Protein AF-A0A8T3T118-F1 (afdb_monomer)

Nearest PDB structures (foldseek):
  2yfb-assembly1_A  TM=7.318E-01  e=1.486E-03  Pseudomonas putida KT2440
  8f7n-assembly1_A-2  TM=4.798E-01  e=4.722E-02  Sinorhizobium meliloti
  4k0d-assembly1_B  TM=4.310E-01  e=2.497E-01  Anaeromyxobacter dehalogenans 2CP-C
  7n6g-assembly1_3X  TM=2.423E-01  e=6.367E-02  Chlamydomonas reinhardtii
  7zet-assembly2_A  TM=2.310E-01  e=8.227E-02  Homo sapiens

Sequence (370 aa):
MKPLHFSFTSKVAVGLGVILLLGMLSMLFIYRGLNTVDKTVDTLAEVEEPTSLAAYEMEINVNGIGLAVLKYLDDADPVYRAWASDDDMDFRRFHKQYTRLINTPLERALGEEISVLFEEFQRLATRLMETKDQQAGMFAQVTRNLEKMDRIIDTRIQPAIDRRGPNALPKVEESMKMEAAIAEMGLWTTAYQEESTTRYRRLIFIREQEFKHALARFQRLDLNQGNRKRVAVVQQMSDQTSVLVRDIVRLEDTLDENTARFVDLRFAMDNLLDDEIQILALDDLTIPRREADQAADAVIHTTSYLIPAYILVTIALGLLLIRLINQPLTRLMCGTNAIGGGNLDYRIDVRGGDEFTDLARDFNRMVEQL

Mean predicted a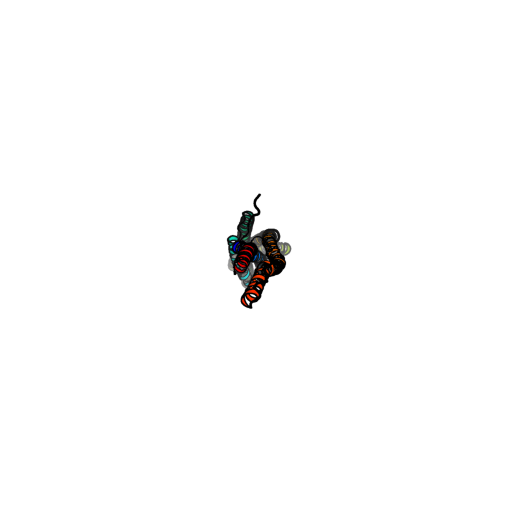ligned error: 10.07 Å

Foldseek 3Di:
DPPDFQAPVNLVCVLVVVLVVLVVVLVVLLVVLVVLLVVLVCLLVVALVLLLVLLVLLLVLLVLLLVLLVVCLQPVDCVSVVSNVVSLVSNVVSLVSNCVRDDDPQSNVLSVVLVVLSVVLNVLSVVLSVLSVVLVVLLVLLLVLLVVLLCCLVVPQQVPQDCPDPCSVLLNVLSVQLNVLSVQLNVLSVVCNNPVDPVSLVSNVVSLVSNVVSLVSNCPDPDDPRNNVSSVVSVVSSVVSVVSSVVSNVSVVVSVVSSVVSVVSSVVSSCSSPVPSSVVSVVSNPVSVVVSVVSVCVSVVVCVVSVVVSVVSSVVSVVVSCVVPVVLVVLVVVQVVCVVVPNLVGARDQDDNYPSNVVSVVVNVVSVVD

Solvent-accessible surface area (backbone atoms only — not comparable to full-atom values): 19226 Å² total; per-residue (Å²): 132,83,79,85,71,64,44,68,66,54,56,54,51,49,55,54,47,53,54,51,51,54,50,50,54,50,51,52,52,46,52,52,33,52,55,50,27,52,56,41,50,50,44,39,67,73,33,26,51,55,34,31,50,21,36,53,49,32,40,53,20,52,52,47,27,52,52,21,47,58,48,26,70,73,72,63,48,66,67,28,57,51,49,28,51,53,27,50,54,49,26,55,53,27,49,54,52,27,66,69,55,58,84,51,76,65,55,49,50,53,54,51,49,50,51,55,53,46,58,52,42,52,53,48,49,52,50,49,56,52,51,49,52,52,41,55,53,44,52,56,49,41,50,56,46,42,57,50,43,42,49,44,41,63,72,54,44,58,75,66,55,55,79,85,48,81,64,25,66,62,47,52,52,27,51,50,46,32,44,53,22,42,55,50,28,50,53,28,49,52,50,26,70,78,47,81,41,74,65,32,56,50,50,28,55,51,26,50,50,51,23,53,52,24,49,57,55,46,68,74,45,90,62,54,75,69,50,51,55,52,49,51,52,42,49,54,51,48,56,53,38,56,49,48,56,55,50,45,55,52,49,48,59,49,46,57,53,51,49,54,54,45,51,51,47,46,52,55,49,45,47,46,29,57,72,46,51,31,47,51,28,46,49,60,41,53,54,50,49,52,52,26,51,52,35,46,48,50,40,51,56,51,48,67,52,46,54,57,49,51,51,50,50,50,51,52,51,51,55,48,47,44,59,70,44,52,49,58,51,50,48,52,52,52,41,50,50,42,39,74,71,69,40,70,85,67,69,53,85,74,72,80,74,36,64,69,29,53,50,34,50,54,52,45,53,55,54,74,74,108

Structure (mmCIF, N/CA/C/O backbone):
data_AF-A0A8T3T118-F1
#
_entry.id   AF-A0A8T3T118-F1
#
loop_
_atom_site.group_PDB
_atom_site.id
_atom_site.type_symbol
_atom_site.label_atom_id
_atom_site.label_alt_id
_atom_site.label_comp_id
_atom_site.label_asym_id
_atom_site.label_entity_id
_atom_site.label_seq_id
_atom_site.pdbx_PDB_ins_code
_atom_site.Cartn_x
_atom_site.Cartn_y
_atom_site.Cartn_z
_atom_site.occupancy
_atom_site.B_iso_or_equiv
_atom_site.auth_seq_id
_atom_site.auth_comp_id
_atom_site.auth_asym_id
_atom_site.auth_atom_id
_atom_site.pdbx_PDB_model_num
ATOM 1 N N . MET A 1 1 ? 64.328 7.950 -65.966 1.00 37.34 1 MET A N 1
ATOM 2 C CA . MET A 1 1 ? 63.279 6.981 -65.576 1.00 37.34 1 MET A CA 1
ATOM 3 C C . MET A 1 1 ? 62.670 6.415 -66.851 1.00 37.34 1 MET A C 1
ATOM 5 O O . MET A 1 1 ? 62.240 7.208 -67.677 1.00 37.34 1 MET A O 1
ATOM 9 N N . LYS A 1 2 ? 62.708 5.091 -67.070 1.00 38.09 2 LYS A N 1
ATOM 10 C CA . LYS A 1 2 ? 61.948 4.459 -68.166 1.00 38.09 2 LYS A CA 1
ATOM 11 C C . LYS A 1 2 ? 60.448 4.618 -67.857 1.00 38.09 2 LYS A C 1
ATOM 13 O O . LYS A 1 2 ? 60.094 4.431 -66.692 1.00 38.09 2 LYS A O 1
ATOM 18 N N . PRO A 1 3 ? 59.588 4.984 -68.824 1.00 45.38 3 PRO A N 1
ATOM 19 C CA . PRO A 1 3 ? 58.151 5.041 -68.580 1.00 45.38 3 PRO A CA 1
ATOM 20 C C . PRO A 1 3 ? 57.657 3.638 -68.204 1.00 45.38 3 PRO A C 1
ATOM 22 O O . PRO A 1 3 ? 58.043 2.655 -68.838 1.00 45.38 3 PRO A O 1
ATOM 25 N N . LEU A 1 4 ? 56.852 3.532 -67.145 1.00 48.06 4 LEU A N 1
ATOM 26 C CA . LEU A 1 4 ? 56.184 2.276 -66.810 1.00 48.06 4 LEU A CA 1
ATOM 27 C C . LEU A 1 4 ? 55.277 1.881 -67.985 1.00 48.06 4 LEU A C 1
ATOM 29 O O . LEU A 1 4 ? 54.304 2.574 -68.276 1.00 48.06 4 LEU A O 1
ATOM 33 N N . HIS A 1 5 ? 55.598 0.775 -68.656 1.00 59.00 5 HIS A N 1
ATOM 34 C CA . HIS A 1 5 ? 54.717 0.166 -69.648 1.00 59.00 5 HIS A CA 1
ATOM 35 C C . HIS A 1 5 ? 53.599 -0.572 -68.908 1.00 59.00 5 HIS A C 1
ATOM 37 O O . HIS A 1 5 ? 53.855 -1.529 -68.180 1.00 59.00 5 HIS A O 1
ATOM 43 N N . PHE A 1 6 ? 52.364 -0.096 -69.050 1.00 64.12 6 PHE A N 1
ATOM 44 C CA . PHE A 1 6 ? 51.194 -0.720 -68.435 1.00 64.12 6 PHE A CA 1
ATOM 45 C C . PHE A 1 6 ? 50.540 -1.665 -69.439 1.00 64.12 6 PHE A C 1
ATOM 47 O O . PHE A 1 6 ? 50.033 -1.197 -70.464 1.00 64.12 6 PHE A O 1
ATOM 54 N N . SER A 1 7 ? 50.526 -2.963 -69.130 1.00 71.62 7 SER A N 1
ATOM 55 C CA . SER A 1 7 ? 49.899 -3.957 -69.998 1.00 71.62 7 SER A CA 1
ATOM 56 C C . SER A 1 7 ? 48.382 -3.800 -70.060 1.00 71.62 7 SER A C 1
ATOM 58 O O . SER A 1 7 ? 47.754 -3.342 -69.099 1.00 71.62 7 SER A O 1
ATOM 60 N N . PHE A 1 8 ? 47.768 -4.229 -71.161 1.00 72.00 8 PHE A N 1
ATOM 61 C CA . PHE A 1 8 ? 46.315 -4.356 -71.322 1.00 72.00 8 PHE A CA 1
ATOM 62 C C . PHE A 1 8 ? 45.656 -5.020 -70.103 1.00 72.00 8 PHE A C 1
ATOM 64 O O . PHE A 1 8 ? 44.725 -4.470 -69.508 1.00 72.00 8 PHE A O 1
ATOM 71 N N . THR A 1 9 ? 46.194 -6.169 -69.687 1.00 74.00 9 THR A N 1
ATOM 72 C CA . THR A 1 9 ? 45.721 -6.928 -68.524 1.00 74.00 9 THR A CA 1
ATOM 73 C C . THR A 1 9 ? 45.838 -6.127 -67.233 1.00 74.00 9 THR A C 1
ATOM 75 O O . THR A 1 9 ? 44.913 -6.145 -66.426 1.00 74.00 9 THR A O 1
ATOM 78 N N . SER A 1 10 ? 46.915 -5.356 -67.065 1.00 76.94 10 SER A N 1
ATOM 79 C CA . SER A 1 10 ? 47.113 -4.509 -65.888 1.00 76.94 10 SER A CA 1
ATOM 80 C C . SER A 1 10 ? 46.091 -3.370 -65.828 1.00 76.94 10 SER A C 1
ATOM 82 O O . SER A 1 10 ? 45.575 -3.079 -64.755 1.00 76.94 10 SER A O 1
ATOM 84 N N . LYS A 1 11 ? 45.730 -2.745 -66.960 1.00 76.38 11 LYS A N 1
ATOM 85 C CA . LYS A 1 11 ? 44.730 -1.655 -66.994 1.00 76.38 11 LYS A CA 1
ATOM 86 C C . LYS A 1 11 ? 43.332 -2.152 -66.601 1.00 76.38 11 LYS A C 1
ATOM 88 O O . LYS A 1 11 ? 42.657 -1.514 -65.795 1.00 76.38 11 LYS A O 1
ATOM 93 N N . VAL A 1 12 ? 42.916 -3.303 -67.139 1.00 80.62 12 VAL A N 1
ATOM 94 C CA . VAL A 1 12 ? 41.626 -3.936 -66.808 1.00 80.62 12 VAL A CA 1
ATOM 95 C C . VAL A 1 12 ? 41.607 -4.411 -65.353 1.00 80.62 12 VAL A C 1
ATOM 97 O O . VAL A 1 12 ? 40.649 -4.132 -64.633 1.00 80.62 12 VAL A O 1
ATOM 100 N N . ALA A 1 13 ? 42.676 -5.073 -64.900 1.00 81.81 13 ALA A N 1
ATOM 101 C CA . ALA A 1 13 ? 42.788 -5.574 -63.532 1.00 81.81 13 ALA A CA 1
ATOM 102 C C . ALA A 1 13 ? 42.755 -4.445 -62.494 1.00 81.81 13 ALA A C 1
ATOM 104 O O . A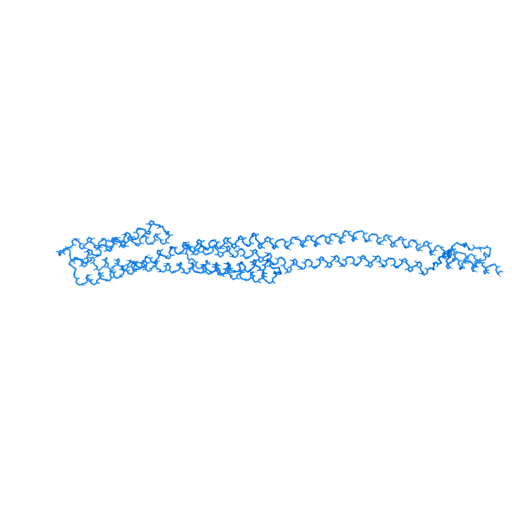LA A 1 13 ? 42.085 -4.578 -61.474 1.00 81.81 13 ALA A O 1
ATOM 105 N N . VAL A 1 14 ? 43.413 -3.312 -62.766 1.00 84.88 14 VAL A N 1
ATOM 106 C CA . VAL A 1 14 ? 43.359 -2.135 -61.887 1.00 84.88 14 VAL A CA 1
ATOM 107 C C . VAL A 1 14 ? 41.947 -1.552 -61.833 1.00 84.88 14 VAL A C 1
ATOM 109 O O . VAL A 1 14 ? 41.452 -1.289 -60.741 1.00 84.88 14 VAL A O 1
ATOM 112 N N . GLY A 1 15 ? 41.266 -1.393 -62.974 1.00 81.81 15 GLY A N 1
ATOM 113 C CA . GLY A 1 15 ? 39.896 -0.866 -63.007 1.00 81.81 15 GLY A CA 1
ATOM 114 C C . GLY A 1 15 ? 38.903 -1.732 -62.225 1.00 81.81 15 GLY A C 1
ATOM 115 O O . GLY A 1 15 ? 38.150 -1.218 -61.398 1.00 81.81 15 GLY A O 1
ATOM 116 N N . LEU A 1 16 ? 38.949 -3.052 -62.430 1.00 85.31 16 LEU A N 1
ATOM 117 C CA . LEU A 1 16 ? 38.137 -4.009 -61.670 1.00 85.31 16 LEU A CA 1
ATOM 118 C C . LEU A 1 16 ? 38.514 -4.021 -60.184 1.00 85.31 16 LEU A C 1
ATOM 120 O O . LEU A 1 16 ? 37.631 -4.036 -59.329 1.00 85.31 16 LEU A O 1
ATOM 124 N N . GLY A 1 17 ? 39.810 -3.961 -59.872 1.00 87.56 17 GLY A N 1
ATOM 125 C CA . GLY A 1 17 ? 40.311 -3.907 -58.500 1.00 87.56 17 GLY A CA 1
ATOM 126 C C . GLY A 1 17 ? 39.809 -2.683 -57.734 1.00 87.56 17 GLY A C 1
ATOM 127 O O . GLY A 1 17 ? 39.401 -2.815 -56.584 1.00 87.56 17 GLY A O 1
ATOM 128 N N . VAL A 1 18 ? 39.761 -1.510 -58.374 1.00 86.06 18 VAL A N 1
ATOM 129 C CA . VAL A 1 18 ? 39.231 -0.276 -57.768 1.00 86.06 18 VAL A CA 1
ATOM 130 C C . VAL A 1 18 ? 37.736 -0.397 -57.468 1.00 86.06 18 VAL A C 1
ATOM 132 O O . VAL A 1 18 ? 37.309 -0.039 -56.373 1.00 86.06 18 VAL A O 1
ATOM 135 N N . ILE A 1 19 ? 36.945 -0.933 -58.403 1.00 86.12 19 ILE A N 1
ATOM 136 C CA . ILE A 1 19 ? 35.498 -1.131 -58.213 1.00 86.12 19 ILE A CA 1
ATOM 137 C C . ILE A 1 19 ? 35.235 -2.109 -57.064 1.00 86.12 19 ILE A C 1
ATOM 139 O O . ILE A 1 19 ? 34.415 -1.828 -56.189 1.00 86.12 19 ILE A O 1
ATOM 143 N N . LEU A 1 20 ? 35.945 -3.239 -57.041 1.00 89.12 20 LEU A N 1
ATOM 144 C CA . LEU A 1 20 ? 35.805 -4.243 -55.987 1.00 89.12 20 LEU A CA 1
ATOM 145 C C . LEU A 1 20 ? 36.212 -3.689 -54.622 1.00 89.12 20 LEU A C 1
ATOM 147 O O . LEU A 1 20 ? 35.491 -3.888 -53.650 1.00 89.12 20 LEU A O 1
ATOM 151 N N . LEU A 1 21 ? 37.323 -2.954 -54.548 1.00 87.06 21 LEU A N 1
ATOM 152 C CA . LEU A 1 21 ? 37.793 -2.352 -53.304 1.00 87.06 21 LEU A CA 1
ATOM 153 C C . LEU A 1 21 ? 36.813 -1.293 -52.780 1.00 87.06 21 LEU A C 1
ATOM 155 O O . LEU A 1 21 ? 36.494 -1.296 -51.593 1.00 87.06 21 LEU A O 1
ATOM 159 N N . LEU A 1 22 ? 36.281 -0.433 -53.653 1.00 85.75 22 LEU A N 1
ATOM 160 C CA . LEU A 1 22 ? 35.291 0.578 -53.271 1.00 85.75 22 LEU A CA 1
ATOM 161 C C . LEU A 1 22 ? 33.979 -0.068 -52.805 1.00 85.75 22 LEU A C 1
ATOM 163 O O . LEU A 1 22 ? 33.418 0.342 -51.787 1.00 85.75 22 LEU A O 1
ATOM 167 N N . GLY A 1 23 ? 33.525 -1.117 -53.497 1.00 85.69 23 GLY A N 1
ATOM 168 C CA . GLY A 1 23 ? 32.366 -1.910 -53.087 1.00 85.69 23 GLY A CA 1
ATOM 169 C C . GLY A 1 23 ? 32.580 -2.603 -51.739 1.00 85.69 23 GLY A C 1
ATOM 170 O O . GLY A 1 23 ? 31.713 -2.537 -50.874 1.00 85.69 23 GLY A O 1
ATOM 171 N N . MET A 1 24 ? 33.754 -3.198 -51.517 1.00 89.62 24 MET A N 1
ATOM 172 C CA . MET A 1 24 ? 34.085 -3.895 -50.272 1.00 89.62 24 MET A CA 1
ATOM 173 C C . MET A 1 24 ? 34.179 -2.937 -49.078 1.00 89.62 24 MET A C 1
ATOM 175 O O . MET A 1 24 ? 33.658 -3.244 -48.009 1.00 89.62 24 MET A O 1
ATOM 179 N N . LEU A 1 25 ? 34.784 -1.757 -49.256 1.00 87.44 25 LEU A N 1
ATOM 180 C CA . LEU A 1 25 ? 34.826 -0.717 -48.221 1.00 87.44 25 LEU A CA 1
ATOM 181 C C . LEU A 1 25 ? 33.427 -0.179 -47.893 1.00 87.44 25 LEU A C 1
ATOM 183 O O . LEU A 1 25 ? 33.102 -0.002 -46.720 1.00 87.44 25 LEU A O 1
ATOM 187 N N . SER A 1 26 ? 32.591 0.023 -48.914 1.00 84.69 26 SER A N 1
ATOM 188 C CA . SER A 1 26 ? 31.196 0.450 -48.741 1.00 84.69 26 SER A CA 1
ATOM 189 C C . SER A 1 26 ? 30.387 -0.604 -47.982 1.00 84.69 26 SER A C 1
ATOM 191 O O . SER A 1 26 ? 29.697 -0.283 -47.019 1.00 84.69 26 SER A O 1
ATOM 193 N N . MET A 1 27 ? 30.534 -1.877 -48.359 1.00 87.94 27 MET A N 1
ATOM 194 C CA . MET A 1 27 ? 29.893 -3.008 -47.686 1.00 87.94 27 MET A CA 1
ATOM 195 C C . MET A 1 27 ? 30.336 -3.115 -46.224 1.00 87.94 27 MET A C 1
ATOM 197 O O . MET A 1 27 ? 29.505 -3.316 -45.345 1.00 87.94 27 MET A O 1
ATOM 201 N N . LEU A 1 28 ? 31.632 -2.945 -45.945 1.00 89.44 28 LEU A N 1
ATOM 202 C CA . LEU A 1 28 ? 32.163 -2.975 -44.583 1.00 89.44 28 LEU A CA 1
ATOM 203 C C . LEU A 1 28 ? 31.593 -1.840 -43.720 1.00 89.44 28 LEU A C 1
ATOM 205 O O . LEU A 1 28 ? 31.282 -2.066 -42.551 1.00 89.44 28 LEU A O 1
ATOM 209 N N . PHE A 1 29 ? 31.450 -0.636 -44.282 1.00 87.56 29 PHE A N 1
ATOM 210 C CA . PHE A 1 29 ? 30.838 0.501 -43.594 1.00 87.56 29 PHE A CA 1
ATOM 211 C C . PHE A 1 29 ? 29.366 0.230 -43.261 1.00 87.56 29 PHE A C 1
ATOM 213 O O . PHE A 1 29 ? 28.975 0.352 -42.101 1.00 87.56 29 PHE A O 1
ATOM 220 N N . ILE A 1 30 ? 28.579 -0.213 -44.250 1.00 86.88 30 ILE A N 1
ATOM 221 C CA . ILE A 1 30 ? 27.156 -0.543 -44.077 1.00 86.88 30 ILE A CA 1
ATOM 222 C C . ILE A 1 30 ? 26.985 -1.657 -43.041 1.00 86.88 30 ILE A C 1
ATOM 224 O O . ILE A 1 30 ? 26.178 -1.523 -42.128 1.00 86.88 30 ILE A O 1
ATOM 228 N N . TYR A 1 31 ? 27.780 -2.726 -43.139 1.00 88.75 31 TYR A N 1
ATOM 229 C CA . TYR A 1 31 ? 27.735 -3.846 -42.202 1.00 88.75 31 TYR A CA 1
ATOM 230 C C . TYR A 1 31 ? 27.996 -3.399 -40.761 1.00 88.75 31 TYR A C 1
ATOM 232 O O . TYR A 1 31 ? 27.266 -3.786 -39.854 1.00 88.75 31 TYR A O 1
ATOM 240 N N . ARG A 1 32 ? 29.016 -2.560 -40.538 1.00 88.44 32 ARG A N 1
ATOM 241 C CA . ARG A 1 32 ? 29.316 -2.041 -39.197 1.00 88.44 32 ARG A CA 1
ATOM 242 C C . ARG A 1 32 ? 28.195 -1.162 -38.660 1.00 88.44 32 ARG A C 1
ATOM 244 O O . ARG A 1 32 ? 27.824 -1.338 -37.508 1.00 88.44 32 ARG A O 1
ATOM 251 N N . GLY A 1 33 ? 27.664 -0.256 -39.481 1.00 85.88 33 GLY A N 1
ATOM 252 C CA . GLY A 1 33 ? 26.574 0.625 -39.071 1.00 85.88 33 GLY A CA 1
ATOM 253 C C . GLY A 1 33 ? 25.302 -0.149 -38.724 1.00 85.88 33 GLY A C 1
ATOM 254 O O . GLY A 1 33 ? 24.754 0.047 -37.645 1.00 85.88 33 GLY A O 1
ATOM 255 N N . LEU A 1 34 ? 24.894 -1.097 -39.575 1.00 87.56 34 LEU A N 1
ATOM 256 C CA . LEU A 1 34 ? 23.744 -1.967 -39.305 1.00 87.56 34 LEU A CA 1
ATOM 257 C C . LEU A 1 34 ? 23.944 -2.810 -38.045 1.00 87.56 34 LEU A C 1
ATOM 259 O O . LEU A 1 34 ? 23.039 -2.892 -37.231 1.00 87.56 34 LEU A O 1
ATOM 263 N N . ASN A 1 35 ? 25.133 -3.381 -37.840 1.00 88.06 35 ASN A N 1
ATOM 264 C CA . ASN A 1 35 ? 25.430 -4.169 -36.644 1.00 88.06 35 ASN A CA 1
ATOM 265 C C . ASN A 1 35 ? 25.444 -3.326 -35.352 1.00 88.06 35 ASN A C 1
ATOM 267 O O . ASN A 1 35 ? 25.241 -3.869 -34.270 1.00 88.06 35 ASN A O 1
ATOM 271 N N . THR A 1 36 ? 25.736 -2.025 -35.430 1.00 87.38 36 THR A N 1
ATOM 272 C CA . THR A 1 36 ? 25.572 -1.116 -34.285 1.00 87.38 36 THR A CA 1
ATOM 273 C C . THR A 1 36 ? 24.094 -0.893 -33.987 1.00 87.38 36 THR A C 1
ATOM 275 O O . THR A 1 36 ? 23.695 -1.065 -32.844 1.00 87.38 36 THR A O 1
ATOM 278 N N . VAL A 1 37 ? 23.287 -0.585 -35.009 1.00 87.75 37 VAL A N 1
ATOM 279 C CA . VAL A 1 37 ? 21.833 -0.400 -34.858 1.00 87.75 37 VAL A CA 1
ATOM 280 C C . VAL A 1 37 ? 21.179 -1.651 -34.270 1.00 87.75 37 VAL A C 1
ATOM 282 O O . VAL A 1 37 ? 20.442 -1.534 -33.301 1.00 87.75 37 VAL A O 1
ATOM 285 N N . ASP A 1 38 ? 21.498 -2.829 -34.808 1.00 88.25 38 ASP A N 1
ATOM 286 C CA . ASP A 1 38 ? 20.960 -4.129 -34.380 1.00 88.25 38 ASP A CA 1
ATOM 287 C C . ASP A 1 38 ? 21.162 -4.354 -32.872 1.00 88.25 38 ASP A C 1
ATOM 289 O O . ASP A 1 38 ? 20.204 -4.501 -32.122 1.00 88.25 38 ASP A O 1
ATOM 293 N N . LYS A 1 39 ? 22.404 -4.215 -32.388 1.00 87.31 39 LYS A N 1
ATOM 294 C CA . LYS A 1 39 ? 22.730 -4.373 -30.962 1.00 87.31 39 LYS A CA 1
ATOM 295 C C . LYS A 1 39 ? 22.022 -3.372 -30.058 1.00 87.31 39 LYS A C 1
ATOM 297 O O . LYS A 1 39 ? 21.635 -3.727 -28.945 1.00 87.31 39 LYS A O 1
ATOM 302 N N . THR A 1 40 ? 21.911 -2.121 -30.495 1.00 86.06 40 THR A N 1
ATOM 303 C CA . THR A 1 40 ? 21.264 -1.080 -29.696 1.00 86.06 40 THR A CA 1
ATOM 304 C C . THR A 1 40 ? 19.753 -1.302 -29.637 1.00 86.06 40 THR A C 1
ATOM 306 O O . THR A 1 40 ? 19.165 -1.166 -28.568 1.00 86.06 40 THR A O 1
ATOM 309 N N . VAL A 1 41 ? 19.130 -1.699 -30.751 1.00 87.19 41 VAL A N 1
ATOM 310 C CA . VAL A 1 41 ? 17.698 -2.033 -30.808 1.00 87.19 41 VAL A CA 1
ATOM 311 C C . VAL A 1 41 ? 17.381 -3.266 -29.962 1.00 87.19 41 VAL A C 1
ATOM 313 O O . VAL A 1 41 ? 16.422 -3.222 -29.195 1.00 87.19 41 VAL A O 1
ATOM 316 N N . ASP A 1 42 ? 18.201 -4.317 -30.031 1.00 87.88 42 ASP A N 1
ATOM 317 C CA . ASP A 1 42 ? 18.042 -5.511 -29.191 1.00 87.88 42 ASP A CA 1
ATOM 318 C C . ASP A 1 42 ? 18.117 -5.162 -27.699 1.00 87.88 42 ASP A C 1
ATOM 320 O O . ASP A 1 42 ? 17.285 -5.602 -26.910 1.00 87.88 42 ASP A O 1
ATOM 324 N N . THR A 1 43 ? 19.075 -4.315 -27.310 1.00 85.69 43 THR A N 1
ATOM 325 C CA . THR A 1 43 ? 19.215 -3.869 -25.913 1.00 85.69 43 THR A CA 1
ATOM 326 C C . THR A 1 43 ? 17.983 -3.087 -25.450 1.00 85.69 43 THR A C 1
ATOM 328 O O . THR A 1 43 ? 17.452 -3.358 -24.375 1.00 85.69 43 THR A O 1
ATOM 331 N N . LEU A 1 44 ? 17.472 -2.171 -26.280 1.00 87.00 44 LEU A N 1
ATOM 332 C CA . LEU A 1 44 ? 16.254 -1.415 -25.973 1.00 87.00 44 LEU A CA 1
ATOM 333 C C . LEU A 1 44 ? 15.039 -2.332 -25.774 1.00 87.00 44 LEU A C 1
ATOM 335 O O . LEU A 1 44 ? 14.294 -2.151 -24.816 1.00 87.00 44 LEU A O 1
ATOM 339 N N . ALA A 1 45 ? 14.849 -3.310 -26.663 1.00 85.31 45 ALA A N 1
ATOM 340 C CA . ALA A 1 45 ? 13.678 -4.185 -26.655 1.00 85.31 45 ALA A CA 1
ATOM 341 C C . ALA A 1 45 ? 13.727 -5.259 -25.554 1.00 85.31 45 ALA A C 1
ATOM 343 O O . ALA A 1 45 ? 12.692 -5.620 -24.993 1.00 85.31 45 ALA A O 1
ATOM 344 N N . GLU A 1 46 ? 14.909 -5.801 -25.249 1.00 89.38 46 GLU A N 1
ATOM 345 C CA . GLU A 1 46 ? 15.052 -6.904 -24.290 1.00 89.38 46 GLU A CA 1
ATOM 346 C C . GLU A 1 46 ? 15.376 -6.448 -22.861 1.00 89.38 46 GLU A C 1
ATOM 348 O O . GLU A 1 46 ? 15.131 -7.208 -21.919 1.00 89.38 46 GLU A O 1
ATOM 353 N N . VAL A 1 47 ? 15.916 -5.237 -22.683 1.00 88.44 47 VAL A N 1
ATOM 354 C CA . VAL A 1 47 ? 16.388 -4.737 -21.381 1.00 88.44 47 VAL A CA 1
ATOM 355 C C . VAL A 1 47 ? 15.682 -3.446 -20.990 1.00 88.44 47 VAL A C 1
ATOM 357 O O . VAL A 1 47 ? 14.960 -3.446 -19.993 1.00 88.44 47 VAL A O 1
ATOM 360 N N . GLU A 1 48 ? 15.836 -2.375 -21.767 1.00 88.75 48 GLU A N 1
ATOM 361 C CA . GLU A 1 48 ? 15.445 -1.031 -21.312 1.00 88.75 48 GLU A CA 1
ATOM 362 C C . GLU A 1 48 ? 13.923 -0.846 -21.237 1.00 88.75 48 GLU A C 1
ATOM 364 O O . GLU A 1 48 ? 13.390 -0.389 -20.225 1.00 88.75 48 GLU A O 1
ATOM 369 N N . GLU A 1 49 ? 13.184 -1.280 -22.263 1.00 88.25 49 GLU A N 1
ATOM 370 C CA . GLU A 1 49 ? 11.718 -1.184 -22.280 1.00 88.25 49 GLU A CA 1
ATOM 371 C C . GLU A 1 49 ? 11.074 -2.053 -21.182 1.00 88.25 49 GLU A C 1
ATOM 373 O O . GLU A 1 49 ? 10.263 -1.528 -20.410 1.00 88.25 49 GLU A O 1
ATOM 378 N N . PRO A 1 50 ? 11.453 -3.337 -21.004 1.00 92.94 50 PRO A N 1
ATOM 379 C CA . PRO A 1 50 ? 10.923 -4.142 -19.908 1.00 92.94 50 PRO A CA 1
ATOM 380 C C . PRO A 1 50 ? 11.322 -3.647 -18.509 1.00 92.94 50 PRO A C 1
ATOM 382 O O . PRO A 1 50 ? 10.576 -3.904 -17.561 1.00 92.94 50 PRO A O 1
ATOM 385 N N . THR A 1 51 ? 12.469 -2.975 -18.358 1.00 92.56 51 THR A N 1
ATOM 386 C CA . THR A 1 51 ? 12.914 -2.385 -17.081 1.00 92.56 51 THR A CA 1
ATOM 387 C C . THR A 1 51 ? 12.081 -1.156 -16.731 1.00 92.56 51 THR A C 1
ATOM 389 O O . THR A 1 51 ? 11.550 -1.080 -15.622 1.00 92.56 51 THR A O 1
ATOM 392 N N . SER A 1 52 ? 11.876 -0.252 -17.694 1.00 92.00 52 SER A N 1
ATOM 393 C CA . SER A 1 52 ? 11.000 0.914 -17.533 1.00 92.00 52 SER A CA 1
ATOM 394 C C . SER A 1 52 ? 9.558 0.504 -17.226 1.00 92.00 52 SER A C 1
ATOM 396 O O . SER A 1 52 ? 8.966 1.005 -16.271 1.00 92.00 52 SER A O 1
ATOM 398 N N . LEU A 1 53 ? 9.009 -0.477 -17.951 1.00 94.25 53 LEU A N 1
ATOM 399 C CA . LEU A 1 53 ? 7.670 -1.000 -17.672 1.00 94.25 53 LEU A CA 1
ATOM 400 C C . LEU A 1 53 ? 7.569 -1.589 -16.259 1.00 94.25 53 LEU A C 1
ATOM 402 O O . LEU A 1 53 ? 6.597 -1.333 -15.555 1.00 94.25 53 LEU A O 1
ATOM 406 N N . ALA A 1 54 ? 8.569 -2.360 -15.823 1.00 96.69 54 ALA A N 1
ATOM 407 C CA . ALA A 1 54 ? 8.580 -2.911 -14.472 1.00 96.69 54 ALA A CA 1
ATOM 408 C C . ALA A 1 54 ? 8.603 -1.810 -13.398 1.00 96.69 54 ALA A C 1
ATOM 410 O O . ALA A 1 54 ? 7.945 -1.964 -12.371 1.00 96.69 54 ALA A O 1
ATOM 411 N N . ALA A 1 55 ? 9.315 -0.702 -13.633 1.00 96.06 55 ALA A N 1
ATOM 412 C CA . ALA A 1 55 ? 9.327 0.453 -12.738 1.00 96.06 55 ALA A CA 1
ATOM 413 C C . ALA A 1 55 ? 7.948 1.126 -12.619 1.00 96.06 55 ALA A C 1
ATOM 415 O O . ALA A 1 55 ? 7.487 1.362 -11.501 1.00 96.06 55 ALA A O 1
ATOM 416 N N . TYR A 1 56 ? 7.267 1.355 -13.746 1.00 96.44 56 TYR A N 1
ATOM 417 C CA . TYR A 1 56 ? 5.895 1.878 -13.768 1.00 96.44 56 TYR A CA 1
ATOM 418 C C . TYR A 1 56 ? 4.912 0.969 -13.030 1.00 96.44 56 TYR A C 1
ATOM 420 O O . TYR A 1 56 ? 4.123 1.418 -12.202 1.00 96.44 56 TYR A O 1
ATOM 428 N N . GLU A 1 57 ? 4.967 -0.333 -13.293 1.00 98.12 57 GLU A N 1
ATOM 429 C CA . GLU A 1 57 ? 4.053 -1.281 -12.660 1.00 98.12 57 GLU A CA 1
ATOM 430 C C . GLU A 1 57 ? 4.303 -1.399 -11.150 1.00 98.12 57 GLU A C 1
ATOM 432 O O . GLU A 1 57 ? 3.360 -1.519 -10.370 1.00 98.12 57 GLU A O 1
ATOM 437 N N . MET A 1 58 ? 5.558 -1.323 -10.693 1.00 98.50 58 MET A N 1
ATOM 438 C CA . MET A 1 58 ? 5.861 -1.270 -9.258 1.00 98.50 58 MET A CA 1
ATOM 439 C C . MET A 1 58 ? 5.200 -0.063 -8.574 1.00 98.50 58 MET A C 1
ATOM 441 O O . MET A 1 58 ? 4.635 -0.220 -7.492 1.00 98.50 58 MET A O 1
ATOM 445 N N . GLU A 1 59 ? 5.219 1.112 -9.205 1.00 98.12 59 GLU A N 1
ATOM 446 C CA . GLU A 1 59 ? 4.583 2.331 -8.683 1.00 98.12 59 GLU A CA 1
ATOM 447 C C . GLU A 1 59 ? 3.061 2.174 -8.583 1.00 98.12 59 GLU A C 1
ATOM 449 O O . GLU A 1 59 ? 2.467 2.435 -7.532 1.00 98.12 59 GLU A O 1
ATOM 454 N N . ILE A 1 60 ? 2.431 1.658 -9.644 1.00 98.00 60 ILE A N 1
ATOM 455 C CA . ILE A 1 60 ? 0.989 1.381 -9.676 1.00 98.00 60 ILE A CA 1
ATOM 456 C C . ILE A 1 60 ? 0.598 0.445 -8.529 1.00 98.00 60 ILE A C 1
ATOM 458 O O . ILE A 1 60 ? -0.354 0.735 -7.805 1.00 98.00 60 ILE A O 1
ATOM 462 N N . ASN A 1 61 ? 1.349 -0.641 -8.324 1.00 98.50 61 ASN A N 1
ATOM 463 C CA . ASN A 1 61 ? 1.068 -1.611 -7.265 1.00 98.50 61 ASN A CA 1
ATOM 464 C C . ASN A 1 61 ? 1.245 -1.011 -5.860 1.00 98.50 61 ASN A C 1
ATOM 466 O O . ASN A 1 61 ? 0.403 -1.223 -4.990 1.00 98.50 61 ASN A O 1
ATOM 470 N N . VAL A 1 62 ? 2.294 -0.215 -5.617 1.00 98.44 62 VAL A N 1
ATOM 471 C CA . VAL A 1 62 ? 2.474 0.491 -4.332 1.00 98.44 62 VAL A CA 1
ATOM 472 C C . VAL A 1 62 ? 1.284 1.409 -4.039 1.00 98.44 62 VAL A C 1
ATOM 474 O O . VAL A 1 62 ? 0.751 1.419 -2.922 1.00 98.44 62 VAL A O 1
ATOM 477 N N . ASN A 1 63 ? 0.835 2.154 -5.049 1.00 97.88 63 ASN A N 1
ATOM 478 C CA . ASN A 1 63 ? -0.315 3.042 -4.941 1.00 97.88 63 ASN A CA 1
ATOM 479 C C . ASN A 1 63 ? -1.631 2.279 -4.733 1.00 97.88 63 ASN A C 1
ATOM 481 O O . ASN A 1 63 ? -2.448 2.682 -3.896 1.00 97.88 63 ASN A O 1
ATOM 485 N N . GLY A 1 64 ? -1.807 1.155 -5.425 1.00 98.25 64 GLY A N 1
ATOM 486 C CA . GLY A 1 64 ? -2.954 0.264 -5.287 1.00 98.25 64 GLY A CA 1
ATOM 487 C C . GLY A 1 64 ? -3.063 -0.355 -3.891 1.00 98.25 64 GLY A C 1
ATOM 488 O O . GLY A 1 64 ? -4.096 -0.189 -3.237 1.00 98.25 64 GLY A O 1
ATOM 489 N N . ILE A 1 65 ? -1.974 -0.920 -3.352 1.00 98.69 65 ILE A N 1
ATOM 490 C CA . ILE A 1 65 ? -1.909 -1.416 -1.963 1.00 98.69 65 ILE A CA 1
ATOM 491 C C . ILE A 1 65 ? -2.239 -0.294 -0.976 1.00 98.69 65 ILE A C 1
ATOM 493 O O . ILE A 1 65 ? -3.025 -0.490 -0.047 1.00 98.69 65 ILE A O 1
ATOM 497 N N . GLY A 1 66 ? -1.653 0.891 -1.174 1.00 98.12 66 GLY A N 1
ATOM 498 C CA . GLY A 1 66 ? -1.895 2.058 -0.330 1.00 98.12 66 GLY A CA 1
ATOM 499 C C . GLY A 1 66 ? -3.379 2.408 -0.235 1.00 98.12 66 GLY A C 1
ATOM 500 O O . GLY A 1 66 ? -3.928 2.534 0.862 1.00 98.12 66 GLY A O 1
ATOM 501 N N . LEU A 1 67 ? -4.045 2.517 -1.385 1.00 98.12 67 LEU A N 1
ATOM 502 C CA . LEU A 1 67 ? -5.473 2.808 -1.463 1.00 98.12 67 LEU A CA 1
ATOM 503 C C . LEU A 1 67 ? -6.325 1.680 -0.868 1.00 98.12 67 LEU A C 1
ATOM 505 O O . LEU A 1 67 ? -7.257 1.956 -0.110 1.00 98.12 67 LEU A O 1
ATOM 509 N N . ALA A 1 68 ? -6.002 0.426 -1.179 1.00 98.50 68 ALA A N 1
ATOM 510 C CA . ALA A 1 68 ? -6.723 -0.740 -0.691 1.00 98.50 68 ALA A CA 1
ATOM 511 C C . ALA A 1 68 ? -6.674 -0.839 0.843 1.00 98.50 68 ALA A C 1
ATOM 513 O O . ALA A 1 68 ? -7.709 -1.004 1.485 1.00 98.50 68 ALA A O 1
ATOM 514 N N . VAL A 1 69 ? -5.505 -0.651 1.462 1.00 98.75 69 VAL A N 1
ATOM 515 C CA . VAL A 1 69 ? -5.374 -0.667 2.928 1.00 98.75 69 VAL A CA 1
ATOM 516 C C . VAL A 1 69 ? -6.171 0.469 3.566 1.00 98.75 69 VAL A C 1
ATOM 518 O O . VAL A 1 69 ? -6.908 0.224 4.519 1.00 98.75 69 VAL A O 1
ATOM 521 N N . LEU A 1 70 ? -6.090 1.693 3.032 1.00 97.75 70 LEU A N 1
ATOM 522 C CA . LEU A 1 70 ? -6.863 2.825 3.560 1.00 97.75 70 LEU A CA 1
ATOM 523 C C . LEU A 1 70 ? -8.377 2.597 3.442 1.00 97.75 70 LEU A C 1
ATOM 525 O O . LEU A 1 70 ? -9.118 2.948 4.356 1.00 97.75 70 LEU A O 1
ATOM 529 N N . LYS A 1 71 ? -8.835 1.966 2.356 1.00 97.44 71 LYS A N 1
ATOM 530 C CA . LYS A 1 71 ? -10.234 1.553 2.195 1.00 97.44 71 LYS A CA 1
ATOM 531 C C . LYS A 1 71 ? -10.638 0.459 3.178 1.00 97.44 71 LYS A C 1
ATOM 533 O O . LYS A 1 71 ? -11.674 0.581 3.819 1.00 97.44 71 LYS A O 1
ATOM 538 N N . TYR A 1 72 ? -9.785 -0.542 3.380 1.00 97.81 72 TYR A N 1
ATOM 539 C CA . TYR A 1 72 ? -10.020 -1.590 4.371 1.00 97.81 72 TYR A CA 1
ATOM 540 C C . TYR A 1 72 ? -10.159 -1.026 5.793 1.00 97.81 72 TYR A C 1
ATOM 542 O O . TYR A 1 72 ? -10.972 -1.503 6.581 1.00 97.81 72 TYR A O 1
ATOM 550 N N . LEU A 1 73 ? -9.373 -0.006 6.146 1.00 95.75 73 LEU A N 1
ATOM 551 C CA . LEU A 1 73 ? -9.463 0.641 7.456 1.00 95.75 73 LEU A CA 1
ATOM 552 C C . LEU A 1 73 ? -10.772 1.419 7.664 1.00 95.75 73 LEU A C 1
ATOM 554 O O . LEU A 1 73 ? -11.171 1.602 8.816 1.00 95.75 73 LEU A O 1
ATOM 558 N N . ASP A 1 74 ? -11.442 1.829 6.589 1.00 92.31 74 ASP A N 1
ATOM 559 C CA . ASP A 1 74 ? -12.728 2.532 6.619 1.00 92.31 74 ASP A CA 1
ATOM 560 C C . ASP A 1 74 ? -13.889 1.547 6.855 1.00 92.31 74 ASP A C 1
ATOM 562 O O . ASP A 1 74 ? -14.574 1.627 7.877 1.00 92.31 74 ASP A O 1
ATOM 566 N N . ASP A 1 75 ? -14.061 0.551 5.977 1.00 89.12 75 ASP A N 1
ATOM 567 C CA . ASP A 1 75 ? -15.257 -0.313 5.956 1.00 89.12 75 ASP A CA 1
ATOM 568 C C . ASP A 1 75 ? -15.020 -1.800 6.290 1.00 89.12 75 ASP A C 1
ATOM 570 O O . ASP A 1 75 ? -15.983 -2.541 6.501 1.00 89.12 75 ASP A O 1
ATOM 574 N N . ALA A 1 76 ? -13.760 -2.232 6.404 1.00 92.94 76 ALA A N 1
ATOM 575 C CA . ALA A 1 76 ? -13.349 -3.6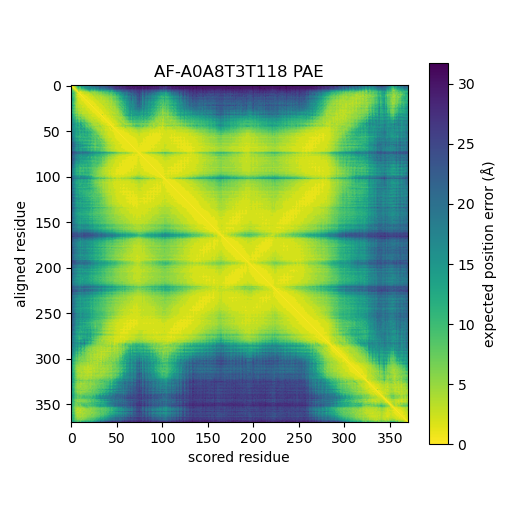22 6.619 1.00 92.94 76 ALA A CA 1
ATOM 576 C C . ALA A 1 76 ? -13.896 -4.620 5.575 1.00 92.94 76 ALA A C 1
ATOM 578 O O . ALA A 1 76 ? -14.098 -5.801 5.885 1.00 92.94 76 ALA A O 1
ATOM 579 N N . ASP A 1 77 ? -14.128 -4.178 4.332 1.00 95.88 77 ASP A N 1
ATOM 580 C CA . ASP A 1 77 ? -14.540 -5.073 3.251 1.00 95.88 77 ASP A CA 1
ATOM 581 C C . ASP A 1 77 ? -13.368 -5.993 2.828 1.00 95.88 77 ASP A C 1
ATOM 583 O O . ASP A 1 77 ? -12.297 -5.511 2.433 1.00 95.88 77 ASP A O 1
ATOM 587 N N . PRO A 1 78 ? -13.535 -7.332 2.867 1.00 96.56 78 PRO A N 1
ATOM 588 C CA . PRO A 1 78 ? -12.490 -8.280 2.482 1.00 96.56 78 PRO A CA 1
ATOM 589 C C . PRO A 1 78 ? -12.003 -8.134 1.031 1.00 96.56 78 PRO A C 1
ATOM 591 O O . PRO A 1 78 ? -10.906 -8.608 0.728 1.00 96.56 78 PRO A O 1
ATOM 594 N N . VAL A 1 79 ? -12.763 -7.481 0.144 1.00 97.50 79 VAL A N 1
ATOM 595 C CA . VAL A 1 79 ? -12.337 -7.196 -1.236 1.00 97.50 79 VAL A CA 1
ATOM 596 C C . VAL A 1 79 ? -11.050 -6.374 -1.261 1.00 97.50 79 VAL A C 1
ATOM 598 O O . VAL A 1 79 ? -10.149 -6.689 -2.035 1.00 97.50 79 VAL A O 1
ATOM 601 N N . TYR A 1 80 ? -10.906 -5.375 -0.386 1.00 98.06 80 TYR A N 1
ATOM 602 C CA . TYR A 1 80 ? -9.695 -4.551 -0.364 1.00 98.06 80 TYR A CA 1
ATOM 603 C C . TYR A 1 80 ? -8.479 -5.312 0.161 1.00 98.06 80 TYR A C 1
ATOM 605 O O . TYR A 1 80 ? -7.365 -5.095 -0.304 1.00 98.06 80 TYR A O 1
ATOM 613 N N . ARG A 1 81 ? -8.677 -6.261 1.082 1.00 97.50 81 ARG A N 1
ATOM 614 C CA . ARG A 1 81 ? -7.592 -7.147 1.524 1.00 97.50 81 ARG A CA 1
ATOM 615 C C . ARG A 1 81 ? -7.108 -8.052 0.391 1.00 97.50 81 ARG A C 1
ATOM 617 O O . ARG A 1 81 ? -5.907 -8.272 0.274 1.00 97.50 81 ARG A O 1
ATOM 624 N N . ALA A 1 82 ? -8.027 -8.571 -0.425 1.00 97.94 82 ALA A N 1
ATOM 625 C CA . ALA A 1 82 ? -7.672 -9.357 -1.604 1.00 97.94 82 ALA A CA 1
ATOM 626 C C . ALA A 1 82 ? -6.918 -8.501 -2.631 1.00 97.94 82 ALA A C 1
ATOM 628 O O . ALA A 1 82 ? -5.849 -8.904 -3.070 1.00 97.94 82 ALA A O 1
ATOM 629 N N . TRP A 1 83 ? -7.406 -7.290 -2.913 1.00 98.06 83 TRP A N 1
ATOM 630 C CA . TRP A 1 83 ? -6.731 -6.346 -3.807 1.00 98.06 83 TRP A CA 1
ATOM 631 C C . TRP A 1 83 ? -5.303 -6.023 -3.335 1.00 98.06 83 TRP A C 1
ATOM 633 O O . TRP A 1 83 ? -4.357 -6.202 -4.093 1.00 98.06 83 TRP A O 1
ATOM 643 N N . ALA A 1 84 ? -5.111 -5.665 -2.061 1.00 98.38 84 ALA A N 1
ATOM 644 C CA . ALA A 1 84 ? -3.773 -5.419 -1.517 1.00 98.38 84 ALA A CA 1
ATOM 645 C C . ALA A 1 84 ? -2.841 -6.643 -1.634 1.00 98.38 84 ALA A C 1
ATOM 647 O O . ALA A 1 84 ? -1.633 -6.490 -1.790 1.00 98.38 84 ALA A O 1
ATOM 648 N N . SER A 1 85 ? -3.387 -7.861 -1.546 1.00 98.31 85 SER A N 1
ATOM 649 C CA . SER A 1 85 ? -2.615 -9.095 -1.723 1.00 98.31 85 SER A CA 1
ATOM 650 C C . SER A 1 85 ? -2.230 -9.347 -3.182 1.00 98.31 85 SER A C 1
ATOM 652 O O . SER A 1 85 ? -1.135 -9.850 -3.431 1.00 98.31 85 SER A O 1
ATOM 654 N N . ASP A 1 86 ? -3.120 -9.044 -4.126 1.00 98.44 86 ASP A N 1
ATOM 655 C CA . ASP A 1 86 ? -2.857 -9.210 -5.557 1.00 98.44 86 ASP A CA 1
ATOM 656 C C . ASP A 1 86 ? -1.768 -8.226 -6.016 1.00 98.44 86 ASP A C 1
ATOM 658 O O . ASP A 1 86 ? -0.786 -8.640 -6.635 1.00 98.44 86 ASP A O 1
ATOM 662 N N . ASP A 1 87 ? -1.868 -6.959 -5.607 1.00 98.50 87 ASP A N 1
ATOM 663 C CA . ASP A 1 87 ? -0.866 -5.935 -5.921 1.00 98.50 87 ASP A CA 1
ATOM 664 C C . ASP A 1 87 ? 0.487 -6.219 -5.233 1.00 98.50 87 ASP A C 1
ATOM 666 O O . ASP A 1 87 ? 1.542 -5.939 -5.803 1.00 98.50 87 ASP A O 1
ATOM 670 N N . ASP A 1 88 ? 0.508 -6.835 -4.038 1.00 98.56 88 ASP A N 1
ATOM 671 C CA . ASP A 1 88 ? 1.759 -7.303 -3.408 1.00 98.56 88 ASP A CA 1
ATOM 672 C C . ASP A 1 88 ? 2.459 -8.370 -4.257 1.00 98.56 88 ASP A C 1
ATOM 674 O O . ASP A 1 88 ? 3.674 -8.312 -4.484 1.00 98.56 88 ASP A O 1
ATOM 678 N N . MET A 1 89 ? 1.697 -9.340 -4.766 1.00 98.56 89 MET A N 1
ATOM 679 C CA . MET A 1 89 ? 2.236 -10.375 -5.644 1.00 98.56 89 MET A CA 1
ATOM 680 C C . MET A 1 89 ? 2.767 -9.790 -6.956 1.00 98.56 89 MET A C 1
ATOM 682 O O . MET A 1 89 ? 3.844 -10.193 -7.417 1.00 98.56 89 MET A O 1
ATOM 686 N N . ASP A 1 90 ? 2.034 -8.848 -7.544 1.00 98.56 90 ASP A N 1
ATOM 687 C CA . ASP A 1 90 ? 2.413 -8.209 -8.798 1.00 98.56 90 ASP A CA 1
ATOM 688 C C . ASP A 1 90 ? 3.632 -7.297 -8.625 1.00 98.56 90 ASP A C 1
ATOM 690 O O . ASP A 1 90 ? 4.582 -7.425 -9.406 1.00 98.56 90 ASP A O 1
ATOM 694 N N . PHE A 1 91 ? 3.708 -6.509 -7.547 1.00 98.62 91 PHE A N 1
ATOM 695 C CA . PHE A 1 91 ? 4.911 -5.749 -7.202 1.00 98.62 91 PHE A CA 1
ATOM 696 C C . PHE A 1 91 ? 6.138 -6.662 -7.136 1.00 98.62 91 PHE A C 1
ATOM 698 O O . PHE A 1 91 ? 7.145 -6.413 -7.798 1.00 98.62 91 PHE A O 1
ATOM 705 N N . ARG A 1 92 ? 6.059 -7.772 -6.388 1.00 98.56 92 ARG A N 1
ATOM 706 C CA . ARG A 1 92 ? 7.181 -8.718 -6.233 1.00 98.56 92 ARG A CA 1
ATOM 707 C C . ARG A 1 92 ? 7.591 -9.347 -7.563 1.00 98.56 92 ARG A C 1
ATOM 709 O O . ARG A 1 92 ? 8.776 -9.615 -7.784 1.00 98.56 92 ARG A O 1
ATOM 716 N N . ARG A 1 93 ? 6.633 -9.593 -8.462 1.00 98.50 93 ARG A N 1
ATOM 717 C CA . ARG A 1 93 ? 6.902 -10.087 -9.819 1.00 98.50 93 ARG A CA 1
ATOM 718 C C . ARG A 1 93 ? 7.672 -9.052 -10.636 1.00 98.50 93 ARG A C 1
ATOM 720 O O . ARG A 1 93 ? 8.692 -9.410 -11.227 1.00 98.50 93 ARG A O 1
ATOM 727 N N . PHE A 1 94 ? 7.211 -7.804 -10.662 1.00 98.44 94 PHE A N 1
ATOM 728 C CA . PHE A 1 94 ? 7.850 -6.735 -11.430 1.00 98.44 94 PHE A CA 1
ATOM 729 C C . PHE A 1 94 ? 9.200 -6.327 -10.846 1.00 98.44 94 PHE A C 1
ATOM 731 O O . PHE A 1 94 ? 10.163 -6.196 -11.594 1.00 98.44 94 PHE A O 1
ATOM 738 N N . HIS A 1 95 ? 9.338 -6.283 -9.523 1.00 98.44 95 HIS A N 1
ATOM 739 C CA . HIS A 1 95 ? 10.624 -6.080 -8.856 1.00 98.44 95 HIS A CA 1
ATOM 740 C C . HIS A 1 95 ? 11.647 -7.159 -9.228 1.00 98.44 95 HIS A C 1
ATOM 742 O O . HIS A 1 95 ? 12.797 -6.865 -9.559 1.00 98.44 95 HIS A O 1
ATOM 748 N N . LYS A 1 96 ? 11.226 -8.428 -9.273 1.00 98.06 96 LYS A N 1
ATOM 749 C CA . LYS A 1 96 ? 12.081 -9.529 -9.737 1.00 98.06 96 LYS A CA 1
ATOM 750 C C . LYS A 1 96 ? 12.471 -9.395 -11.214 1.00 98.06 96 LYS A C 1
ATOM 752 O O . LYS A 1 96 ? 13.570 -9.797 -11.594 1.00 98.06 96 LYS A O 1
ATOM 757 N N . GLN A 1 97 ? 11.572 -8.889 -12.055 1.00 96.31 97 GLN A N 1
ATOM 758 C CA . GLN A 1 97 ? 11.870 -8.610 -13.459 1.00 96.31 97 GLN A CA 1
ATOM 759 C C . GLN A 1 97 ? 12.885 -7.470 -13.583 1.00 96.31 97 GLN A C 1
ATOM 761 O O . GLN A 1 97 ? 13.910 -7.664 -14.229 1.00 96.31 97 GLN A O 1
ATOM 766 N N . TYR A 1 98 ? 12.645 -6.349 -12.902 1.00 95.88 98 TYR A N 1
ATOM 767 C CA . TYR A 1 98 ? 13.541 -5.196 -12.831 1.00 95.88 98 TYR A CA 1
ATOM 768 C C . TYR A 1 98 ? 14.947 -5.623 -12.386 1.00 95.88 98 TYR A C 1
ATOM 770 O O . TYR A 1 98 ? 15.913 -5.502 -13.133 1.00 95.88 98 TYR A O 1
ATOM 778 N N . THR A 1 99 ? 15.061 -6.279 -11.228 1.00 96.12 99 THR A N 1
ATOM 779 C CA . THR A 1 99 ? 16.353 -6.718 -10.663 1.00 96.12 99 THR A CA 1
ATOM 780 C C . THR A 1 99 ? 17.129 -7.717 -11.527 1.00 96.12 99 THR A C 1
ATOM 782 O O . THR A 1 99 ? 18.344 -7.844 -11.377 1.00 96.12 99 THR A O 1
ATOM 785 N N . ARG A 1 100 ? 16.458 -8.440 -12.433 1.00 96.06 100 ARG A N 1
ATOM 786 C CA . ARG A 1 100 ? 17.112 -9.350 -13.384 1.00 96.06 100 ARG A CA 1
ATOM 787 C C . ARG A 1 100 ? 17.760 -8.611 -14.558 1.00 96.06 100 ARG A C 1
ATOM 789 O O . ARG A 1 100 ? 18.713 -9.144 -15.126 1.00 96.06 100 ARG A O 1
ATOM 796 N N . LEU A 1 101 ? 17.203 -7.471 -14.953 1.00 92.88 101 LEU A N 1
ATOM 797 C CA . LEU A 1 101 ? 17.575 -6.745 -16.169 1.00 92.88 101 LEU A CA 1
ATOM 798 C C . LEU A 1 101 ? 18.598 -5.640 -15.896 1.00 92.88 101 LEU A C 1
ATOM 800 O O . LEU A 1 101 ? 19.513 -5.455 -16.698 1.00 92.88 101 LEU A O 1
ATOM 804 N N . ILE A 1 102 ? 18.501 -4.993 -14.733 1.00 92.69 102 ILE A N 1
ATOM 805 C CA . ILE A 1 102 ? 19.430 -3.941 -14.311 1.00 92.69 102 ILE A CA 1
ATOM 806 C C . ILE A 1 102 ? 20.879 -4.430 -14.242 1.00 92.69 102 ILE A C 1
ATOM 808 O O . ILE A 1 102 ? 21.179 -5.563 -13.837 1.00 92.69 102 ILE A O 1
ATOM 812 N N . ASN A 1 103 ? 21.822 -3.559 -14.591 1.00 89.94 103 ASN A N 1
ATOM 813 C CA . ASN A 1 103 ? 23.218 -3.960 -14.762 1.00 89.94 103 ASN A CA 1
ATOM 814 C C . ASN A 1 103 ? 24.239 -3.005 -14.120 1.00 89.94 103 ASN A C 1
ATOM 816 O O . ASN A 1 103 ? 25.390 -3.412 -13.899 1.00 89.94 103 ASN A O 1
ATOM 820 N N . THR A 1 104 ? 23.823 -1.808 -13.713 1.00 91.81 104 THR A N 1
ATOM 821 C CA . THR A 1 104 ? 24.676 -0.804 -13.077 1.00 91.81 104 THR A CA 1
ATOM 822 C C . THR A 1 104 ? 24.650 -0.899 -11.542 1.00 91.81 104 THR A C 1
ATOM 824 O O . THR A 1 104 ? 23.702 -1.414 -10.944 1.00 91.81 104 THR A O 1
ATOM 827 N N . PRO A 1 105 ? 25.696 -0.412 -10.844 1.00 95.94 105 PRO A N 1
ATOM 828 C CA . PRO A 1 105 ? 25.692 -0.348 -9.382 1.00 95.94 105 PRO A CA 1
ATOM 829 C C . PRO A 1 105 ? 24.586 0.546 -8.802 1.00 95.94 105 PRO A C 1
ATOM 831 O O . PRO A 1 105 ? 24.087 0.240 -7.724 1.00 95.94 105 PRO A O 1
ATOM 834 N N . LEU A 1 106 ? 24.220 1.627 -9.502 1.00 94.62 106 LEU A N 1
ATOM 835 C CA . LEU A 1 106 ? 23.185 2.562 -9.058 1.00 94.62 106 LEU A CA 1
ATOM 836 C C . LEU A 1 106 ? 21.799 1.917 -9.116 1.00 94.62 106 LEU A C 1
ATOM 838 O O . LEU A 1 106 ? 21.112 1.888 -8.102 1.00 94.62 106 LEU A O 1
ATOM 842 N N . GLU A 1 107 ? 21.425 1.319 -10.250 1.00 94.44 107 GLU A N 1
ATOM 843 C CA . GLU A 1 107 ? 20.132 0.634 -10.379 1.00 94.44 107 GLU A CA 1
ATOM 844 C C . GLU A 1 107 ? 19.973 -0.486 -9.345 1.00 94.44 107 GLU A C 1
ATOM 846 O O . GLU A 1 107 ? 18.885 -0.682 -8.805 1.00 94.44 107 GLU A O 1
ATOM 851 N N . ARG A 1 108 ? 21.055 -1.228 -9.052 1.00 96.00 108 ARG A N 1
ATOM 852 C CA . ARG A 1 108 ? 21.035 -2.278 -8.020 1.00 96.00 108 ARG A CA 1
ATOM 853 C C . ARG A 1 108 ? 20.804 -1.701 -6.634 1.00 96.00 108 ARG A C 1
ATOM 855 O O . ARG A 1 108 ? 20.021 -2.274 -5.889 1.00 96.00 108 ARG A O 1
ATOM 862 N N . ALA A 1 109 ? 21.452 -0.583 -6.306 1.00 97.31 109 ALA A N 1
ATOM 863 C CA . ALA A 1 109 ? 21.239 0.092 -5.031 1.00 97.31 109 ALA A CA 1
ATOM 864 C C . ALA A 1 109 ? 19.783 0.563 -4.890 1.00 97.31 109 ALA A C 1
ATOM 866 O O . ALA A 1 109 ? 19.152 0.255 -3.884 1.00 97.31 109 ALA A O 1
ATOM 867 N N . LEU A 1 110 ? 19.222 1.197 -5.927 1.00 97.44 110 LEU A N 1
ATOM 868 C CA . LEU A 1 110 ? 17.817 1.624 -5.951 1.00 97.44 110 LEU A CA 1
ATOM 869 C C . LEU A 1 110 ? 16.852 0.432 -5.855 1.00 97.44 110 LEU A C 1
ATOM 871 O O . LEU A 1 110 ? 15.887 0.461 -5.096 1.00 97.44 110 LEU A O 1
ATOM 875 N N . GLY A 1 111 ? 17.141 -0.653 -6.580 1.00 96.94 111 GLY A N 1
ATOM 876 C CA . GLY A 1 111 ? 16.375 -1.898 -6.533 1.00 96.94 111 GLY A CA 1
ATOM 877 C C . GLY A 1 111 ? 16.399 -2.574 -5.156 1.00 96.94 111 GLY A C 1
ATOM 878 O O . GLY A 1 111 ? 15.393 -3.142 -4.727 1.00 96.94 111 GLY A O 1
ATOM 879 N N . GLU A 1 112 ? 17.521 -2.519 -4.440 1.00 97.62 112 GLU A N 1
ATOM 880 C CA . GLU A 1 112 ? 17.620 -2.996 -3.056 1.00 97.62 112 GLU A CA 1
ATOM 881 C C . GLU A 1 112 ? 16.869 -2.072 -2.089 1.00 97.62 112 GLU A C 1
ATOM 883 O O . GLU A 1 112 ? 16.129 -2.557 -1.231 1.00 97.62 112 GLU A O 1
ATOM 888 N N . GLU A 1 113 ? 17.006 -0.756 -2.251 1.00 98.25 113 GLU A N 1
ATOM 889 C CA . GLU A 1 113 ? 16.348 0.246 -1.412 1.00 98.25 113 GLU A CA 1
ATOM 890 C C . GLU A 1 113 ? 14.821 0.143 -1.488 1.00 98.25 113 GLU A C 1
ATOM 892 O O . GLU A 1 113 ? 14.164 0.004 -0.451 1.00 98.25 113 GLU A O 1
ATOM 897 N N . ILE A 1 114 ? 14.256 0.086 -2.701 1.00 98.31 114 ILE A N 1
ATOM 898 C CA . ILE A 1 114 ? 12.809 -0.076 -2.876 1.00 98.31 114 ILE A CA 1
ATOM 899 C C . ILE A 1 114 ? 12.317 -1.403 -2.287 1.00 98.31 114 ILE A C 1
ATOM 901 O O . ILE A 1 114 ? 11.254 -1.450 -1.673 1.00 98.31 114 ILE A O 1
ATOM 905 N N . SER A 1 115 ? 13.110 -2.478 -2.384 1.00 98.06 115 SER A N 1
ATOM 906 C CA . SER A 1 115 ? 12.759 -3.769 -1.783 1.00 98.06 115 SER A CA 1
ATOM 907 C C . SER A 1 115 ? 12.682 -3.691 -0.259 1.00 98.06 115 SER A C 1
ATOM 909 O O . SER A 1 115 ? 11.799 -4.307 0.337 1.00 98.06 115 SER A O 1
ATOM 911 N N . VAL A 1 116 ? 13.606 -2.971 0.383 1.00 98.38 116 VAL A N 1
ATOM 912 C CA . VAL A 1 116 ? 13.624 -2.807 1.843 1.00 98.38 116 VAL A CA 1
ATOM 913 C C . VAL A 1 116 ? 12.418 -1.996 2.309 1.00 98.38 116 VAL A C 1
ATOM 915 O O . VAL A 1 116 ? 11.743 -2.409 3.258 1.00 98.38 116 VAL A O 1
ATOM 918 N N . LEU A 1 117 ? 12.123 -0.883 1.629 1.00 98.56 117 LEU A N 1
ATOM 919 C CA . LEU A 1 117 ? 10.951 -0.055 1.920 1.00 98.56 117 LEU A CA 1
ATOM 920 C C . LEU A 1 117 ? 9.655 -0.852 1.743 1.00 98.56 117 LEU A C 1
ATOM 922 O O . LEU A 1 117 ? 8.795 -0.837 2.626 1.00 98.56 117 LEU A O 1
ATOM 926 N N . PHE A 1 118 ? 9.552 -1.616 0.655 1.00 98.69 118 PHE A N 1
ATOM 927 C CA . PHE A 1 118 ? 8.372 -2.416 0.354 1.00 98.69 118 PHE A CA 1
ATOM 928 C C . PHE A 1 118 ? 8.111 -3.512 1.398 1.00 98.69 118 PHE A C 1
ATOM 930 O O . PHE A 1 118 ? 6.972 -3.717 1.814 1.00 98.69 118 PHE A O 1
ATOM 937 N N . GLU A 1 119 ? 9.151 -4.181 1.905 1.00 98.56 119 GLU A N 1
ATOM 938 C CA . GLU A 1 119 ? 9.005 -5.166 2.987 1.00 98.56 119 GLU A CA 1
ATOM 939 C C . GLU A 1 119 ? 8.533 -4.533 4.311 1.00 98.56 119 GLU A C 1
ATOM 941 O O . GLU A 1 119 ? 7.814 -5.159 5.095 1.00 98.56 119 GLU A O 1
ATOM 946 N N . GLU A 1 120 ? 8.925 -3.294 4.625 1.00 98.38 120 GLU A N 1
ATOM 947 C CA . GLU A 1 120 ? 8.345 -2.575 5.770 1.00 98.38 120 GLU A CA 1
ATOM 948 C C . GLU A 1 120 ? 6.887 -2.180 5.509 1.00 98.38 120 GLU A C 1
ATOM 950 O O . GLU A 1 120 ? 6.027 -2.421 6.361 1.00 98.38 120 GLU A O 1
ATOM 955 N N . PHE A 1 121 ? 6.603 -1.654 4.320 1.00 98.75 121 PHE A N 1
ATOM 956 C CA . PHE A 1 121 ? 5.271 -1.245 3.894 1.00 98.75 121 PHE A CA 1
ATOM 957 C C . PHE A 1 121 ? 4.258 -2.397 3.936 1.00 98.75 121 PHE A C 1
ATOM 959 O O . PHE A 1 121 ? 3.197 -2.260 4.545 1.00 98.75 121 PHE A O 1
ATOM 966 N N . GLN A 1 122 ? 4.608 -3.565 3.392 1.00 98.50 122 GLN A N 1
ATOM 967 C CA . GLN A 1 122 ? 3.765 -4.765 3.387 1.00 98.50 122 GLN A CA 1
ATOM 968 C C . GLN A 1 122 ? 3.486 -5.284 4.806 1.00 98.50 122 GLN A C 1
ATOM 970 O O . GLN A 1 122 ? 2.348 -5.641 5.145 1.00 98.50 122 GLN A O 1
ATOM 975 N N . ARG A 1 123 ? 4.509 -5.299 5.673 1.00 98.44 123 ARG A N 1
ATOM 976 C CA . ARG A 1 123 ? 4.337 -5.712 7.075 1.00 98.44 123 ARG A CA 1
ATOM 977 C C . ARG A 1 123 ? 3.392 -4.771 7.809 1.00 98.44 123 ARG A C 1
ATOM 979 O O . ARG A 1 123 ? 2.571 -5.227 8.607 1.00 98.44 123 ARG A O 1
ATOM 986 N N . LEU A 1 124 ? 3.492 -3.472 7.536 1.00 98.44 124 LEU A N 1
ATOM 987 C CA . LEU A 1 124 ? 2.630 -2.467 8.142 1.00 98.44 124 LEU A CA 1
ATOM 988 C C . LEU A 1 124 ? 1.195 -2.539 7.600 1.00 98.44 124 LEU A C 1
ATOM 990 O O . LEU A 1 124 ? 0.268 -2.508 8.406 1.00 98.44 124 LEU A O 1
ATOM 994 N N . ALA A 1 125 ? 1.009 -2.748 6.291 1.00 98.62 125 ALA A N 1
ATOM 995 C CA . ALA A 1 125 ? -0.293 -3.015 5.666 1.00 98.62 125 ALA A CA 1
ATOM 996 C C . ALA A 1 125 ? -1.020 -4.180 6.348 1.00 98.62 125 ALA A C 1
ATOM 998 O O . ALA A 1 125 ? -2.163 -4.048 6.789 1.00 98.62 125 ALA A O 1
ATOM 999 N N . THR A 1 126 ? -0.330 -5.316 6.484 1.00 98.25 126 THR A N 1
ATOM 1000 C CA . THR A 1 126 ? -0.880 -6.519 7.123 1.00 98.25 126 THR A CA 1
ATOM 100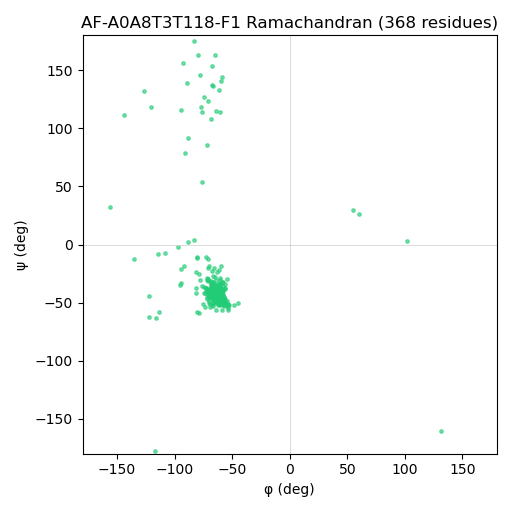1 C C . THR A 1 126 ? -1.286 -6.222 8.564 1.00 98.25 126 THR A C 1
ATOM 1003 O O . THR A 1 126 ? -2.421 -6.480 8.963 1.00 98.25 126 THR A O 1
ATOM 1006 N N . ARG A 1 127 ? -0.389 -5.591 9.331 1.00 98.19 127 ARG A N 1
ATOM 1007 C CA . ARG A 1 127 ? -0.636 -5.255 10.735 1.00 98.19 127 ARG A CA 1
ATOM 1008 C C . ARG A 1 127 ? -1.801 -4.286 10.919 1.00 98.19 127 ARG A C 1
ATOM 1010 O O . ARG A 1 127 ? -2.556 -4.437 11.878 1.00 98.19 127 ARG A O 1
ATOM 1017 N N . LEU A 1 128 ? -1.950 -3.297 10.040 1.00 98.62 128 LEU A N 1
ATOM 1018 C CA . LEU A 1 128 ? -3.072 -2.356 10.054 1.00 98.62 128 LEU A CA 1
ATOM 1019 C C . LEU A 1 128 ? -4.402 -3.094 9.884 1.00 98.62 128 LEU A C 1
ATOM 1021 O O . LEU A 1 128 ? -5.300 -2.958 10.716 1.00 98.62 128 LEU A O 1
ATOM 1025 N N . MET A 1 129 ? -4.494 -3.943 8.861 1.00 98.38 129 MET A N 1
ATOM 1026 C CA . MET A 1 129 ? -5.697 -4.721 8.579 1.00 98.38 129 MET A CA 1
ATOM 1027 C C . MET A 1 129 ? -6.030 -5.718 9.706 1.00 98.38 129 MET A C 1
ATOM 1029 O O . MET A 1 129 ? -7.191 -5.839 10.093 1.00 98.38 129 MET A O 1
ATOM 1033 N N . GLU A 1 130 ? -5.032 -6.393 10.285 1.00 97.75 130 GLU A N 1
ATOM 1034 C CA . GLU A 1 130 ? -5.217 -7.278 11.449 1.00 97.75 130 GLU A CA 1
ATOM 1035 C C . GLU A 1 130 ? -5.672 -6.512 12.699 1.00 97.75 130 GLU A C 1
ATOM 1037 O O . GLU A 1 130 ? -6.542 -6.969 13.444 1.00 97.75 130 GLU A O 1
ATOM 1042 N N . THR A 1 131 ? -5.105 -5.325 12.929 1.00 97.50 131 THR A N 1
ATOM 1043 C CA . THR A 1 131 ? -5.471 -4.467 14.063 1.00 97.50 131 THR A CA 1
ATOM 1044 C C . THR A 1 131 ? -6.916 -3.984 13.932 1.00 97.50 131 THR A C 1
ATOM 1046 O O . THR A 1 131 ? -7.653 -3.997 14.921 1.00 97.50 131 THR A O 1
ATOM 1049 N N . LYS A 1 132 ? -7.353 -3.635 12.714 1.00 96.31 132 LYS A N 1
ATOM 1050 C CA . LYS A 1 132 ? -8.749 -3.283 12.417 1.00 96.31 132 LYS A CA 1
ATOM 1051 C C . LYS A 1 132 ? -9.701 -4.450 12.694 1.00 96.31 132 LYS A C 1
ATOM 1053 O O . LYS A 1 132 ? -10.724 -4.251 13.349 1.00 96.31 132 LYS A O 1
ATOM 1058 N N . ASP A 1 133 ? -9.345 -5.672 12.294 1.00 96.56 133 ASP A N 1
ATOM 1059 C CA . ASP A 1 133 ? -10.148 -6.871 12.583 1.00 96.56 133 ASP A CA 1
ATOM 1060 C C . ASP A 1 133 ? -10.276 -7.119 14.088 1.00 96.56 133 ASP A C 1
ATOM 1062 O O . ASP A 1 133 ? -11.372 -7.369 14.607 1.00 96.56 133 ASP A O 1
ATOM 1066 N N . GLN A 1 134 ? -9.154 -7.030 14.809 1.00 96.69 134 GLN A N 1
ATOM 1067 C CA . GLN A 1 134 ? -9.132 -7.189 16.258 1.00 96.69 134 GLN A CA 1
ATOM 1068 C C . GLN A 1 134 ? -10.036 -6.149 16.924 1.00 96.69 134 GLN A C 1
ATOM 1070 O O . GLN A 1 134 ? -10.858 -6.494 17.777 1.00 96.69 134 GLN A O 1
ATOM 1075 N N . GLN A 1 135 ? -9.916 -4.889 16.514 1.00 95.44 135 GLN A N 1
ATOM 1076 C CA . GLN A 1 135 ? -10.721 -3.796 17.033 1.00 95.44 135 GLN A CA 1
ATOM 1077 C C . GLN A 1 135 ? -12.221 -4.019 16.783 1.00 95.44 135 GLN A C 1
ATOM 1079 O O . GLN A 1 135 ? -13.014 -3.931 17.726 1.00 95.44 135 GLN A O 1
ATOM 1084 N 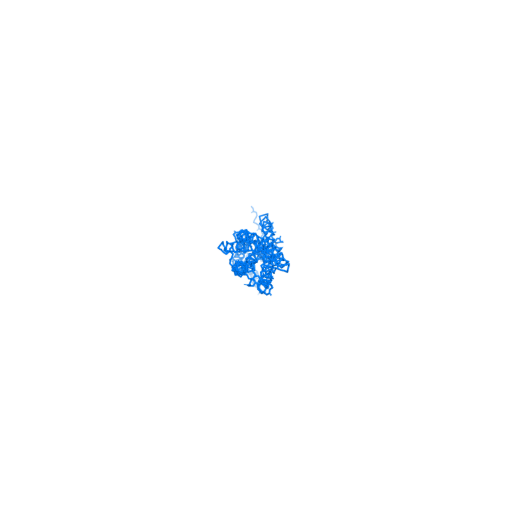N . ALA A 1 136 ? -12.618 -4.370 15.557 1.00 94.31 136 ALA A N 1
ATOM 1085 C CA . ALA A 1 136 ? -14.010 -4.667 15.214 1.00 94.31 136 ALA A CA 1
ATOM 1086 C C . ALA A 1 136 ? -14.573 -5.818 16.071 1.00 94.31 136 ALA A C 1
ATOM 1088 O O . ALA A 1 136 ? -15.698 -5.750 16.582 1.00 94.31 136 ALA A O 1
ATOM 1089 N N . GLY A 1 137 ? -13.760 -6.852 16.319 1.00 96.06 137 GLY A N 1
ATOM 1090 C CA . GLY A 1 137 ? -14.101 -7.946 17.227 1.00 96.06 137 GLY A CA 1
ATOM 1091 C C . GLY A 1 137 ? -14.352 -7.484 18.669 1.00 96.06 137 GLY A C 1
ATOM 1092 O O . GLY A 1 137 ? -15.304 -7.947 19.313 1.00 96.06 137 GLY A O 1
ATOM 1093 N N . MET A 1 138 ? -13.540 -6.547 19.170 1.00 97.50 138 MET A N 1
ATOM 1094 C CA . MET A 1 138 ? -13.686 -5.973 20.512 1.00 97.50 138 MET A CA 1
ATOM 1095 C C . MET A 1 138 ? -14.927 -5.085 20.625 1.00 97.50 138 MET A C 1
ATOM 1097 O O . MET A 1 138 ? -15.666 -5.226 21.603 1.00 97.50 138 MET A O 1
ATOM 1101 N N . PHE A 1 139 ? -15.220 -4.250 19.623 1.00 96.81 139 PHE A N 1
ATOM 1102 C CA . PHE A 1 139 ? -16.464 -3.473 19.567 1.00 96.81 139 PHE A CA 1
ATOM 1103 C C . PHE A 1 139 ? -17.692 -4.383 19.647 1.00 96.81 139 PHE A C 1
ATOM 1105 O O . PHE A 1 139 ? -18.547 -4.210 20.518 1.00 96.81 139 PHE A O 1
ATOM 1112 N N . ALA A 1 140 ? -17.729 -5.444 18.836 1.00 96.62 140 ALA A N 1
ATOM 1113 C CA . ALA A 1 140 ? -18.817 -6.415 18.871 1.00 96.62 140 ALA A CA 1
ATOM 1114 C C . ALA A 1 140 ? -18.948 -7.106 20.245 1.00 96.62 140 ALA A C 1
ATOM 1116 O O . ALA A 1 140 ? -20.053 -7.443 20.682 1.00 96.62 140 ALA A O 1
ATOM 1117 N N . GLN A 1 141 ? -17.836 -7.333 20.953 1.00 97.88 141 GLN A N 1
ATOM 1118 C CA . GLN A 1 141 ? -17.858 -7.889 22.306 1.00 97.88 141 GLN A CA 1
ATOM 1119 C C . GLN A 1 141 ? -18.390 -6.894 23.344 1.00 97.88 141 GLN A C 1
ATOM 1121 O O . GLN A 1 141 ? -19.177 -7.303 24.203 1.00 97.88 141 GLN A O 1
ATOM 1126 N N . VAL A 1 142 ? -18.012 -5.616 23.255 1.00 98.19 142 VAL A N 1
ATOM 1127 C CA . VAL A 1 142 ? -18.550 -4.546 24.107 1.00 98.19 142 VAL A CA 1
ATOM 1128 C C . VAL A 1 142 ? -20.062 -4.445 23.928 1.00 98.19 142 VAL A C 1
ATOM 1130 O O . VAL A 1 142 ? -20.783 -4.553 24.918 1.00 98.19 142 VAL A O 1
ATOM 1133 N N . THR A 1 143 ? -20.556 -4.370 22.690 1.00 97.12 143 THR A N 1
ATOM 1134 C CA . THR A 1 143 ? -21.998 -4.311 22.395 1.00 97.12 143 THR A CA 1
ATOM 1135 C C . THR A 1 143 ? -22.748 -5.502 22.996 1.00 97.12 143 THR A C 1
ATOM 1137 O O . THR A 1 143 ? -23.706 -5.320 23.748 1.00 97.12 143 THR A O 1
ATOM 1140 N N . ARG A 1 144 ? -22.255 -6.734 22.794 1.00 97.94 144 ARG A N 1
ATOM 1141 C CA . ARG A 1 144 ? -22.859 -7.938 23.401 1.00 97.94 144 ARG A CA 1
ATOM 1142 C C . ARG A 1 144 ? -22.864 -7.905 24.931 1.00 97.94 144 ARG A C 1
ATOM 1144 O O . ARG A 1 144 ? -23.789 -8.442 25.545 1.00 97.94 144 ARG A O 1
ATOM 1151 N N . ASN A 1 145 ? -21.826 -7.356 25.562 1.00 98.12 145 ASN A N 1
ATOM 1152 C CA . ASN A 1 145 ? -21.768 -7.237 27.018 1.00 98.12 145 ASN A CA 1
ATOM 1153 C C . ASN A 1 145 ? -22.765 -6.199 27.533 1.00 98.12 145 ASN A C 1
ATOM 1155 O O . ASN A 1 145 ? -23.487 -6.495 28.487 1.00 98.12 145 ASN A O 1
ATOM 1159 N N . LEU A 1 146 ? -22.839 -5.033 26.889 1.00 98.25 146 LEU A N 1
ATOM 1160 C CA . LEU A 1 146 ? -23.787 -3.971 27.221 1.00 98.25 146 LEU A CA 1
ATOM 1161 C C . LEU A 1 146 ? -25.232 -4.483 27.118 1.00 98.25 146 LEU A C 1
ATOM 1163 O O . LEU A 1 146 ? -25.957 -4.425 28.106 1.00 98.25 146 LEU A O 1
ATOM 1167 N N . GLU A 1 147 ? -25.611 -5.133 26.013 1.00 97.88 147 GLU A N 1
ATOM 1168 C CA . GLU A 1 147 ? -26.946 -5.737 25.842 1.00 97.88 147 GLU A CA 1
ATOM 1169 C C . GLU A 1 147 ? -27.284 -6.811 26.888 1.00 97.88 147 GLU A C 1
ATOM 1171 O O . GLU A 1 147 ? -28.444 -7.046 27.234 1.00 97.88 147 GLU A O 1
ATOM 1176 N N . LYS A 1 148 ? -26.291 -7.582 27.342 1.00 98.25 148 LYS A N 1
ATOM 1177 C CA . LYS A 1 148 ? -26.509 -8.596 28.382 1.00 98.25 148 LYS A CA 1
ATOM 1178 C C . LYS A 1 148 ? -26.696 -7.949 29.750 1.00 98.25 148 LYS A C 1
ATOM 1180 O O . LYS A 1 148 ? -27.560 -8.402 30.499 1.00 98.25 148 LYS A O 1
ATOM 1185 N N . MET A 1 149 ? -25.906 -6.926 30.079 1.00 98.31 149 MET A N 1
ATOM 1186 C CA . MET A 1 149 ? -26.065 -6.175 31.326 1.00 98.31 149 MET A CA 1
ATOM 1187 C C . MET A 1 149 ? -27.420 -5.467 31.364 1.00 98.31 149 MET A C 1
ATOM 1189 O O . MET A 1 149 ? -28.135 -5.618 32.353 1.00 98.31 149 MET A O 1
ATOM 1193 N N . ASP A 1 150 ? -27.796 -4.806 30.269 1.00 98.25 150 ASP A N 1
ATOM 1194 C CA . ASP A 1 150 ? -29.098 -4.164 30.073 1.00 98.25 150 ASP A CA 1
ATOM 1195 C C . ASP A 1 150 ? -30.254 -5.147 30.324 1.00 98.25 150 ASP A C 1
ATOM 1197 O O . ASP A 1 150 ? -31.036 -4.976 31.259 1.00 98.25 150 ASP A O 1
ATOM 1201 N N . ARG A 1 151 ? -30.254 -6.295 29.628 1.00 98.19 151 ARG A N 1
ATOM 1202 C CA . ARG A 1 151 ? -31.248 -7.362 29.839 1.00 98.19 151 ARG A CA 1
ATOM 1203 C C . ARG A 1 151 ? -31.309 -7.867 31.278 1.00 98.19 151 ARG A C 1
ATOM 1205 O O . ARG A 1 151 ? -32.394 -8.201 31.755 1.00 98.19 151 ARG A O 1
ATOM 1212 N N . ILE A 1 152 ? -30.181 -7.997 31.982 1.00 98.31 152 ILE A N 1
ATOM 1213 C CA . ILE A 1 152 ? -30.184 -8.422 33.393 1.00 98.31 152 ILE A CA 1
ATOM 1214 C C . ILE A 1 152 ? -30.827 -7.342 34.269 1.00 98.31 152 ILE A C 1
ATOM 1216 O O . ILE A 1 152 ? -31.593 -7.678 35.178 1.00 98.31 152 ILE A O 1
ATOM 1220 N N . ILE A 1 153 ? -30.524 -6.071 34.014 1.00 98.00 153 ILE A N 1
ATOM 1221 C CA . ILE A 1 153 ? -31.075 -4.951 34.775 1.00 98.00 153 ILE A CA 1
ATOM 1222 C C . ILE A 1 153 ? -32.589 -4.881 34.573 1.00 98.00 153 ILE A C 1
ATOM 1224 O O . ILE A 1 153 ? -33.319 -5.027 35.557 1.00 98.00 153 ILE A O 1
ATOM 1228 N N . ASP A 1 154 ? -33.043 -4.785 33.326 1.00 97.50 154 ASP A N 1
ATOM 1229 C CA . ASP A 1 154 ? -34.452 -4.621 32.958 1.00 97.50 154 ASP A CA 1
ATOM 1230 C C . ASP A 1 154 ? -35.306 -5.849 33.316 1.00 97.50 154 ASP A C 1
ATOM 1232 O O . ASP A 1 154 ? -36.324 -5.749 33.995 1.00 97.50 154 ASP A O 1
ATOM 1236 N N . THR A 1 155 ? -34.864 -7.063 32.965 1.00 97.44 155 THR A N 1
ATOM 1237 C CA . THR A 1 155 ? -35.728 -8.254 33.107 1.00 97.44 155 THR A CA 1
ATOM 1238 C C . THR A 1 155 ? -35.584 -8.978 34.444 1.00 97.44 155 THR A C 1
ATOM 1240 O O . THR A 1 155 ? -36.442 -9.789 34.811 1.00 97.44 155 THR A O 1
ATOM 1243 N N . ARG A 1 156 ? -34.488 -8.755 35.187 1.00 96.62 156 ARG A N 1
ATOM 1244 C CA . ARG A 1 156 ? -34.196 -9.511 36.421 1.00 96.62 156 ARG A CA 1
ATOM 1245 C C . ARG A 1 156 ? -34.039 -8.633 37.652 1.00 96.62 156 ARG A C 1
ATOM 1247 O O . ARG A 1 156 ? -34.546 -9.028 38.700 1.00 96.62 156 ARG A O 1
ATOM 1254 N N . ILE A 1 157 ? -33.320 -7.513 37.579 1.00 96.69 157 ILE A N 1
ATOM 1255 C CA . ILE A 1 157 ? -33.055 -6.673 38.757 1.00 96.69 157 ILE A CA 1
ATOM 1256 C C . ILE A 1 157 ? -34.259 -5.783 39.054 1.00 96.69 157 ILE A C 1
ATOM 1258 O O . ILE A 1 157 ? -34.815 -5.900 40.148 1.00 96.69 157 ILE A O 1
ATOM 1262 N N . GLN A 1 158 ? -34.684 -4.950 38.101 1.00 96.31 158 GLN A N 1
ATOM 1263 C CA . GLN A 1 158 ? -35.763 -3.979 38.296 1.00 96.31 158 GLN A CA 1
ATOM 1264 C C . GLN A 1 158 ? -37.105 -4.619 38.704 1.00 96.31 158 GLN A C 1
ATOM 1266 O O . GLN A 1 158 ? -37.702 -4.155 39.681 1.00 96.31 158 GLN A O 1
ATOM 1271 N N . PRO A 1 159 ? -37.568 -5.730 38.088 1.00 96.44 159 PRO A N 1
ATOM 1272 C CA . PRO A 1 159 ? -38.843 -6.352 38.447 1.00 96.44 159 PRO A CA 1
ATOM 1273 C C . PRO A 1 159 ? -38.800 -7.035 39.819 1.00 96.44 159 PRO A C 1
ATOM 1275 O O . PRO A 1 159 ? -39.838 -7.276 40.428 1.00 96.44 159 PRO A O 1
ATOM 1278 N N . ALA A 1 160 ? -37.601 -7.350 40.321 1.00 94.44 160 ALA A N 1
ATOM 1279 C CA . ALA A 1 160 ? -37.396 -7.980 41.623 1.00 94.44 160 ALA A CA 1
ATOM 1280 C C . ALA A 1 160 ? -37.257 -6.971 42.780 1.00 94.44 160 ALA A C 1
ATOM 1282 O O . ALA A 1 160 ? -37.001 -7.380 43.917 1.00 94.44 160 ALA A O 1
ATOM 1283 N N . ILE A 1 161 ? -37.378 -5.665 42.514 1.00 94.62 161 ILE A N 1
ATOM 1284 C CA . ILE A 1 161 ? -37.369 -4.625 43.547 1.00 94.62 161 ILE A CA 1
ATOM 1285 C C . ILE A 1 161 ? -38.733 -4.600 44.246 1.00 94.62 161 ILE A C 1
ATOM 1287 O O . ILE A 1 161 ? -39.755 -4.290 43.635 1.00 94.62 161 ILE A O 1
ATOM 1291 N N . ASP A 1 162 ? -38.743 -4.867 45.554 1.00 93.62 162 ASP A N 1
ATOM 1292 C CA . ASP A 1 162 ? -39.926 -4.650 46.387 1.00 93.62 162 ASP A CA 1
ATOM 1293 C C . ASP A 1 162 ? -40.203 -3.147 46.526 1.00 93.62 162 ASP A C 1
ATOM 1295 O O . ASP A 1 162 ? -39.483 -2.423 47.219 1.00 93.62 162 ASP A O 1
ATOM 1299 N N . ARG A 1 163 ? -41.269 -2.686 45.866 1.00 92.12 163 ARG A N 1
ATOM 1300 C CA . ARG A 1 163 ? -41.682 -1.276 45.840 1.00 92.12 163 ARG A CA 1
ATOM 1301 C C . ARG A 1 163 ? -42.286 -0.780 47.156 1.00 92.12 163 ARG A C 1
ATOM 1303 O O . ARG A 1 163 ? -42.503 0.420 47.294 1.00 92.12 163 ARG A O 1
ATOM 1310 N N . ARG A 1 164 ? -42.580 -1.673 48.103 1.00 92.75 164 ARG A N 1
ATOM 1311 C CA . ARG A 1 164 ? -43.100 -1.330 49.438 1.00 92.75 164 ARG A CA 1
ATOM 1312 C C . ARG A 1 164 ? -42.063 -1.542 50.543 1.00 92.75 164 ARG A C 1
ATOM 1314 O O . ARG A 1 164 ? -42.314 -1.166 51.685 1.00 92.75 164 ARG A O 1
ATOM 1321 N N . GLY A 1 165 ? -40.919 -2.131 50.205 1.00 88.38 165 GLY A N 1
ATOM 1322 C CA . GLY A 1 165 ? -39.845 -2.441 51.135 1.00 88.38 165 GLY A CA 1
ATOM 1323 C C . GLY A 1 165 ? -38.905 -1.262 51.419 1.00 88.38 165 GLY A C 1
ATOM 1324 O O . GLY A 1 165 ? -38.990 -0.199 50.793 1.00 88.38 165 GLY A O 1
ATOM 1325 N N . PRO A 1 166 ? -37.954 -1.443 52.350 1.00 89.81 166 PRO A N 1
ATOM 1326 C CA . PRO A 1 166 ? -36.950 -0.434 52.653 1.00 89.81 166 PRO A CA 1
ATOM 1327 C C . PRO A 1 166 ? -36.116 -0.100 51.411 1.00 89.81 166 PRO A C 1
ATOM 1329 O O . PRO A 1 166 ? -35.740 -0.970 50.614 1.00 89.81 166 PRO A O 1
ATOM 1332 N N . ASN A 1 167 ? -35.814 1.187 51.258 1.00 93.38 167 ASN A N 1
ATOM 1333 C CA . ASN A 1 167 ? -35.017 1.746 50.168 1.00 93.38 167 ASN A CA 1
ATOM 1334 C C . ASN A 1 167 ? -35.617 1.490 48.769 1.00 93.38 167 ASN A C 1
ATOM 1336 O O . ASN A 1 167 ? -34.870 1.461 47.793 1.00 93.38 167 ASN A O 1
ATOM 1340 N N . ALA A 1 168 ? -36.939 1.313 48.649 1.00 92.94 168 ALA A N 1
ATOM 1341 C CA . ALA A 1 168 ? -37.610 1.068 47.369 1.00 92.94 168 ALA A CA 1
ATOM 1342 C C . ALA A 1 168 ? -37.286 2.133 46.305 1.00 92.94 168 ALA A C 1
ATOM 1344 O O . ALA A 1 168 ? -36.839 1.787 45.213 1.00 92.94 168 ALA A O 1
ATOM 1345 N N . LEU A 1 169 ? -37.453 3.420 46.634 1.00 95.44 169 LEU A N 1
ATOM 1346 C CA . LEU A 1 169 ? -37.205 4.516 45.692 1.00 95.44 169 LEU A CA 1
ATOM 1347 C C . LEU A 1 169 ? -35.718 4.612 45.284 1.00 95.44 169 LEU A C 1
ATOM 1349 O O . LEU A 1 169 ? -35.460 4.557 44.083 1.00 95.44 169 LEU A O 1
ATOM 1353 N N . PRO A 1 170 ? -34.736 4.617 46.216 1.00 97.31 170 PRO A N 1
ATOM 1354 C CA . PRO A 1 170 ? -33.319 4.550 45.847 1.00 97.31 170 PRO A CA 1
ATOM 1355 C C . PRO A 1 170 ? -32.946 3.332 44.993 1.00 97.31 170 PRO A C 1
ATOM 1357 O O . PRO A 1 170 ? -32.117 3.446 44.096 1.00 97.31 170 PRO A O 1
ATOM 1360 N N . LYS A 1 171 ? -33.545 2.155 45.241 1.00 96.94 171 LYS A N 1
ATOM 1361 C CA . LYS A 1 171 ? -33.292 0.957 44.423 1.00 96.94 171 LYS A CA 1
ATOM 1362 C C . LYS A 1 171 ? -33.745 1.180 42.982 1.00 96.94 171 LYS A C 1
ATOM 1364 O O . LYS A 1 171 ? -32.976 0.897 42.071 1.00 96.94 171 LYS A O 1
ATOM 1369 N N . VAL A 1 172 ? -34.964 1.688 42.784 1.00 96.56 172 VAL A N 1
ATOM 1370 C CA . VAL A 1 172 ? -35.489 1.986 41.443 1.00 96.56 172 VAL A CA 1
ATOM 1371 C C . VAL A 1 172 ? -34.612 3.029 40.756 1.00 96.56 172 VAL A C 1
ATOM 1373 O O . VAL A 1 172 ? -34.125 2.778 39.659 1.00 96.56 172 VAL A O 1
ATOM 1376 N N . GLU A 1 173 ? -34.333 4.145 41.427 1.00 97.69 173 GLU A N 1
ATOM 1377 C CA . GLU A 1 173 ? -33.552 5.248 40.868 1.00 97.69 173 GLU A CA 1
ATOM 1378 C C . GLU A 1 173 ? -32.150 4.807 40.424 1.00 97.69 173 GLU A C 1
ATOM 1380 O O . GLU A 1 173 ? -31.758 5.047 39.284 1.00 97.69 173 GLU A O 1
ATOM 1385 N N . GLU A 1 174 ? -31.398 4.118 41.286 1.00 98.06 174 GLU A N 1
ATOM 1386 C CA . GLU A 1 174 ? -30.052 3.664 40.927 1.00 98.06 174 GLU A CA 1
ATOM 1387 C C . GLU A 1 174 ? -30.083 2.565 39.856 1.00 98.06 174 GLU A C 1
ATOM 1389 O O . GLU A 1 174 ? -29.195 2.522 39.008 1.00 98.06 174 GLU A O 1
ATOM 1394 N N . SER A 1 175 ? -31.124 1.722 39.823 1.00 97.75 175 SER A N 1
ATOM 1395 C CA . SER A 1 175 ? -31.296 0.743 38.742 1.00 97.75 175 SER A CA 1
ATOM 1396 C C . SER A 1 175 ? -31.612 1.372 37.384 1.00 97.75 175 SER A C 1
ATOM 1398 O O . SER A 1 175 ? -31.086 0.902 36.380 1.00 97.75 175 SER A O 1
ATOM 1400 N N . MET A 1 176 ? -32.385 2.461 37.355 1.00 97.88 176 MET A N 1
ATOM 1401 C CA . MET A 1 176 ? -32.659 3.223 36.133 1.00 97.88 176 MET A CA 1
ATOM 1402 C C . MET A 1 176 ? -31.427 4.006 35.669 1.00 97.88 176 MET A C 1
ATOM 1404 O O . MET A 1 176 ? -31.153 4.072 34.477 1.00 97.88 176 MET A O 1
ATOM 1408 N N . LYS A 1 177 ? -30.636 4.568 36.596 1.00 98.50 177 LYS A N 1
ATOM 1409 C CA . LYS A 1 177 ? -29.356 5.219 36.255 1.00 98.50 177 LYS A CA 1
ATOM 1410 C C . LYS A 1 177 ? -28.366 4.236 35.627 1.00 98.50 177 LYS A C 1
ATOM 1412 O O . LYS A 1 177 ? -27.665 4.610 34.695 1.00 98.50 177 LYS A O 1
ATOM 1417 N N . MET A 1 178 ? -28.308 2.996 36.125 1.00 98.38 178 MET A N 1
ATOM 1418 C CA . MET A 1 178 ? -27.483 1.942 35.521 1.00 98.38 178 MET A CA 1
ATOM 1419 C C . MET A 1 178 ? -27.923 1.621 34.086 1.00 98.38 178 MET A C 1
ATOM 1421 O O . MET A 1 178 ? -27.078 1.552 33.200 1.00 98.38 178 MET A O 1
ATOM 1425 N N . GLU A 1 179 ? -29.226 1.449 33.860 1.00 97.94 179 GLU A N 1
ATOM 1426 C CA . GLU A 1 179 ? -29.802 1.188 32.532 1.00 97.94 179 GLU A CA 1
ATOM 1427 C C . GLU A 1 179 ? -29.514 2.335 31.553 1.00 97.94 179 GLU A C 1
ATOM 1429 O O . GLU A 1 179 ? -28.924 2.118 30.497 1.00 97.94 179 GLU A O 1
ATOM 1434 N N . ALA A 1 180 ? -29.823 3.576 31.948 1.00 98.19 180 ALA A N 1
ATOM 1435 C CA . ALA A 1 180 ? -29.565 4.761 31.133 1.00 98.19 180 ALA A CA 1
ATOM 1436 C C . ALA A 1 180 ? -28.076 4.899 30.774 1.00 98.19 180 ALA A C 1
ATOM 1438 O O . ALA A 1 180 ? -27.736 5.160 29.622 1.00 98.19 180 ALA A O 1
ATOM 1439 N N . ALA A 1 181 ? -27.177 4.667 31.738 1.00 98.06 181 ALA A N 1
ATOM 1440 C CA . ALA A 1 181 ? -25.743 4.721 31.488 1.00 98.06 181 ALA A CA 1
ATOM 1441 C C . ALA A 1 181 ? -25.278 3.629 30.507 1.00 98.06 181 ALA A C 1
ATOM 1443 O O . ALA A 1 181 ? -24.469 3.930 29.635 1.00 98.06 181 ALA A O 1
ATOM 1444 N N . ILE A 1 182 ? -25.797 2.396 30.589 1.00 97.81 182 ILE A N 1
ATOM 1445 C CA . ILE A 1 182 ? -25.476 1.328 29.622 1.00 97.81 182 ILE A CA 1
ATOM 1446 C C . ILE A 1 182 ? -25.971 1.678 28.218 1.00 97.81 182 ILE A C 1
ATOM 1448 O O . ILE A 1 182 ? -25.214 1.520 27.258 1.00 97.81 182 ILE A O 1
ATOM 1452 N N . ALA A 1 183 ? -27.205 2.170 28.094 1.00 97.19 183 ALA A N 1
ATOM 1453 C CA . ALA A 1 183 ? -27.770 2.568 26.809 1.00 97.19 183 ALA A CA 1
ATOM 1454 C C . ALA A 1 183 ? -26.933 3.678 26.154 1.00 97.19 183 ALA A C 1
ATOM 1456 O O . ALA A 1 183 ? -26.559 3.581 24.984 1.00 97.19 183 ALA A O 1
ATOM 1457 N N . GLU A 1 184 ? -26.559 4.701 26.927 1.00 97.88 184 GLU A N 1
ATOM 1458 C CA . GLU A 1 184 ? -25.697 5.772 26.435 1.00 97.88 184 GLU A CA 1
ATOM 1459 C C . GLU A 1 184 ? -24.269 5.297 26.134 1.00 97.88 184 GLU A C 1
ATOM 1461 O O . GLU A 1 184 ? -23.690 5.716 25.134 1.00 97.88 184 GLU A O 1
ATOM 1466 N N . MET A 1 185 ? -23.692 4.398 26.941 1.00 96.69 185 MET A N 1
ATOM 1467 C CA . MET A 1 185 ? -22.403 3.775 26.614 1.00 96.69 185 MET A CA 1
ATOM 1468 C C . MET A 1 185 ? -22.465 3.055 25.266 1.00 96.69 185 MET A C 1
ATOM 1470 O O . MET A 1 185 ? -21.537 3.199 24.474 1.00 96.69 185 MET A O 1
ATOM 1474 N N . GLY A 1 186 ? -23.540 2.313 24.986 1.00 96.38 186 GLY A N 1
ATOM 1475 C CA . GLY A 1 186 ? -23.733 1.619 23.709 1.00 96.38 186 GLY A CA 1
ATOM 1476 C C . GLY A 1 186 ? -23.814 2.583 22.528 1.00 96.38 186 GLY A C 1
ATOM 1477 O O . GLY A 1 186 ? -23.122 2.386 21.527 1.00 96.38 186 GLY A O 1
ATOM 1478 N N . LEU A 1 187 ? -24.581 3.668 22.679 1.00 96.94 187 LEU A N 1
ATOM 1479 C CA . LEU A 1 187 ? -24.679 4.733 21.679 1.00 96.94 187 LEU A CA 1
ATOM 1480 C C . LEU A 1 187 ? -23.305 5.338 21.366 1.00 96.94 187 LEU A C 1
ATOM 1482 O O . LEU A 1 187 ? -22.899 5.383 20.208 1.00 96.94 187 LEU A O 1
ATOM 1486 N N . TRP A 1 188 ? -22.572 5.777 22.393 1.00 97.44 188 TRP A N 1
ATOM 1487 C CA . TRP A 1 188 ? -21.288 6.450 22.186 1.00 97.44 188 TRP A CA 1
ATOM 1488 C C . TRP A 1 188 ? -20.184 5.498 21.733 1.00 97.44 188 TRP A C 1
ATOM 1490 O O . TRP A 1 188 ? -19.302 5.924 20.998 1.00 97.44 188 TRP A O 1
ATOM 1500 N N . THR A 1 189 ? -20.244 4.221 22.117 1.00 95.50 189 THR A N 1
ATOM 1501 C CA . THR A 1 189 ? -19.327 3.191 21.605 1.00 95.50 189 THR A CA 1
ATOM 1502 C C . THR A 1 189 ? -19.556 2.949 20.115 1.00 95.50 189 THR A C 1
ATOM 1504 O O . THR A 1 189 ? -18.588 2.867 19.370 1.00 95.50 189 THR A O 1
ATOM 1507 N N . THR A 1 190 ? -20.816 2.898 19.673 1.00 94.12 190 THR A N 1
ATOM 1508 C CA . THR A 1 190 ? -21.163 2.748 18.249 1.00 94.12 190 THR A CA 1
ATOM 1509 C C . THR A 1 190 ? -20.721 3.972 17.447 1.00 94.12 190 THR A C 1
ATOM 1511 O O . THR A 1 190 ? -20.042 3.830 16.439 1.00 94.12 190 THR A O 1
ATOM 1514 N N . ALA A 1 191 ? -21.006 5.181 17.942 1.00 95.50 191 ALA A N 1
ATOM 1515 C CA . ALA A 1 191 ? -20.551 6.416 17.303 1.00 95.50 191 ALA A CA 1
ATOM 1516 C C . ALA A 1 191 ? -19.015 6.516 17.232 1.00 95.50 191 ALA A C 1
ATOM 1518 O O . ALA A 1 191 ? -18.479 7.012 16.250 1.00 95.50 191 ALA A O 1
ATOM 1519 N N . TYR A 1 192 ? -18.301 6.034 18.255 1.00 94.88 192 TYR A N 1
ATOM 1520 C CA . TYR A 1 192 ? -16.835 5.994 18.251 1.00 94.88 192 TYR A CA 1
ATOM 1521 C C . TYR A 1 192 ? -16.265 4.958 17.278 1.00 94.88 192 TYR A C 1
ATOM 1523 O O . TYR A 1 192 ? -15.173 5.164 16.773 1.00 94.88 192 TYR A O 1
ATOM 1531 N N . GLN A 1 193 ? -16.985 3.865 17.015 1.00 92.75 193 GLN A N 1
ATOM 1532 C CA . GLN A 1 193 ? -16.592 2.883 16.004 1.00 92.75 193 GLN A CA 1
ATOM 1533 C C . GLN A 1 193 ? -16.686 3.452 14.583 1.00 92.75 193 GLN A C 1
ATOM 1535 O O . GLN A 1 193 ? -15.859 3.115 13.742 1.00 92.75 193 GLN A O 1
ATOM 1540 N N . GLU A 1 194 ? -17.708 4.267 14.314 1.00 90.38 194 GLU A N 1
ATOM 1541 C CA . GLU A 1 194 ? -17.886 4.934 13.018 1.00 90.38 194 GLU A CA 1
ATOM 1542 C C . GLU A 1 194 ? -16.900 6.091 12.837 1.00 90.38 194 GLU A C 1
ATOM 1544 O O . GLU A 1 194 ? -16.338 6.268 11.762 1.00 90.38 194 GLU A O 1
ATOM 1549 N N . GLU A 1 195 ? -16.688 6.886 13.887 1.00 91.25 195 GLU A N 1
ATOM 1550 C CA . GLU A 1 195 ? -15.804 8.044 13.847 1.00 91.25 195 GLU A CA 1
ATOM 1551 C C . GLU A 1 195 ? -15.073 8.203 15.186 1.00 91.25 195 GLU A C 1
ATOM 1553 O O . GLU A 1 195 ? -15.658 8.577 16.208 1.00 91.25 195 GLU A O 1
ATOM 1558 N N . SER A 1 196 ? -13.761 7.985 15.187 1.00 89.62 196 SER A N 1
ATOM 1559 C CA . SER A 1 196 ? -12.934 7.900 16.396 1.00 89.62 196 SER A CA 1
ATOM 1560 C C . SER A 1 196 ? -12.613 9.242 17.065 1.00 89.62 196 SER A C 1
ATOM 1562 O O . SER A 1 196 ? -11.469 9.589 17.355 1.00 89.62 196 SER A O 1
ATOM 1564 N N . THR A 1 197 ? -13.634 10.038 17.379 1.00 92.81 197 THR A N 1
ATOM 1565 C CA . THR A 1 197 ? -13.440 11.384 17.927 1.00 92.81 197 THR A CA 1
ATOM 1566 C C . THR A 1 197 ? -13.084 11.389 19.418 1.00 92.81 197 THR A C 1
ATOM 1568 O O . THR A 1 197 ? -13.639 10.651 20.242 1.00 92.81 197 THR A O 1
ATOM 1571 N N . THR A 1 198 ? -12.254 12.359 19.827 1.00 93.38 198 THR A N 1
ATOM 1572 C CA . THR A 1 198 ? -11.976 12.665 21.247 1.00 93.38 198 THR A CA 1
ATOM 1573 C C . THR A 1 198 ? -13.256 12.927 22.054 1.00 93.38 198 THR A C 1
ATOM 1575 O O . THR A 1 198 ? -13.313 12.663 23.260 1.00 93.38 198 THR A O 1
ATOM 1578 N N . ARG A 1 199 ? -14.308 13.441 21.401 1.00 95.62 199 ARG A N 1
ATOM 1579 C CA . ARG A 1 199 ? -15.612 13.693 22.020 1.00 95.62 199 ARG A CA 1
ATOM 1580 C C . ARG A 1 199 ? -16.302 12.386 22.408 1.00 95.62 199 ARG A C 1
ATOM 1582 O O . ARG A 1 199 ? -16.698 12.263 23.568 1.00 95.62 199 ARG A O 1
ATOM 1589 N N . TYR A 1 200 ? -16.438 11.431 21.488 1.00 96.00 200 TYR A N 1
ATOM 1590 C CA . TYR A 1 200 ? -17.097 10.155 21.786 1.00 96.00 200 TYR A CA 1
ATOM 1591 C C . TYR A 1 200 ? -16.280 9.329 22.775 1.00 96.00 200 TYR A C 1
ATOM 1593 O O . TYR A 1 200 ? -16.844 8.865 23.766 1.00 96.00 200 TYR A O 1
ATOM 1601 N N . ARG A 1 201 ? -14.945 9.297 22.625 1.00 95.38 201 ARG A N 1
ATOM 1602 C CA . ARG A 1 201 ? -14.024 8.728 23.627 1.00 95.38 201 ARG A CA 1
ATOM 1603 C C . ARG A 1 201 ? -14.339 9.249 25.032 1.00 95.38 201 ARG A C 1
ATOM 1605 O O . ARG A 1 201 ? -14.541 8.466 25.956 1.00 95.38 201 ARG A O 1
ATOM 1612 N N . ARG A 1 202 ? -14.431 10.574 25.210 1.00 96.94 202 ARG A N 1
ATOM 1613 C CA . ARG A 1 202 ? -14.749 11.188 26.513 1.00 96.94 202 ARG A CA 1
ATOM 1614 C C . ARG A 1 202 ? -16.135 10.782 27.023 1.00 96.94 202 ARG A C 1
ATOM 1616 O O . ARG A 1 202 ? -16.273 10.497 28.210 1.00 96.94 202 ARG A O 1
ATOM 1623 N N . LEU A 1 203 ? -17.146 10.774 26.154 1.00 97.56 203 LEU A N 1
ATOM 1624 C CA . LEU A 1 203 ? -18.519 10.428 26.528 1.00 97.56 203 LEU A CA 1
ATOM 1625 C C . LEU A 1 203 ? -18.636 8.974 27.000 1.00 97.56 203 LEU A C 1
ATOM 1627 O O . LEU A 1 203 ? -19.261 8.743 28.033 1.00 97.56 203 LEU A O 1
ATOM 1631 N N . ILE A 1 204 ? -17.964 8.025 26.340 1.00 97.06 204 ILE A N 1
ATOM 1632 C CA . ILE A 1 204 ? -17.920 6.619 26.772 1.00 97.06 204 ILE A CA 1
ATOM 1633 C C . ILE A 1 204 ? -17.415 6.516 28.219 1.00 97.06 204 ILE A C 1
ATOM 1635 O O . ILE A 1 204 ? -18.090 5.932 29.067 1.00 97.06 204 ILE A O 1
ATOM 1639 N N . PHE A 1 205 ? -16.273 7.140 28.533 1.00 97.56 205 PHE A N 1
ATOM 1640 C CA . PHE A 1 205 ? -15.687 7.086 29.879 1.00 97.56 205 PHE A CA 1
ATOM 1641 C C . PHE A 1 205 ? -16.527 7.811 30.944 1.00 97.56 205 PHE A C 1
ATOM 1643 O O . PHE A 1 205 ? -16.546 7.389 32.102 1.00 97.56 205 PHE A O 1
ATOM 1650 N N . ILE A 1 206 ? -17.235 8.887 30.580 1.00 98.00 206 ILE A N 1
ATOM 1651 C CA . ILE A 1 206 ? -18.174 9.562 31.491 1.00 98.00 206 ILE A CA 1
ATOM 1652 C C . ILE A 1 206 ? -19.320 8.616 31.859 1.00 98.00 206 ILE A C 1
ATOM 1654 O O . ILE A 1 206 ? -19.607 8.439 33.044 1.00 98.00 206 ILE A O 1
ATOM 1658 N N . ARG A 1 207 ? -19.944 7.967 30.871 1.00 98.06 207 ARG A N 1
ATOM 1659 C CA . ARG A 1 207 ? -21.062 7.046 31.121 1.00 98.06 207 ARG A CA 1
ATOM 1660 C C . ARG A 1 207 ? -20.622 5.782 31.848 1.00 98.06 207 ARG A C 1
ATOM 1662 O O . ARG A 1 207 ? -21.324 5.311 32.738 1.00 98.06 207 ARG A O 1
ATOM 1669 N N . GLU A 1 208 ? -19.410 5.308 31.582 1.00 97.88 208 GLU A N 1
ATOM 1670 C CA . GLU A 1 208 ? -18.787 4.226 32.346 1.00 97.88 208 GLU A CA 1
ATOM 1671 C C . GLU A 1 208 ? -18.636 4.576 33.840 1.00 97.88 208 GLU A C 1
ATOM 1673 O O . GLU A 1 208 ? -18.957 3.765 34.713 1.00 97.88 208 GLU A O 1
ATOM 1678 N N . GLN A 1 209 ? -18.168 5.788 34.156 1.00 98.06 209 GLN A N 1
ATOM 1679 C CA . GLN A 1 209 ? -18.053 6.280 35.536 1.00 98.06 209 GLN A CA 1
ATOM 1680 C C . GLN A 1 209 ? -19.424 6.398 36.212 1.00 98.06 209 GLN A C 1
ATOM 1682 O O . GLN A 1 209 ? -19.598 5.962 37.352 1.00 98.06 209 GLN A O 1
ATOM 1687 N N . GLU A 1 210 ? -20.417 6.951 35.513 1.00 98.25 210 GLU A N 1
ATOM 1688 C CA . GLU A 1 210 ? -21.787 7.069 36.021 1.00 98.25 210 GLU A CA 1
ATOM 1689 C C . GLU A 1 210 ? -22.409 5.707 36.324 1.00 98.25 210 GLU A C 1
ATOM 1691 O O . GLU A 1 210 ? -22.986 5.527 37.402 1.00 98.25 210 GLU A O 1
ATOM 1696 N N . PHE A 1 211 ? -22.222 4.737 35.426 1.00 98.56 211 PHE A N 1
ATOM 1697 C CA . PHE A 1 211 ? -22.645 3.360 35.628 1.00 98.56 211 PHE A CA 1
ATOM 1698 C C . PHE A 1 211 ? -22.009 2.760 36.887 1.00 98.56 211 PHE A C 1
ATOM 1700 O O . PHE A 1 211 ? -22.719 2.280 37.773 1.00 98.56 211 PHE A O 1
ATOM 1707 N N . LYS A 1 212 ? -20.676 2.843 37.021 1.00 98.06 212 LYS A N 1
ATOM 1708 C CA . LYS A 1 212 ? -19.943 2.330 38.195 1.00 98.06 212 LYS A CA 1
ATOM 1709 C C . LYS A 1 212 ? -20.415 2.980 39.492 1.00 98.06 212 LYS A C 1
ATOM 1711 O O . LYS A 1 212 ? -20.583 2.302 40.505 1.00 98.06 212 LYS A O 1
ATOM 1716 N N . HIS A 1 213 ? -20.664 4.287 39.470 1.00 98.31 213 HIS A N 1
ATOM 1717 C CA . HIS A 1 213 ? -21.190 5.013 40.620 1.00 98.31 213 HIS A CA 1
ATOM 1718 C C . HIS A 1 213 ? -22.607 4.560 40.994 1.00 98.31 213 HIS A C 1
ATOM 1720 O O . HIS A 1 213 ? -22.880 4.365 42.182 1.00 98.31 213 HIS A O 1
ATOM 1726 N N . ALA A 1 214 ? -23.495 4.373 40.015 1.00 98.44 214 ALA A N 1
ATOM 1727 C CA . ALA A 1 214 ? -24.852 3.885 40.252 1.00 98.44 214 ALA A CA 1
ATOM 1728 C C . ALA A 1 214 ? -24.857 2.446 40.783 1.00 98.44 214 ALA A C 1
ATOM 1730 O O . ALA A 1 214 ? -25.507 2.153 41.788 1.00 98.44 214 ALA A O 1
ATOM 1731 N N . LEU A 1 215 ? -24.039 1.574 40.193 1.00 98.38 215 LEU A N 1
ATOM 1732 C CA . LEU A 1 215 ? -23.854 0.193 40.627 1.00 98.38 215 LEU A CA 1
ATOM 1733 C C . LEU A 1 215 ? -23.336 0.109 42.069 1.00 98.38 215 LEU A C 1
ATOM 1735 O O . LEU A 1 215 ? -23.906 -0.614 42.890 1.00 98.38 215 LEU A O 1
ATOM 1739 N N . ALA A 1 216 ? -22.321 0.903 42.418 1.00 98.06 216 ALA A N 1
ATOM 1740 C CA . ALA A 1 216 ? -21.780 0.961 43.774 1.00 98.06 216 ALA A CA 1
ATOM 1741 C C . ALA A 1 216 ? -22.799 1.496 44.794 1.00 98.06 216 ALA A C 1
ATOM 1743 O O . ALA A 1 216 ? -22.858 1.010 45.926 1.00 98.06 216 ALA A O 1
ATOM 1744 N N . ARG A 1 217 ? -23.625 2.486 44.421 1.00 98.00 217 ARG A N 1
ATOM 1745 C CA . ARG A 1 217 ? -24.719 2.967 45.280 1.00 98.00 217 ARG A CA 1
ATOM 1746 C C . ARG A 1 217 ? -25.795 1.899 45.455 1.00 98.00 217 ARG A C 1
ATOM 1748 O O . ARG A 1 217 ? -26.193 1.654 46.590 1.00 98.00 217 ARG A O 1
ATOM 1755 N N . PHE A 1 218 ? -26.192 1.212 44.385 1.00 97.69 218 PHE A N 1
ATOM 1756 C CA . PHE A 1 218 ? -27.177 0.129 44.427 1.00 97.69 218 PHE A CA 1
ATOM 1757 C C . PHE A 1 218 ? -26.718 -1.047 45.306 1.00 97.69 218 PHE A C 1
ATOM 1759 O O . PHE A 1 218 ? -27.501 -1.564 46.101 1.00 97.69 218 PHE A O 1
ATOM 1766 N N . GLN A 1 219 ? -25.435 -1.424 45.237 1.00 96.81 219 GLN A N 1
ATOM 1767 C CA . GLN A 1 219 ? -24.823 -2.476 46.065 1.00 96.81 219 GLN A CA 1
ATOM 1768 C C . GLN A 1 219 ? -24.873 -2.193 47.574 1.00 96.81 219 GLN A C 1
ATOM 1770 O O . GLN A 1 219 ? -24.909 -3.134 48.365 1.00 96.81 219 GLN A O 1
ATOM 1775 N N . ARG A 1 220 ? -24.875 -0.917 47.983 1.00 96.38 220 ARG A N 1
ATOM 1776 C CA . ARG A 1 220 ? -24.957 -0.507 49.398 1.00 96.38 220 ARG A CA 1
ATOM 1777 C C . ARG A 1 220 ? -26.382 -0.537 49.954 1.00 96.38 220 ARG A C 1
ATOM 1779 O O . ARG A 1 220 ? -26.561 -0.374 51.158 1.00 96.38 220 ARG A O 1
ATOM 1786 N N . LEU A 1 221 ? -27.394 -0.705 49.101 1.00 95.44 221 LEU A N 1
ATOM 1787 C CA . LEU A 1 221 ? -28.792 -0.804 49.520 1.00 95.44 221 LEU A CA 1
ATOM 1788 C C . LEU A 1 221 ? -29.103 -2.216 50.036 1.00 95.44 221 LEU A C 1
ATOM 1790 O O . LEU A 1 221 ? -28.390 -3.179 49.755 1.00 95.44 221 LEU A O 1
ATOM 1794 N N . ASP A 1 222 ? -30.208 -2.359 50.769 1.00 93.25 222 ASP A N 1
ATOM 1795 C CA . ASP A 1 222 ? -30.640 -3.660 51.284 1.00 93.25 222 ASP A CA 1
ATOM 1796 C C . ASP A 1 222 ? -31.184 -4.567 50.163 1.00 93.25 222 ASP A C 1
ATOM 1798 O O . ASP A 1 222 ? -32.377 -4.576 49.851 1.00 93.25 222 ASP A O 1
ATOM 1802 N N . LEU A 1 223 ? -30.290 -5.284 49.484 1.00 93.31 223 LEU A N 1
ATOM 1803 C CA . LEU A 1 223 ? -30.627 -6.196 48.393 1.00 93.31 223 LEU A CA 1
ATOM 1804 C C . LEU A 1 223 ? -30.911 -7.609 48.916 1.00 93.31 223 LEU A C 1
ATOM 1806 O O . LEU A 1 223 ? -30.146 -8.143 49.723 1.00 93.31 223 LEU A O 1
ATOM 1810 N N . ASN A 1 224 ? -31.935 -8.266 48.361 1.00 90.81 224 ASN A N 1
ATOM 1811 C CA . ASN A 1 224 ? -32.145 -9.702 48.561 1.00 90.81 224 ASN A CA 1
ATOM 1812 C C . ASN A 1 224 ? -30.999 -10.531 47.935 1.00 90.81 224 ASN A C 1
ATOM 1814 O O . ASN A 1 224 ? -30.246 -10.050 47.083 1.00 90.81 224 ASN A O 1
ATOM 1818 N N . GLN A 1 225 ? -30.870 -11.802 48.333 1.00 92.56 225 GLN A N 1
ATOM 1819 C CA . GLN A 1 225 ? -29.778 -12.674 47.875 1.00 92.56 225 GLN A CA 1
ATOM 1820 C C . GLN A 1 225 ? -29.733 -12.829 46.342 1.00 92.56 225 GLN A C 1
ATOM 1822 O O . GLN A 1 225 ? -28.648 -12.891 45.762 1.00 92.56 225 GLN A O 1
ATOM 1827 N N . GLY A 1 226 ? -30.895 -12.869 45.681 1.00 93.50 226 GLY A N 1
ATOM 1828 C CA . GLY A 1 226 ? -30.994 -12.975 44.225 1.00 93.50 226 GLY A CA 1
ATOM 1829 C C . GLY A 1 226 ? -30.407 -11.756 43.512 1.00 93.50 226 GLY A C 1
ATOM 1830 O O . GLY A 1 226 ? -29.582 -11.906 42.611 1.00 93.50 226 GLY A O 1
ATOM 1831 N N . ASN A 1 227 ? -30.765 -10.551 43.957 1.00 93.00 227 ASN A N 1
ATOM 1832 C CA . ASN A 1 227 ? -30.246 -9.304 43.405 1.00 93.00 227 ASN A CA 1
ATOM 1833 C C . ASN A 1 227 ? -28.762 -9.113 43.722 1.00 93.00 227 ASN A C 1
ATOM 1835 O O . ASN A 1 227 ? -28.036 -8.695 42.830 1.00 93.00 227 ASN A O 1
ATOM 1839 N N . ARG A 1 228 ? -28.268 -9.513 44.905 1.00 95.62 228 ARG A N 1
ATOM 1840 C CA . ARG A 1 228 ? -26.816 -9.498 45.190 1.00 95.62 228 ARG A CA 1
ATOM 1841 C C . ARG A 1 228 ? -26.025 -10.343 44.186 1.00 95.62 228 ARG A C 1
ATOM 1843 O O . ARG A 1 228 ? -25.018 -9.878 43.663 1.00 95.62 228 ARG A O 1
ATOM 1850 N N . LYS A 1 229 ? -26.502 -11.555 43.868 1.00 96.56 229 LYS A N 1
ATOM 1851 C CA . LYS A 1 229 ? -25.864 -12.425 42.862 1.00 96.56 229 LYS A CA 1
ATOM 1852 C C . LYS A 1 229 ? -25.896 -11.807 41.460 1.00 96.56 229 LYS A C 1
ATOM 1854 O O . LYS A 1 229 ? -24.877 -11.796 40.783 1.00 96.56 229 LYS A O 1
ATOM 1859 N N . ARG A 1 230 ? -27.043 -11.267 41.031 1.00 96.75 230 ARG A N 1
ATOM 1860 C CA . ARG A 1 230 ? -27.198 -10.628 39.706 1.00 96.75 230 ARG A CA 1
ATOM 1861 C C . ARG A 1 230 ? -26.313 -9.391 39.556 1.00 96.75 230 ARG A C 1
ATOM 1863 O O . ARG A 1 230 ? -25.667 -9.227 38.532 1.00 96.75 230 ARG A O 1
ATOM 1870 N N . VAL A 1 231 ? -26.243 -8.566 40.595 1.00 96.81 231 VAL A N 1
ATOM 1871 C CA . VAL A 1 231 ? -25.390 -7.373 40.652 1.00 96.81 231 VAL A CA 1
ATOM 1872 C C . VAL A 1 231 ? -23.906 -7.735 40.587 1.00 96.81 231 VAL A C 1
ATOM 1874 O O . VAL A 1 231 ? -23.155 -7.043 39.912 1.00 96.81 231 VAL A O 1
ATOM 1877 N N . ALA A 1 232 ? -23.481 -8.831 41.223 1.00 97.19 232 ALA A N 1
ATOM 1878 C CA . ALA A 1 232 ? -22.107 -9.320 41.094 1.00 97.19 232 ALA A CA 1
ATOM 1879 C C . ALA A 1 232 ? -21.774 -9.747 39.651 1.00 97.19 232 ALA A C 1
ATOM 1881 O O . ALA A 1 232 ? -20.691 -9.441 39.161 1.00 97.19 232 ALA A O 1
ATOM 1882 N N . VAL A 1 233 ? -22.718 -10.389 38.949 1.00 97.88 233 VAL A N 1
ATOM 1883 C CA . VAL A 1 233 ? -22.563 -10.723 37.520 1.00 97.88 233 VAL A CA 1
ATOM 1884 C C . VAL A 1 233 ? -22.452 -9.453 36.673 1.00 97.88 233 VAL A C 1
ATOM 1886 O O . VAL A 1 233 ? -21.545 -9.347 35.855 1.00 97.88 233 VAL A O 1
ATOM 1889 N N . VAL A 1 234 ? -23.326 -8.467 36.899 1.00 98.25 234 VAL A N 1
ATOM 1890 C CA . VAL A 1 234 ? -23.283 -7.172 36.200 1.00 98.25 234 VAL A CA 1
ATOM 1891 C C . VAL A 1 234 ? -21.960 -6.437 36.458 1.00 98.25 234 VAL A C 1
ATOM 1893 O O . VAL A 1 234 ? -21.363 -5.929 35.516 1.00 98.25 234 VAL A O 1
ATOM 1896 N N . GLN A 1 235 ? -21.453 -6.440 37.695 1.00 98.12 235 GLN A N 1
ATOM 1897 C CA . GLN A 1 235 ? -20.144 -5.866 38.029 1.00 98.12 235 GLN A CA 1
ATOM 1898 C C . GLN A 1 235 ? -19.016 -6.540 37.245 1.00 98.12 235 GLN A C 1
ATOM 1900 O O . GLN A 1 235 ? -18.233 -5.852 36.600 1.00 98.12 235 GLN A O 1
ATOM 1905 N N . GLN A 1 236 ? -18.964 -7.875 37.243 1.00 98.06 236 GLN A N 1
ATOM 1906 C CA . GLN A 1 236 ? -17.939 -8.616 36.506 1.00 98.06 236 GLN A CA 1
ATOM 1907 C C . GLN A 1 236 ? -17.971 -8.286 35.007 1.00 98.06 236 GLN A C 1
ATOM 1909 O O . GLN A 1 236 ? -16.926 -8.073 34.394 1.00 98.06 236 GLN A O 1
ATOM 1914 N N . MET A 1 237 ? -19.165 -8.227 34.414 1.00 98.06 237 MET A N 1
ATOM 1915 C CA . MET A 1 237 ? -19.331 -7.869 33.004 1.00 98.06 237 MET A CA 1
ATOM 1916 C C . MET A 1 237 ? -18.933 -6.418 32.730 1.00 98.06 237 MET A C 1
ATOM 1918 O O . MET A 1 237 ? -18.302 -6.143 31.709 1.00 98.06 237 MET A O 1
ATOM 1922 N N . SER A 1 238 ? -19.247 -5.498 33.642 1.00 97.88 238 SER A N 1
ATOM 1923 C CA . SER A 1 238 ? -18.818 -4.104 33.549 1.00 97.88 238 SER A CA 1
ATOM 1924 C C . SER A 1 238 ? -17.303 -3.988 33.608 1.00 97.88 238 SER A C 1
ATOM 1926 O O . SER A 1 238 ? -16.738 -3.279 32.786 1.00 97.88 238 SER A O 1
ATOM 1928 N N . ASP A 1 239 ? -16.642 -4.698 34.521 1.00 97.88 239 ASP A N 1
ATOM 1929 C CA . ASP A 1 239 ? -15.185 -4.660 34.659 1.00 97.88 239 ASP A CA 1
ATOM 1930 C C . ASP A 1 239 ? -14.496 -5.214 33.405 1.00 97.88 239 ASP A C 1
ATOM 1932 O O . ASP A 1 239 ? -13.538 -4.622 32.907 1.00 97.88 239 ASP A O 1
ATOM 1936 N N . GLN A 1 240 ? -15.024 -6.305 32.840 1.00 97.56 240 GLN A N 1
ATOM 1937 C CA . GLN A 1 240 ? -14.569 -6.843 31.554 1.00 97.56 240 GLN A CA 1
ATOM 1938 C C . GLN A 1 240 ? -14.776 -5.837 30.414 1.00 97.56 240 GLN A C 1
ATOM 1940 O O . GLN A 1 240 ? -13.876 -5.625 29.604 1.00 97.56 240 GLN A O 1
ATOM 1945 N N . THR A 1 241 ? -15.932 -5.175 30.370 1.00 97.69 241 THR A N 1
ATOM 1946 C CA . THR A 1 241 ? -16.256 -4.166 29.348 1.00 97.69 241 THR A CA 1
ATOM 1947 C C . THR A 1 241 ? -15.342 -2.944 29.455 1.00 97.69 241 THR A C 1
ATOM 1949 O O . THR A 1 241 ? -14.840 -2.469 28.443 1.00 97.69 241 THR A O 1
ATOM 1952 N N . SER A 1 242 ? -15.024 -2.493 30.670 1.00 96.94 242 SER A N 1
ATOM 1953 C CA . SER A 1 242 ? -14.054 -1.423 30.932 1.00 96.94 242 SER A CA 1
ATOM 1954 C C . SER A 1 242 ? -12.640 -1.739 30.441 1.00 96.94 242 SER A C 1
ATOM 1956 O O . SER A 1 242 ? -11.881 -0.834 30.092 1.00 96.94 242 SER A O 1
ATOM 1958 N N . VAL A 1 243 ? -12.224 -3.007 30.490 1.00 97.75 243 VAL A N 1
ATOM 1959 C CA . VAL A 1 243 ? -10.933 -3.432 29.926 1.00 97.75 243 VAL A CA 1
ATOM 1960 C C . VAL A 1 243 ? -10.995 -3.360 28.403 1.00 97.75 243 VAL A C 1
ATOM 1962 O O . VAL A 1 243 ? -10.171 -2.668 27.814 1.00 97.75 243 VAL A O 1
ATOM 1965 N N . LEU A 1 244 ? -12.031 -3.947 27.793 1.00 97.88 244 LEU A N 1
ATOM 1966 C CA . LEU A 1 244 ? -12.217 -3.934 26.339 1.00 97.88 244 LEU A CA 1
ATOM 1967 C C . LEU A 1 244 ? -12.261 -2.515 25.761 1.00 97.88 244 LEU A C 1
ATOM 1969 O O . LEU A 1 244 ? -11.564 -2.243 24.796 1.00 97.88 244 LEU A O 1
ATOM 1973 N N . VAL A 1 245 ? -13.019 -1.596 26.366 1.00 96.62 245 VAL A N 1
ATOM 1974 C CA . VAL A 1 245 ? -13.104 -0.193 25.916 1.00 96.62 245 VAL A CA 1
ATOM 1975 C C . VAL A 1 245 ? -11.740 0.501 25.964 1.00 96.62 245 VAL A C 1
ATOM 1977 O O . VAL A 1 245 ? -11.379 1.223 25.038 1.00 96.62 245 VAL A O 1
ATOM 1980 N N . ARG A 1 246 ? -10.952 0.283 27.024 1.00 96.25 246 ARG A N 1
ATOM 1981 C CA . ARG A 1 246 ? -9.603 0.865 27.119 1.00 96.25 246 ARG A CA 1
ATOM 1982 C C . ARG A 1 246 ? -8.657 0.294 26.073 1.00 96.25 246 ARG A C 1
ATOM 1984 O O . ARG A 1 246 ? -7.832 1.038 25.552 1.00 96.25 246 ARG A O 1
ATOM 1991 N N . ASP A 1 247 ? -8.771 -0.993 25.780 1.00 97.56 247 ASP A N 1
ATOM 1992 C CA . ASP A 1 247 ? -7.949 -1.635 24.762 1.00 97.56 247 ASP A CA 1
ATOM 1993 C C . ASP A 1 247 ? -8.367 -1.210 23.347 1.00 97.56 247 ASP A C 1
ATOM 1995 O O . ASP A 1 247 ? -7.488 -0.917 22.549 1.00 97.56 247 ASP A O 1
ATOM 1999 N N . ILE A 1 248 ? -9.664 -1.035 23.062 1.00 96.62 248 ILE A N 1
ATOM 2000 C CA . ILE A 1 248 ? -10.159 -0.446 21.800 1.00 96.62 248 ILE A CA 1
ATOM 2001 C C . ILE A 1 248 ? -9.523 0.922 21.554 1.00 96.62 248 ILE A C 1
ATOM 2003 O O . ILE A 1 248 ? -8.997 1.171 20.476 1.00 96.62 248 ILE A O 1
ATOM 2007 N N . VAL A 1 249 ? -9.530 1.792 22.566 1.00 93.88 249 VAL A N 1
ATOM 2008 C CA . VAL A 1 249 ? -8.934 3.131 22.468 1.00 93.88 249 VAL A CA 1
ATOM 2009 C C . VAL A 1 249 ? -7.426 3.062 22.199 1.00 93.88 249 VAL A C 1
ATOM 2011 O O . VAL A 1 249 ? -6.911 3.858 21.426 1.00 93.88 249 VAL A O 1
ATOM 2014 N N . ARG A 1 250 ? -6.710 2.103 22.801 1.00 95.06 250 ARG A N 1
ATOM 2015 C CA . ARG A 1 250 ? -5.276 1.895 22.525 1.00 95.06 250 ARG A CA 1
ATOM 2016 C C . ARG A 1 250 ? -5.023 1.385 21.109 1.00 95.06 250 ARG A C 1
ATOM 2018 O O . ARG A 1 250 ? -4.030 1.775 20.504 1.00 95.06 250 ARG A O 1
ATOM 2025 N N . LEU A 1 251 ? -5.876 0.485 20.615 1.00 95.88 251 LEU A N 1
ATOM 2026 C CA . LEU A 1 251 ? -5.793 0.006 19.238 1.00 95.88 251 LEU A CA 1
ATOM 2027 C C . LEU A 1 251 ? -6.059 1.143 18.255 1.00 95.88 251 LEU A C 1
ATOM 2029 O O . LEU A 1 251 ? -5.359 1.213 17.258 1.00 95.88 251 LEU A O 1
ATOM 2033 N N . GLU A 1 252 ? -6.982 2.053 18.567 1.00 94.56 252 GLU A N 1
ATOM 2034 C CA . GLU A 1 252 ? -7.230 3.233 17.735 1.00 94.56 252 GLU A CA 1
ATOM 2035 C C . GLU A 1 252 ? -6.020 4.168 17.690 1.00 94.56 252 GLU A C 1
ATOM 2037 O O . GLU A 1 252 ? -5.536 4.477 16.608 1.00 94.56 252 GLU A O 1
ATOM 2042 N N . ASP A 1 253 ? -5.445 4.506 18.853 1.00 92.75 253 ASP A N 1
ATOM 2043 C CA . ASP A 1 253 ? -4.214 5.308 18.912 1.00 92.75 253 ASP A CA 1
ATOM 2044 C C . ASP A 1 253 ? -3.076 4.624 18.092 1.00 92.75 253 ASP A C 1
ATOM 2046 O O . ASP A 1 253 ? -2.267 5.289 17.445 1.00 92.75 253 ASP A O 1
ATOM 2050 N N . THR A 1 254 ? -3.035 3.281 18.072 1.00 95.31 254 THR A N 1
ATOM 2051 C CA . THR A 1 254 ? -2.067 2.486 17.286 1.00 95.31 254 THR A CA 1
ATOM 2052 C C . THR A 1 254 ? -2.381 2.469 15.784 1.00 95.31 254 THR A C 1
ATOM 2054 O O . THR A 1 254 ? -1.455 2.440 14.971 1.00 95.31 254 THR A O 1
ATOM 2057 N N . LEU A 1 255 ? -3.660 2.433 15.400 1.00 96.06 255 LEU A N 1
ATOM 2058 C CA . LEU A 1 255 ? -4.101 2.506 14.007 1.00 96.06 255 LEU A CA 1
ATOM 2059 C C . LEU A 1 255 ? -3.747 3.868 13.417 1.00 96.06 255 LEU A C 1
ATOM 2061 O O . LEU A 1 255 ? -3.161 3.902 12.339 1.00 96.06 255 LEU A O 1
ATOM 2065 N N . ASP A 1 256 ? -4.006 4.957 14.140 1.00 94.19 256 ASP A N 1
ATOM 2066 C CA . ASP A 1 256 ? -3.660 6.317 13.718 1.00 94.19 256 ASP A CA 1
ATOM 2067 C C . ASP A 1 256 ? -2.151 6.460 13.465 1.00 94.19 256 ASP A C 1
ATOM 2069 O O . ASP A 1 256 ? -1.725 6.881 12.385 1.00 94.19 256 ASP A O 1
ATOM 2073 N N . GLU A 1 257 ? -1.322 6.046 14.432 1.00 96.12 257 GLU A N 1
ATOM 2074 C CA . GLU A 1 257 ? 0.141 6.120 14.323 1.00 96.12 257 GLU A CA 1
ATOM 2075 C C . GLU A 1 257 ? 0.672 5.286 13.146 1.00 96.12 257 GLU A C 1
ATOM 2077 O O . GLU A 1 257 ? 1.482 5.759 12.342 1.00 96.12 257 GLU A O 1
ATOM 2082 N N . ASN A 1 258 ? 0.209 4.041 13.018 1.00 98.06 258 ASN A N 1
ATOM 2083 C CA . ASN A 1 258 ? 0.660 3.155 11.949 1.00 98.06 258 ASN A CA 1
ATOM 2084 C C . ASN A 1 258 ? 0.135 3.585 10.579 1.00 98.06 258 ASN A C 1
ATOM 2086 O O . ASN A 1 258 ? 0.830 3.376 9.591 1.00 98.06 258 ASN A O 1
ATOM 2090 N N . THR A 1 259 ? -1.043 4.205 10.502 1.00 98.31 259 THR A N 1
ATOM 2091 C CA . THR A 1 259 ? -1.585 4.734 9.245 1.00 98.31 259 THR A CA 1
ATOM 2092 C C . THR A 1 259 ? -0.737 5.899 8.752 1.00 98.31 259 THR A C 1
ATOM 2094 O O . THR A 1 259 ? -0.387 5.931 7.575 1.00 98.31 259 THR A O 1
ATOM 2097 N N . ALA A 1 260 ? -0.326 6.807 9.645 1.00 97.94 260 ALA A N 1
ATOM 2098 C CA . ALA A 1 260 ? 0.592 7.890 9.290 1.00 97.94 260 ALA A CA 1
ATOM 2099 C C . ALA A 1 260 ? 1.918 7.341 8.737 1.00 97.94 260 ALA A C 1
ATOM 2101 O O . ALA A 1 260 ? 2.314 7.683 7.626 1.00 97.94 260 ALA A O 1
ATOM 2102 N N . ARG A 1 261 ? 2.543 6.392 9.450 1.00 98.31 261 ARG A N 1
ATOM 2103 C CA . ARG A 1 261 ? 3.780 5.736 8.990 1.00 98.31 261 ARG A CA 1
ATOM 2104 C C . ARG A 1 261 ? 3.611 4.990 7.665 1.00 98.31 261 ARG A C 1
ATOM 2106 O O . ARG A 1 261 ? 4.525 4.971 6.849 1.00 98.31 261 ARG A O 1
ATOM 2113 N N . PHE A 1 262 ? 2.464 4.353 7.460 1.00 98.75 262 PHE A N 1
ATOM 2114 C CA . PHE A 1 262 ? 2.150 3.628 6.233 1.00 98.75 262 PHE A CA 1
ATOM 2115 C C . PHE A 1 262 ? 2.034 4.569 5.035 1.00 98.75 262 PHE A C 1
ATOM 2117 O O . PHE A 1 262 ? 2.580 4.284 3.971 1.00 98.75 262 PHE A O 1
ATOM 2124 N N . VAL A 1 263 ? 1.381 5.716 5.226 1.00 98.44 263 VAL A N 1
ATOM 2125 C CA . VAL A 1 263 ? 1.296 6.771 4.215 1.00 98.44 263 VAL A CA 1
ATOM 2126 C C . VAL A 1 263 ? 2.676 7.363 3.920 1.00 98.44 263 VAL A C 1
ATOM 2128 O O . VAL A 1 263 ? 3.000 7.533 2.747 1.00 98.44 263 VAL A O 1
ATOM 2131 N N . ASP A 1 264 ? 3.507 7.603 4.938 1.00 98.31 264 ASP A N 1
ATOM 2132 C CA . ASP A 1 264 ? 4.881 8.095 4.758 1.00 98.31 264 ASP A CA 1
ATOM 2133 C C . ASP A 1 264 ? 5.742 7.111 3.949 1.00 98.31 264 ASP A C 1
ATOM 2135 O O . ASP A 1 264 ? 6.436 7.519 3.019 1.00 98.31 264 ASP A O 1
ATOM 2139 N N . LEU A 1 265 ? 5.660 5.807 4.247 1.00 98.38 265 LEU A N 1
ATOM 2140 C CA . LEU A 1 265 ? 6.348 4.765 3.474 1.00 98.38 265 LEU A CA 1
ATOM 2141 C C . LEU A 1 265 ? 5.850 4.704 2.029 1.00 98.38 265 LEU A C 1
ATOM 2143 O O . LEU A 1 265 ? 6.666 4.585 1.119 1.00 98.38 265 LEU A O 1
ATOM 2147 N N . ARG A 1 266 ? 4.532 4.822 1.808 1.00 98.31 266 ARG A N 1
ATOM 2148 C CA . ARG A 1 266 ? 3.965 4.892 0.455 1.00 98.31 266 ARG A CA 1
ATOM 2149 C C . ARG A 1 266 ? 4.574 6.055 -0.320 1.00 98.31 266 ARG A C 1
ATOM 2151 O O . ARG A 1 266 ? 5.050 5.837 -1.421 1.00 98.31 266 ARG A O 1
ATOM 2158 N N . PHE A 1 267 ? 4.590 7.257 0.259 1.00 97.38 267 PHE A N 1
ATOM 2159 C CA . PHE A 1 267 ? 5.169 8.442 -0.382 1.00 97.38 267 PHE A CA 1
ATOM 2160 C C . PHE A 1 267 ? 6.675 8.306 -0.630 1.00 97.38 267 PHE A C 1
ATOM 2162 O O . PHE A 1 267 ? 7.155 8.731 -1.671 1.00 97.38 267 PHE A O 1
ATOM 2169 N N . ALA A 1 268 ? 7.426 7.709 0.299 1.00 98.12 268 ALA A N 1
ATOM 2170 C CA . ALA A 1 268 ? 8.856 7.479 0.104 1.00 98.12 268 ALA A CA 1
ATOM 2171 C C . ALA A 1 268 ? 9.127 6.551 -1.090 1.00 98.12 268 ALA A C 1
ATOM 2173 O O . ALA A 1 268 ? 10.017 6.824 -1.888 1.00 98.12 268 ALA A O 1
ATOM 2174 N N . MET A 1 269 ? 8.343 5.479 -1.228 1.00 98.31 269 MET A N 1
ATOM 2175 C CA . MET A 1 269 ? 8.449 4.562 -2.364 1.00 98.31 269 MET A CA 1
ATOM 2176 C C . MET A 1 269 ? 7.956 5.179 -3.672 1.00 98.31 269 MET A C 1
ATOM 2178 O O . MET A 1 269 ? 8.583 4.949 -4.695 1.00 98.31 269 MET A O 1
ATOM 2182 N N . ASP A 1 270 ? 6.862 5.941 -3.636 1.00 96.19 270 ASP A N 1
ATOM 2183 C CA . ASP A 1 270 ? 6.310 6.677 -4.782 1.00 96.19 270 ASP A CA 1
ATOM 2184 C C . ASP A 1 270 ? 7.369 7.619 -5.364 1.00 96.19 270 ASP A C 1
ATOM 2186 O O . ASP A 1 270 ? 7.723 7.490 -6.528 1.00 96.19 270 ASP A O 1
ATOM 2190 N N . ASN A 1 271 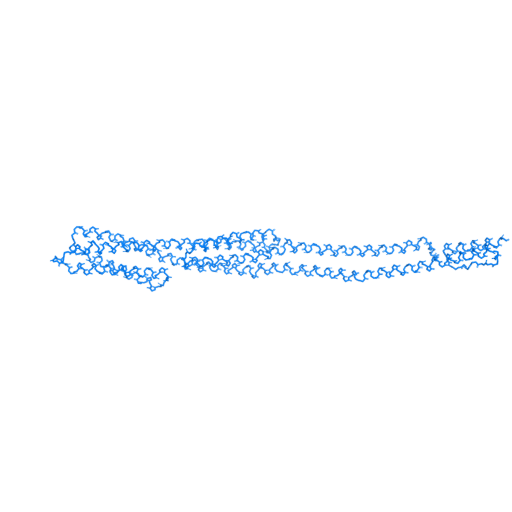? 7.995 8.446 -4.519 1.00 96.75 271 ASN A N 1
ATOM 2191 C CA . ASN A 1 271 ? 9.086 9.327 -4.939 1.00 96.75 271 ASN A CA 1
ATOM 2192 C C . ASN A 1 271 ? 10.298 8.535 -5.459 1.00 96.75 271 ASN A C 1
ATOM 2194 O O . ASN A 1 271 ? 10.868 8.889 -6.480 1.00 96.75 271 ASN A O 1
ATOM 2198 N N . LEU A 1 272 ? 10.705 7.450 -4.787 1.00 97.75 272 LEU A N 1
ATOM 2199 C CA . LEU A 1 272 ? 11.841 6.638 -5.244 1.00 97.75 272 LEU A CA 1
ATOM 2200 C C . LEU A 1 272 ? 11.565 5.981 -6.609 1.00 97.75 272 LEU A C 1
ATOM 2202 O O . LEU A 1 272 ? 12.468 5.837 -7.433 1.00 97.75 272 LEU A O 1
ATOM 2206 N N . LEU A 1 273 ? 10.321 5.565 -6.851 1.00 97.62 273 LEU A N 1
ATOM 2207 C CA . LEU A 1 273 ? 9.906 4.950 -8.105 1.00 97.62 273 LEU A CA 1
ATOM 2208 C C . LEU A 1 273 ? 9.771 5.987 -9.221 1.00 97.62 273 LEU A C 1
ATOM 2210 O O . LEU A 1 273 ? 10.375 5.780 -10.268 1.00 97.62 273 LEU A O 1
ATOM 2214 N N . ASP A 1 274 ? 9.037 7.076 -9.001 1.00 94.31 274 ASP A N 1
ATOM 2215 C CA . ASP A 1 274 ? 8.767 8.113 -10.006 1.00 94.31 274 ASP A CA 1
ATOM 2216 C C . ASP A 1 274 ? 10.007 8.986 -10.270 1.00 94.31 274 ASP A C 1
ATOM 2218 O O . ASP A 1 274 ? 10.489 9.062 -11.400 1.00 94.31 274 ASP A O 1
ATOM 2222 N N . ASP A 1 275 ? 10.606 9.569 -9.225 1.00 93.62 275 ASP A N 1
ATOM 2223 C CA . ASP A 1 275 ? 11.669 10.574 -9.372 1.00 93.62 275 ASP A CA 1
ATOM 2224 C C . ASP A 1 275 ? 13.061 9.976 -9.630 1.00 93.62 275 ASP A C 1
ATOM 2226 O O . ASP A 1 275 ? 13.936 10.665 -10.160 1.00 93.62 275 ASP A O 1
ATOM 2230 N N . GLU A 1 276 ? 13.315 8.720 -9.248 1.00 95.44 276 GLU A N 1
ATOM 2231 C CA . GLU A 1 276 ? 14.648 8.115 -9.388 1.00 95.44 276 GLU A CA 1
ATOM 2232 C C . GLU A 1 276 ? 14.651 6.935 -10.357 1.00 95.44 276 GLU A C 1
ATOM 2234 O O . GLU A 1 276 ? 15.312 6.990 -11.396 1.00 95.44 276 GLU A O 1
ATOM 2239 N N . ILE A 1 277 ? 13.914 5.865 -10.045 1.00 95.69 277 ILE A N 1
ATOM 2240 C CA . ILE A 1 277 ? 13.969 4.619 -10.819 1.00 95.69 277 ILE A CA 1
ATOM 2241 C C . ILE A 1 277 ? 13.389 4.810 -12.227 1.00 95.69 277 ILE A C 1
ATOM 2243 O O . ILE A 1 277 ? 14.009 4.387 -13.205 1.00 95.69 277 ILE A O 1
ATOM 2247 N 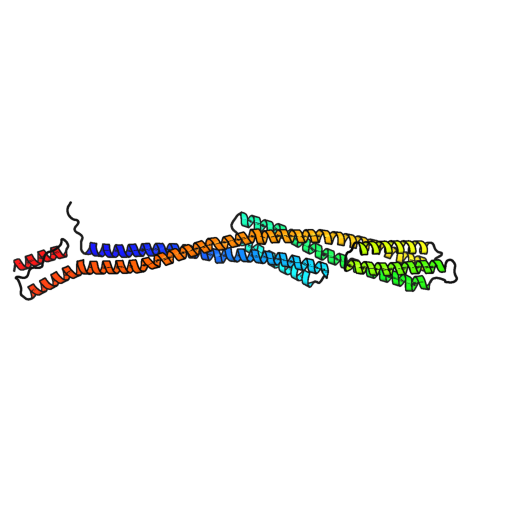N . GLN A 1 278 ? 12.220 5.438 -12.359 1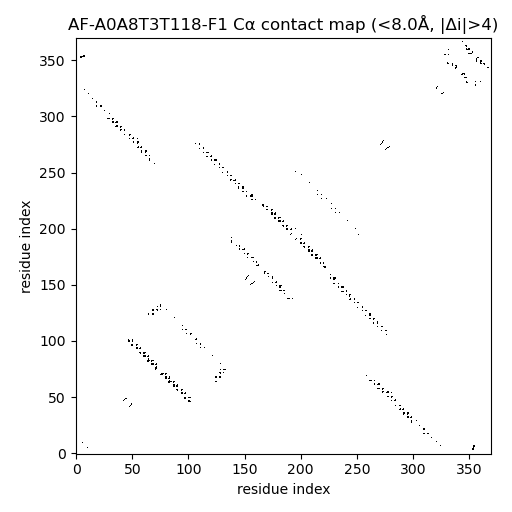.00 93.44 278 GLN A N 1
ATOM 2248 C CA . GLN A 1 278 ? 11.590 5.659 -13.660 1.00 93.44 278 GLN A CA 1
ATOM 2249 C C . GLN A 1 278 ? 12.348 6.680 -14.499 1.00 93.44 278 GLN A C 1
ATOM 2251 O O . GLN A 1 278 ? 12.537 6.435 -15.689 1.00 93.44 278 GLN A O 1
ATOM 2256 N N . ILE A 1 279 ? 12.823 7.784 -13.907 1.00 91.94 279 ILE A N 1
ATOM 2257 C CA . ILE A 1 279 ? 13.665 8.749 -14.631 1.00 91.94 279 ILE A CA 1
ATOM 2258 C C . ILE A 1 279 ? 14.908 8.054 -15.191 1.00 91.94 279 ILE A C 1
ATOM 2260 O O . ILE A 1 279 ? 15.205 8.214 -16.375 1.00 91.94 279 ILE A O 1
ATOM 2264 N N . LEU A 1 280 ? 15.592 7.241 -14.380 1.00 91.00 280 LEU A N 1
ATOM 2265 C CA . LEU A 1 280 ? 16.765 6.493 -14.825 1.00 91.00 280 LEU A CA 1
ATOM 2266 C C . LEU A 1 280 ? 16.419 5.524 -15.967 1.00 91.00 280 LEU A C 1
ATOM 2268 O O . LEU A 1 280 ? 17.057 5.563 -17.016 1.00 91.00 280 LEU A O 1
ATOM 2272 N N . ALA A 1 281 ? 15.348 4.740 -15.819 1.00 88.81 281 ALA A N 1
ATOM 2273 C CA . ALA A 1 281 ? 14.908 3.805 -16.854 1.00 88.81 281 ALA A CA 1
ATOM 2274 C C . ALA A 1 281 ? 14.459 4.507 -18.155 1.00 88.81 281 ALA A C 1
ATOM 2276 O O . ALA A 1 281 ? 14.597 3.962 -19.251 1.00 88.81 281 ALA A O 1
ATOM 2277 N N . LEU A 1 282 ? 13.921 5.727 -18.066 1.00 86.81 282 LEU A N 1
ATOM 2278 C CA . LEU A 1 282 ? 13.590 6.552 -19.231 1.00 86.81 282 LEU A CA 1
ATOM 2279 C C . LEU A 1 282 ? 14.845 7.117 -19.911 1.00 86.81 282 LEU A C 1
ATOM 2281 O O . LEU A 1 282 ? 14.897 7.188 -21.144 1.00 86.81 282 LEU A O 1
ATOM 2285 N N . ASP A 1 283 ? 15.864 7.508 -19.149 1.00 87.31 283 ASP A N 1
ATOM 2286 C CA . ASP A 1 283 ? 17.148 7.940 -19.707 1.00 87.31 283 ASP A CA 1
ATOM 2287 C C . ASP A 1 283 ? 17.833 6.791 -20.465 1.00 87.31 283 ASP A C 1
ATOM 2289 O O . ASP A 1 283 ? 18.266 6.988 -21.611 1.00 87.31 283 ASP A O 1
ATOM 2293 N N . ASP A 1 284 ? 17.804 5.582 -19.900 1.00 85.38 284 ASP A N 1
ATOM 2294 C CA . ASP A 1 284 ? 18.328 4.364 -20.528 1.00 85.38 284 ASP A CA 1
ATOM 2295 C C . ASP A 1 284 ? 17.538 3.950 -21.788 1.00 85.38 284 ASP A C 1
ATOM 2297 O O . ASP A 1 284 ? 18.075 3.312 -22.692 1.00 85.38 284 ASP A O 1
ATOM 2301 N N . LEU A 1 285 ? 16.298 4.422 -21.956 1.00 83.31 285 LEU A N 1
ATOM 2302 C CA . LEU A 1 285 ? 15.552 4.301 -23.215 1.00 83.31 285 LEU A CA 1
ATOM 2303 C C . LEU A 1 285 ? 15.925 5.371 -24.249 1.00 83.31 285 LEU A C 1
ATOM 2305 O O . LEU A 1 285 ? 15.995 5.102 -25.454 1.00 83.31 285 LEU A O 1
ATOM 2309 N N . THR A 1 286 ? 16.094 6.622 -23.823 1.00 82.81 286 THR A N 1
ATOM 2310 C CA . THR A 1 286 ? 16.174 7.753 -24.761 1.00 82.81 286 THR A CA 1
ATOM 2311 C C . THR A 1 286 ? 17.551 7.922 -25.389 1.00 82.81 286 THR A C 1
ATOM 2313 O O . THR A 1 286 ? 17.633 8.273 -26.573 1.00 82.81 286 THR A O 1
ATOM 2316 N N . ILE A 1 287 ? 18.629 7.684 -24.638 1.00 81.62 287 ILE A N 1
ATOM 2317 C CA . ILE A 1 287 ? 19.999 7.868 -25.134 1.00 81.62 287 ILE A CA 1
ATOM 2318 C C . ILE A 1 287 ? 20.342 6.809 -26.192 1.00 81.62 287 ILE A C 1
ATOM 2320 O O . ILE A 1 287 ? 20.661 7.209 -27.319 1.00 81.62 287 ILE A O 1
ATOM 2324 N N . PRO A 1 288 ? 20.199 5.493 -25.931 1.00 82.94 288 PRO A N 1
ATOM 2325 C CA . PRO A 1 288 ? 20.549 4.475 -26.918 1.00 82.94 288 PRO A CA 1
ATOM 2326 C C . PRO A 1 288 ? 19.652 4.555 -28.153 1.00 82.94 288 PRO A C 1
ATOM 2328 O O . PRO A 1 288 ? 20.127 4.388 -29.274 1.00 82.94 288 PRO A O 1
ATOM 2331 N N . ARG A 1 289 ? 18.370 4.910 -27.995 1.00 84.81 289 ARG A N 1
ATOM 2332 C CA . ARG A 1 289 ? 17.469 5.121 -29.136 1.00 84.81 289 ARG A CA 1
ATOM 2333 C C . ARG A 1 289 ? 17.969 6.223 -30.066 1.00 84.81 289 ARG A C 1
ATOM 2335 O O . ARG A 1 289 ? 18.007 6.025 -31.276 1.00 84.81 289 ARG A O 1
ATOM 2342 N N . ARG A 1 290 ? 18.416 7.356 -29.516 1.00 85.75 290 ARG A N 1
ATOM 2343 C CA . ARG A 1 290 ? 19.016 8.436 -30.318 1.00 85.75 290 ARG A CA 1
ATOM 2344 C C . ARG A 1 290 ? 20.311 7.995 -30.996 1.00 85.75 290 ARG A C 1
ATOM 2346 O O . ARG A 1 290 ? 20.549 8.399 -32.130 1.00 85.75 290 ARG A O 1
ATOM 2353 N N . GLU A 1 291 ? 21.141 7.192 -30.334 1.00 82.69 291 GLU A N 1
ATOM 2354 C CA . GLU A 1 291 ? 22.363 6.647 -30.939 1.00 82.69 291 GLU A CA 1
ATOM 2355 C C . GLU A 1 291 ? 22.056 5.683 -32.092 1.00 82.69 291 GLU A C 1
ATOM 2357 O O . GLU A 1 291 ? 22.684 5.773 -33.149 1.00 82.69 291 GLU A O 1
ATOM 2362 N N . ALA A 1 292 ? 21.064 4.804 -31.923 1.00 83.81 292 ALA A N 1
ATOM 2363 C CA . ALA A 1 292 ? 20.586 3.910 -32.972 1.00 83.81 292 ALA A CA 1
ATOM 2364 C C . ALA A 1 292 ? 20.027 4.699 -34.164 1.00 83.81 292 ALA A C 1
ATOM 2366 O O . ALA A 1 292 ? 20.405 4.424 -35.303 1.00 83.81 292 ALA A O 1
ATOM 2367 N N . ASP A 1 293 ? 19.203 5.719 -33.907 1.00 87.25 293 ASP A N 1
ATOM 2368 C CA . ASP A 1 293 ? 18.646 6.596 -34.941 1.00 87.25 293 ASP A CA 1
ATOM 2369 C C . ASP A 1 293 ? 19.763 7.332 -35.699 1.00 87.25 293 ASP A C 1
ATOM 2371 O O . ASP A 1 293 ? 19.788 7.331 -36.928 1.00 87.25 293 ASP A O 1
ATOM 2375 N N . GLN A 1 294 ? 20.755 7.888 -34.994 1.00 87.19 294 GLN A N 1
ATOM 2376 C CA . GLN A 1 294 ? 21.906 8.550 -35.619 1.00 87.19 294 GLN A CA 1
ATOM 2377 C C . GLN A 1 294 ? 22.763 7.585 -36.448 1.00 87.19 294 GLN A C 1
ATOM 2379 O O . GLN A 1 294 ? 23.222 7.942 -37.537 1.00 87.19 294 GLN A O 1
ATOM 2384 N N . ALA A 1 295 ? 22.995 6.367 -35.955 1.00 82.94 295 ALA A N 1
ATOM 2385 C CA . ALA A 1 295 ? 23.726 5.341 -36.689 1.00 82.94 295 ALA A CA 1
ATOM 2386 C C . ALA A 1 295 ? 22.958 4.903 -37.946 1.00 82.94 295 ALA A C 1
ATOM 2388 O O . ALA A 1 295 ? 23.557 4.779 -39.019 1.00 82.94 295 ALA A O 1
ATOM 2389 N N . ALA A 1 296 ? 21.639 4.731 -37.843 1.00 87.12 296 ALA A N 1
ATOM 2390 C CA . ALA A 1 296 ? 20.769 4.419 -38.968 1.00 87.12 296 ALA A CA 1
ATOM 2391 C C . ALA A 1 296 ? 20.766 5.552 -40.005 1.00 87.12 296 ALA A C 1
ATOM 2393 O O . ALA A 1 296 ? 20.988 5.293 -41.189 1.00 87.12 296 ALA A O 1
ATOM 2394 N N . ASP A 1 297 ? 20.620 6.805 -39.573 1.00 89.06 297 ASP A N 1
ATOM 2395 C CA . ASP A 1 297 ? 20.659 7.984 -40.440 1.00 89.06 297 ASP A CA 1
ATOM 2396 C C . ASP A 1 297 ? 22.009 8.127 -41.142 1.00 89.06 297 ASP A C 1
ATOM 2398 O O . ASP A 1 297 ? 22.057 8.402 -42.343 1.00 89.06 297 ASP A O 1
ATOM 2402 N N . ALA A 1 298 ? 23.118 7.880 -40.441 1.00 85.88 298 ALA A N 1
ATOM 2403 C CA . ALA A 1 298 ? 24.443 7.863 -41.049 1.00 85.88 298 ALA A CA 1
ATOM 2404 C C . ALA A 1 298 ? 24.540 6.782 -42.138 1.00 85.88 298 ALA A C 1
ATOM 2406 O O . ALA A 1 298 ? 25.006 7.066 -43.245 1.00 85.88 298 ALA A O 1
ATOM 2407 N N . VAL A 1 299 ? 24.054 5.565 -41.868 1.00 87.69 299 VAL A N 1
ATOM 2408 C CA . VAL A 1 299 ? 24.016 4.479 -42.859 1.00 87.69 299 VAL A CA 1
ATOM 2409 C C . VAL A 1 299 ? 23.149 4.862 -44.056 1.00 87.69 299 VAL A C 1
ATOM 2411 O O . VAL A 1 299 ? 23.608 4.722 -45.192 1.00 87.69 299 VAL A O 1
ATOM 2414 N N . ILE A 1 300 ? 21.938 5.379 -43.839 1.00 88.62 300 ILE A N 1
ATOM 2415 C CA . ILE A 1 300 ? 21.004 5.780 -44.901 1.00 88.62 300 ILE A CA 1
ATOM 2416 C C . ILE A 1 300 ? 21.610 6.907 -45.736 1.00 88.62 300 ILE A C 1
ATOM 2418 O O . ILE A 1 300 ? 21.702 6.789 -46.960 1.00 88.62 300 ILE A O 1
ATOM 2422 N N . HIS A 1 301 ? 22.080 7.974 -45.088 1.00 87.69 301 HIS A N 1
ATOM 2423 C CA . HIS A 1 301 ? 22.663 9.133 -45.750 1.00 87.69 301 HIS A CA 1
ATOM 2424 C C . HIS A 1 301 ? 23.901 8.726 -46.550 1.00 87.69 301 HIS A C 1
ATOM 2426 O O . HIS A 1 301 ? 23.964 8.998 -47.747 1.00 87.69 301 HIS A O 1
ATOM 2432 N N . THR A 1 302 ? 24.860 8.005 -45.958 1.00 84.12 302 THR A N 1
ATOM 2433 C CA . THR A 1 302 ? 26.062 7.555 -46.679 1.00 84.12 302 THR A CA 1
ATOM 2434 C C . THR A 1 302 ? 25.711 6.611 -47.833 1.00 84.12 302 THR A C 1
ATOM 2436 O O . THR A 1 302 ? 26.217 6.793 -48.941 1.00 84.12 302 THR A O 1
ATOM 2439 N N . THR A 1 303 ? 24.797 5.658 -47.634 1.00 83.62 303 THR A N 1
ATOM 2440 C CA . THR A 1 303 ? 24.357 4.732 -48.693 1.00 83.62 303 THR A CA 1
ATOM 2441 C C . THR A 1 303 ? 23.674 5.474 -49.847 1.00 83.62 303 THR A C 1
ATOM 2443 O O . THR A 1 303 ? 23.920 5.144 -51.010 1.00 83.62 303 THR A O 1
ATOM 2446 N N . SER A 1 304 ? 22.900 6.527 -49.549 1.00 87.31 304 SER A N 1
ATOM 2447 C CA . SER A 1 304 ? 22.200 7.340 -50.554 1.00 87.31 304 SER A CA 1
ATOM 2448 C C . SER A 1 304 ? 23.142 8.014 -51.559 1.00 87.31 304 SER A C 1
ATOM 2450 O O . SER A 1 304 ? 22.778 8.146 -52.726 1.00 87.31 304 SER A O 1
ATOM 2452 N N . TYR A 1 305 ? 24.373 8.359 -51.151 1.00 87.62 305 TYR A N 1
ATOM 2453 C CA . TYR A 1 305 ? 25.405 8.907 -52.043 1.00 87.62 305 TYR A CA 1
ATOM 2454 C C . TYR A 1 305 ? 26.357 7.839 -52.591 1.00 87.62 305 TYR A C 1
ATOM 2456 O O . TYR A 1 305 ? 26.811 7.956 -53.730 1.00 87.62 305 TYR A O 1
ATOM 2464 N N . LEU A 1 306 ? 26.658 6.787 -51.822 1.00 86.25 306 LEU A N 1
ATOM 2465 C CA . LEU A 1 306 ? 27.573 5.724 -52.248 1.00 86.25 306 LEU A CA 1
ATOM 2466 C C . LEU A 1 306 ? 27.032 4.925 -53.433 1.00 86.25 306 LEU A C 1
ATOM 2468 O O . LEU A 1 306 ? 27.792 4.657 -54.359 1.00 86.25 306 LEU A O 1
ATOM 2472 N N . ILE A 1 307 ? 25.742 4.575 -53.443 1.00 85.81 307 ILE A N 1
ATOM 2473 C CA . ILE A 1 307 ? 25.126 3.836 -54.558 1.00 85.81 307 ILE A CA 1
ATOM 2474 C C . ILE A 1 307 ? 25.255 4.608 -55.884 1.00 85.81 307 ILE A C 1
ATOM 2476 O O . ILE A 1 307 ? 25.837 4.064 -56.828 1.00 85.81 307 ILE A O 1
ATOM 2480 N N . PRO A 1 308 ? 24.780 5.866 -56.005 1.00 90.31 308 PRO A N 1
ATOM 2481 C CA . PRO A 1 308 ? 24.927 6.612 -57.248 1.00 90.31 308 PRO A CA 1
ATOM 2482 C C . PRO A 1 308 ? 26.395 6.895 -57.580 1.00 90.31 308 PRO A C 1
ATOM 2484 O O . PRO A 1 308 ? 26.766 6.794 -58.748 1.00 90.31 308 PRO A O 1
ATOM 2487 N N . ALA A 1 309 ? 27.259 7.174 -56.597 1.00 87.81 309 ALA A N 1
ATOM 2488 C CA . ALA A 1 309 ? 28.691 7.350 -56.845 1.00 87.81 309 ALA A CA 1
ATOM 2489 C C . ALA A 1 309 ? 29.342 6.077 -57.414 1.00 87.81 309 ALA A C 1
ATOM 2491 O O . ALA A 1 309 ? 30.091 6.153 -58.386 1.00 87.81 309 ALA A O 1
ATOM 2492 N N . TYR A 1 310 ? 29.016 4.903 -56.869 1.00 86.50 310 TYR A N 1
ATOM 2493 C CA . TYR A 1 310 ? 29.487 3.609 -57.363 1.00 86.50 310 TYR A CA 1
ATOM 2494 C C . TYR A 1 310 ? 29.020 3.347 -58.799 1.00 86.50 310 TYR A C 1
ATOM 2496 O O . TYR A 1 310 ? 29.820 2.945 -59.647 1.00 86.50 310 TYR A O 1
ATOM 2504 N N . ILE A 1 311 ? 27.748 3.634 -59.100 1.00 88.62 311 ILE A N 1
ATOM 2505 C CA . ILE A 1 311 ? 27.193 3.532 -60.458 1.00 88.62 311 ILE A CA 1
ATOM 2506 C C . ILE A 1 311 ? 27.949 4.467 -61.410 1.00 88.62 311 ILE A C 1
ATOM 2508 O O . ILE A 1 311 ? 28.397 4.031 -62.469 1.00 88.62 311 ILE A O 1
ATOM 2512 N N . LEU A 1 312 ? 28.157 5.729 -61.024 1.00 91.44 312 LEU A N 1
ATOM 2513 C CA . LEU A 1 312 ? 28.879 6.716 -61.829 1.00 91.44 312 LEU A CA 1
ATOM 2514 C C . LEU A 1 312 ? 30.333 6.308 -62.084 1.00 91.44 312 LEU A C 1
ATOM 2516 O O . LEU A 1 312 ? 30.793 6.388 -63.222 1.00 91.44 312 LEU A O 1
ATOM 2520 N N . VAL A 1 313 ? 31.047 5.832 -61.060 1.00 88.00 313 VAL A N 1
ATOM 2521 C CA . VAL A 1 313 ? 32.428 5.334 -61.182 1.00 88.00 313 VAL A CA 1
ATOM 2522 C C . VAL A 1 313 ? 32.485 4.121 -62.106 1.00 88.00 313 VAL A C 1
ATOM 2524 O O . VAL A 1 313 ? 33.354 4.056 -62.975 1.00 88.00 313 VAL A O 1
ATOM 2527 N N . THR A 1 314 ? 31.533 3.197 -61.980 1.00 87.31 314 THR A N 1
ATOM 2528 C CA . THR A 1 314 ? 31.434 2.008 -62.838 1.00 87.31 314 THR A CA 1
ATOM 2529 C C . THR A 1 314 ? 31.180 2.395 -64.296 1.00 87.31 314 THR A C 1
ATOM 2531 O O . THR A 1 314 ? 31.866 1.900 -65.190 1.00 87.31 314 THR A O 1
ATOM 2534 N N . ILE A 1 315 ? 30.259 3.332 -64.550 1.00 91.62 315 ILE A N 1
ATOM 2535 C CA . ILE A 1 315 ? 29.996 3.869 -65.894 1.00 91.62 315 ILE A CA 1
ATOM 2536 C C . ILE A 1 315 ? 31.245 4.568 -66.445 1.00 91.62 315 ILE A C 1
ATOM 2538 O O . ILE A 1 315 ? 31.639 4.312 -67.583 1.00 91.62 315 ILE A O 1
ATOM 2542 N N . ALA A 1 316 ? 31.899 5.422 -65.653 1.00 89.94 316 ALA A N 1
ATOM 2543 C CA . ALA A 1 316 ? 33.090 6.159 -66.068 1.00 89.94 316 ALA A CA 1
ATOM 2544 C C . ALA A 1 316 ? 34.257 5.223 -66.415 1.00 89.94 316 ALA A C 1
ATOM 2546 O O . ALA A 1 316 ? 34.891 5.395 -67.458 1.00 89.94 316 ALA A O 1
ATOM 2547 N N . LEU A 1 317 ? 34.508 4.201 -65.590 1.00 87.38 317 LEU A N 1
ATOM 2548 C CA . LEU A 1 317 ? 35.502 3.159 -65.859 1.00 87.38 317 LEU A CA 1
ATOM 2549 C C . LEU A 1 317 ? 35.132 2.336 -67.094 1.00 87.38 317 LEU A C 1
ATOM 2551 O O . LEU A 1 317 ? 35.999 2.081 -67.925 1.00 87.38 317 LEU A O 1
ATOM 2555 N N . GLY A 1 318 ? 33.856 1.984 -67.271 1.00 85.44 318 GLY A N 1
ATOM 2556 C CA . GLY A 1 318 ? 33.370 1.305 -68.473 1.00 85.44 318 GLY A CA 1
ATOM 2557 C C . GLY A 1 318 ? 33.633 2.119 -69.744 1.00 85.44 318 GLY A C 1
ATOM 2558 O O . GLY A 1 318 ? 34.215 1.610 -70.702 1.00 85.44 318 GLY A O 1
ATOM 2559 N N . LEU A 1 319 ? 33.292 3.411 -69.739 1.00 88.50 319 LEU A N 1
ATOM 2560 C CA . LEU A 1 319 ? 33.564 4.327 -70.852 1.00 88.50 319 LEU A CA 1
ATOM 2561 C C . LEU A 1 319 ? 35.069 4.514 -71.101 1.00 88.50 319 LEU A C 1
ATOM 2563 O O . LEU A 1 319 ? 35.499 4.581 -72.256 1.00 88.50 319 LEU A O 1
ATOM 2567 N N . LEU A 1 320 ? 35.878 4.580 -70.041 1.00 85.62 320 LEU A N 1
ATOM 2568 C CA . LEU A 1 320 ? 37.334 4.664 -70.135 1.00 85.62 320 LEU A CA 1
ATOM 2569 C C . LEU A 1 320 ? 37.919 3.404 -70.785 1.00 85.62 320 LEU A C 1
ATOM 2571 O O . LEU A 1 320 ? 38.728 3.518 -71.702 1.00 85.62 320 LEU A O 1
ATOM 2575 N N . LEU A 1 321 ? 37.476 2.218 -70.365 1.00 83.25 321 LEU A N 1
ATOM 2576 C CA . LEU A 1 321 ? 37.886 0.940 -70.947 1.00 83.25 321 LEU A CA 1
ATOM 2577 C C . LEU A 1 321 ? 37.469 0.837 -72.418 1.00 83.25 321 LEU A C 1
ATOM 2579 O O . LEU A 1 321 ? 38.293 0.466 -73.249 1.00 83.25 321 LEU A O 1
ATOM 2583 N N . ILE A 1 322 ? 36.250 1.258 -72.777 1.00 83.25 322 ILE A N 1
ATOM 2584 C CA . ILE A 1 322 ? 35.811 1.333 -74.181 1.00 83.25 322 ILE A CA 1
ATOM 2585 C C . ILE A 1 322 ? 36.762 2.222 -74.998 1.00 83.25 322 ILE A C 1
ATOM 2587 O O . ILE A 1 322 ? 37.178 1.842 -76.093 1.00 83.25 322 ILE A O 1
ATOM 2591 N N . ARG A 1 323 ? 37.159 3.392 -74.483 1.00 81.50 323 ARG A N 1
ATOM 2592 C CA . ARG A 1 323 ? 38.105 4.275 -75.188 1.00 81.50 323 ARG A CA 1
ATOM 2593 C C . ARG A 1 323 ? 39.516 3.698 -75.274 1.00 81.50 323 ARG A C 1
ATOM 2595 O O . ARG A 1 323 ? 40.146 3.830 -76.317 1.00 81.50 323 ARG A O 1
ATOM 2602 N N . LEU A 1 324 ? 40.009 3.075 -74.208 1.00 78.75 324 LEU A N 1
ATOM 2603 C CA . LEU A 1 324 ? 41.374 2.546 -74.144 1.00 78.75 324 LEU A CA 1
ATOM 2604 C C . LEU A 1 324 ? 41.548 1.212 -74.879 1.00 78.75 324 LEU A C 1
ATOM 2606 O O . LEU A 1 324 ? 42.662 0.907 -75.286 1.00 78.75 324 LEU A O 1
ATOM 2610 N N . ILE A 1 325 ? 40.481 0.426 -75.043 1.00 79.50 325 ILE A N 1
ATOM 2611 C CA . ILE A 1 325 ? 40.543 -0.937 -75.590 1.00 79.50 325 ILE A CA 1
ATOM 2612 C C . ILE A 1 325 ? 39.828 -1.020 -76.935 1.00 79.50 325 ILE A C 1
ATOM 2614 O O . ILE A 1 325 ? 40.446 -1.374 -77.940 1.00 79.50 325 ILE A O 1
ATOM 2618 N N . ASN A 1 326 ? 38.537 -0.671 -76.985 1.00 79.06 326 ASN A N 1
ATOM 2619 C CA . ASN A 1 326 ? 37.751 -0.866 -78.206 1.00 79.06 326 ASN A CA 1
ATOM 2620 C C . ASN A 1 326 ? 38.246 0.034 -79.338 1.00 79.06 326 ASN A C 1
ATOM 2622 O O . ASN A 1 326 ? 38.223 -0.395 -80.489 1.00 79.06 326 ASN A O 1
ATOM 2626 N N . GLN A 1 327 ? 38.722 1.254 -79.053 1.00 77.25 327 GLN A N 1
ATOM 2627 C CA . GLN A 1 327 ? 39.230 2.124 -80.119 1.00 77.25 327 GLN A CA 1
ATOM 2628 C C . GLN A 1 327 ? 40.517 1.586 -80.774 1.00 77.25 327 GLN A C 1
ATOM 2630 O O . GLN A 1 327 ? 40.502 1.458 -82.000 1.00 77.25 327 GLN A O 1
ATOM 2635 N N . PRO A 1 328 ? 41.608 1.248 -80.047 1.00 79.69 328 PRO A N 1
ATOM 2636 C CA . PRO A 1 328 ? 42.788 0.637 -80.669 1.00 79.69 328 PRO A CA 1
ATOM 2637 C C . PRO A 1 328 ? 42.483 -0.694 -81.361 1.00 79.69 328 PRO A C 1
ATOM 2639 O O . PRO A 1 328 ? 42.945 -0.912 -82.479 1.00 79.69 328 PRO A O 1
ATOM 2642 N N . LEU A 1 329 ? 41.644 -1.540 -80.753 1.00 82.62 329 LEU A N 1
ATOM 2643 C CA . LEU A 1 329 ? 41.242 -2.818 -81.340 1.00 82.62 329 LEU A CA 1
ATOM 2644 C C . LEU A 1 329 ? 40.477 -2.629 -82.657 1.00 82.62 329 LEU A C 1
ATOM 2646 O O . LEU A 1 329 ? 40.793 -3.280 -83.648 1.00 82.62 329 LEU A O 1
ATOM 2650 N N . THR A 1 330 ? 39.522 -1.694 -82.704 1.00 81.94 330 THR A N 1
ATOM 2651 C CA . THR A 1 330 ? 38.768 -1.386 -83.932 1.00 81.94 330 THR A CA 1
ATOM 2652 C C . THR A 1 330 ? 39.693 -0.857 -85.026 1.00 81.94 330 THR A C 1
ATOM 2654 O O . THR A 1 330 ? 39.542 -1.230 -86.184 1.00 81.94 330 THR A O 1
ATOM 2657 N N . ARG A 1 331 ? 40.689 -0.027 -84.683 1.00 81.88 331 ARG A N 1
ATOM 2658 C CA . ARG A 1 331 ? 41.687 0.449 -85.659 1.00 81.88 331 ARG A CA 1
ATOM 2659 C C . ARG A 1 331 ? 42.530 -0.696 -86.213 1.00 81.88 331 ARG A C 1
ATOM 2661 O O . ARG A 1 331 ? 42.715 -0.761 -87.425 1.00 81.88 331 ARG A O 1
ATOM 2668 N N . LEU A 1 332 ? 42.993 -1.601 -85.350 1.00 83.38 332 LEU A N 1
ATOM 2669 C CA . LEU A 1 332 ? 43.717 -2.805 -85.760 1.00 83.38 332 LEU A CA 1
ATOM 2670 C C . LEU A 1 332 ? 42.857 -3.697 -86.666 1.00 83.38 332 LEU A C 1
ATOM 2672 O O . LEU A 1 332 ? 43.326 -4.109 -87.724 1.00 83.38 332 LEU A O 1
ATOM 2676 N N . MET A 1 333 ? 41.589 -3.933 -86.313 1.00 83.44 333 MET A N 1
ATOM 2677 C CA . MET A 1 333 ? 40.644 -4.704 -87.132 1.00 83.44 333 MET A CA 1
ATOM 2678 C C . MET A 1 333 ? 40.392 -4.054 -88.497 1.00 83.44 333 MET A C 1
ATOM 2680 O O . MET A 1 333 ? 40.468 -4.732 -89.519 1.00 83.44 333 MET A O 1
ATOM 2684 N N . CYS A 1 334 ? 40.128 -2.744 -88.537 1.00 84.50 334 CYS A N 1
ATOM 2685 C CA . CYS A 1 334 ? 39.926 -2.009 -89.786 1.00 84.50 334 CYS A CA 1
ATOM 2686 C C . CYS A 1 334 ? 41.172 -2.049 -90.674 1.00 84.50 334 CYS A C 1
ATOM 2688 O O . CYS A 1 334 ? 41.052 -2.286 -91.873 1.00 84.50 334 CYS A O 1
ATOM 2690 N N . GLY A 1 335 ? 42.361 -1.858 -90.096 1.00 83.38 335 GLY A N 1
ATOM 2691 C CA . GLY A 1 335 ? 43.613 -1.933 -90.843 1.00 83.38 335 GLY A CA 1
ATOM 2692 C C . GLY A 1 335 ? 43.917 -3.331 -91.369 1.00 83.38 335 GLY A C 1
ATOM 2693 O O . GLY A 1 335 ? 44.309 -3.479 -92.523 1.00 83.38 335 GLY A O 1
ATOM 2694 N N . THR A 1 336 ? 43.644 -4.359 -90.565 1.00 84.31 336 THR A N 1
ATOM 2695 C CA . THR A 1 336 ? 43.770 -5.763 -90.979 1.00 84.31 336 THR A CA 1
ATOM 2696 C C . THR A 1 336 ? 42.820 -6.084 -92.133 1.00 84.31 336 THR A C 1
ATOM 2698 O O . THR A 1 336 ? 43.246 -6.667 -93.126 1.00 84.31 336 THR A O 1
ATOM 2701 N N . ASN A 1 337 ? 41.557 -5.648 -92.055 1.00 84.81 337 ASN A N 1
ATOM 2702 C CA . ASN A 1 337 ? 40.576 -5.836 -93.128 1.00 84.81 337 ASN A CA 1
ATOM 2703 C C . ASN A 1 337 ? 40.944 -5.070 -94.409 1.00 84.81 337 ASN A C 1
ATOM 2705 O O . ASN A 1 337 ? 40.757 -5.599 -95.501 1.00 84.81 337 ASN A O 1
ATOM 2709 N N . ALA A 1 338 ? 41.470 -3.845 -94.301 1.00 84.19 338 ALA A N 1
ATOM 2710 C CA . ALA A 1 338 ? 41.892 -3.056 -95.460 1.00 84.19 338 ALA A CA 1
ATOM 2711 C C . ALA A 1 338 ? 43.053 -3.725 -96.211 1.00 84.19 338 ALA A C 1
ATOM 2713 O O . ALA A 1 338 ? 43.013 -3.850 -97.435 1.00 84.19 338 ALA A O 1
ATOM 2714 N N . ILE A 1 339 ? 44.049 -4.210 -95.469 1.00 82.19 339 ILE A N 1
ATOM 2715 C CA . ILE A 1 339 ? 45.209 -4.907 -96.029 1.00 82.19 339 ILE A CA 1
ATOM 2716 C C . ILE A 1 339 ? 44.789 -6.271 -96.599 1.00 82.19 339 ILE A C 1
ATOM 2718 O O . ILE A 1 339 ? 45.127 -6.585 -97.738 1.00 82.19 339 ILE A O 1
ATOM 2722 N N . GLY A 1 340 ? 43.970 -7.043 -95.873 1.00 80.44 340 GLY A N 1
ATOM 2723 C CA . GLY A 1 340 ? 43.419 -8.321 -96.347 1.00 80.44 340 GLY A CA 1
ATOM 2724 C C . GLY A 1 340 ? 42.495 -8.196 -97.567 1.00 80.44 340 GLY A C 1
ATOM 2725 O O . GLY A 1 340 ? 42.365 -9.143 -98.337 1.00 80.44 340 GLY A O 1
ATOM 2726 N N . GLY A 1 341 ? 41.892 -7.023 -97.780 1.00 80.69 341 GLY A N 1
ATOM 2727 C CA . GLY A 1 341 ? 41.100 -6.678 -98.964 1.00 80.69 341 GLY A CA 1
ATOM 2728 C C . GLY A 1 341 ? 41.917 -6.212 -100.176 1.00 80.69 341 GLY A C 1
ATOM 2729 O O . GLY A 1 341 ? 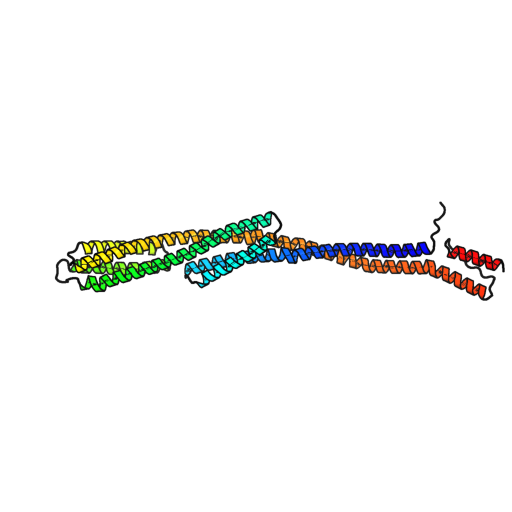41.321 -5.830 -101.181 1.00 80.69 341 GLY A O 1
ATOM 2730 N N . GLY A 1 342 ? 43.254 -6.227 -100.096 1.00 75.75 342 GLY A N 1
ATOM 2731 C CA . GLY A 1 342 ? 44.161 -5.908 -101.205 1.00 75.75 342 GLY A CA 1
ATOM 2732 C C . GLY A 1 342 ? 44.782 -4.506 -101.178 1.00 75.75 342 GLY A C 1
ATOM 2733 O O . GLY A 1 342 ? 45.516 -4.163 -102.100 1.00 75.75 342 GLY A O 1
ATOM 2734 N N . ASN A 1 343 ? 44.534 -3.691 -100.144 1.00 81.94 343 ASN A N 1
ATOM 2735 C CA . ASN A 1 343 ? 45.164 -2.374 -99.996 1.00 81.94 343 ASN A CA 1
ATOM 2736 C C . ASN A 1 343 ? 46.474 -2.472 -99.191 1.00 81.94 343 ASN A C 1
ATOM 2738 O O . ASN A 1 343 ? 46.507 -2.164 -97.997 1.00 81.94 343 ASN A O 1
ATOM 2742 N N . LEU A 1 344 ? 47.551 -2.914 -99.848 1.00 78.56 344 LEU A N 1
ATOM 2743 C CA . LEU A 1 344 ? 48.877 -3.094 -99.232 1.00 78.56 344 LEU A CA 1
ATOM 2744 C C . LEU A 1 344 ? 49.588 -1.771 -98.887 1.00 78.56 344 LEU A C 1
ATOM 2746 O O . LEU A 1 344 ? 50.545 -1.776 -98.114 1.00 78.56 344 LEU A O 1
ATOM 2750 N N . ASP A 1 345 ? 49.099 -0.633 -99.388 1.00 80.25 345 ASP A N 1
ATOM 2751 C CA . ASP A 1 345 ? 49.616 0.700 -99.047 1.00 80.25 345 ASP A CA 1
ATOM 2752 C C . ASP A 1 345 ? 49.071 1.218 -97.703 1.00 80.25 345 ASP A C 1
ATOM 2754 O O . ASP A 1 345 ? 49.575 2.200 -97.151 1.00 80.25 345 ASP A O 1
ATOM 2758 N N . TYR A 1 346 ? 48.050 0.563 -97.136 1.00 80.88 346 TYR A N 1
ATOM 2759 C CA . TYR A 1 346 ? 47.497 0.953 -95.842 1.00 80.88 346 TYR A CA 1
ATOM 2760 C C . TYR A 1 346 ? 48.504 0.692 -94.710 1.00 80.88 346 TYR A C 1
ATOM 2762 O O . TYR A 1 346 ? 49.157 -0.351 -94.645 1.00 80.88 346 TYR A O 1
ATOM 2770 N N . ARG A 1 347 ? 48.627 1.644 -93.781 1.00 81.44 347 ARG A N 1
ATOM 2771 C CA . ARG A 1 347 ? 49.440 1.517 -92.563 1.00 81.44 347 ARG A CA 1
ATOM 2772 C C . ARG A 1 347 ? 48.582 1.833 -91.348 1.00 81.44 347 ARG A C 1
ATOM 2774 O O . ARG A 1 347 ? 47.871 2.836 -91.319 1.00 81.44 347 ARG A O 1
ATOM 2781 N N . ILE A 1 348 ? 48.654 0.975 -90.337 1.00 83.81 348 ILE A N 1
ATOM 2782 C CA . ILE A 1 348 ? 47.943 1.157 -89.073 1.00 83.81 348 ILE A CA 1
ATOM 2783 C C . ILE A 1 348 ? 48.653 2.251 -88.276 1.00 83.81 348 ILE A C 1
ATOM 2785 O O . ILE A 1 348 ? 49.860 2.176 -88.051 1.00 83.81 348 ILE A O 1
ATOM 2789 N N . ASP A 1 349 ? 47.910 3.268 -87.846 1.00 80.56 349 ASP A N 1
ATOM 2790 C CA . ASP A 1 349 ? 48.447 4.386 -87.068 1.00 80.56 349 ASP A CA 1
ATOM 2791 C C . ASP A 1 349 ? 48.974 3.911 -85.701 1.00 80.56 349 ASP A C 1
ATOM 2793 O O . ASP A 1 349 ? 48.213 3.445 -84.847 1.00 80.56 349 ASP A O 1
ATOM 2797 N N . VAL A 1 350 ? 50.289 4.025 -85.497 1.00 76.44 350 VAL A N 1
ATOM 2798 C CA . VAL A 1 350 ? 50.981 3.578 -84.283 1.00 76.44 350 VAL A CA 1
ATOM 2799 C C . VAL A 1 350 ? 50.968 4.711 -83.260 1.00 76.44 350 VAL A C 1
ATOM 2801 O O . VAL A 1 350 ? 51.865 5.553 -83.221 1.00 76.44 350 VAL A O 1
ATOM 2804 N N . ARG A 1 351 ? 49.949 4.728 -82.397 1.00 70.12 351 ARG A N 1
ATOM 2805 C CA . ARG A 1 351 ? 49.858 5.671 -81.271 1.00 70.12 351 ARG A CA 1
ATOM 2806 C C . ARG A 1 351 ? 49.779 4.925 -79.948 1.00 70.12 351 ARG A C 1
ATOM 2808 O O . ARG A 1 351 ? 48.789 4.246 -79.701 1.00 70.12 351 ARG A O 1
ATOM 2815 N N . GLY A 1 352 ? 50.770 5.131 -79.082 1.00 72.94 352 GLY A N 1
ATOM 2816 C CA . GLY A 1 352 ? 50.791 4.572 -77.730 1.00 72.94 352 GLY A CA 1
ATOM 2817 C C . GLY A 1 352 ? 52.111 3.889 -77.377 1.00 72.94 352 GLY A C 1
ATOM 2818 O O . GLY A 1 352 ? 53.146 4.150 -77.989 1.00 72.94 352 GLY A O 1
ATOM 2819 N N . GLY A 1 353 ? 52.066 3.035 -76.357 1.00 74.00 353 GLY A N 1
ATOM 2820 C CA . GLY A 1 353 ? 53.207 2.267 -75.850 1.00 74.00 353 GLY A CA 1
ATOM 2821 C C . GLY A 1 353 ? 52.776 0.999 -75.109 1.00 74.00 353 GLY A C 1
ATOM 2822 O O . GLY A 1 353 ? 53.405 0.630 -74.122 1.00 74.00 353 GLY A O 1
ATOM 2823 N N . ASP A 1 354 ? 51.663 0.401 -75.529 1.00 78.31 354 ASP A N 1
ATOM 2824 C CA . ASP A 1 354 ? 51.096 -0.841 -74.992 1.00 78.31 354 ASP A CA 1
ATOM 2825 C C . ASP A 1 354 ? 51.069 -1.955 -76.053 1.00 78.31 354 ASP A C 1
ATOM 2827 O O . ASP A 1 354 ? 51.517 -1.757 -77.183 1.00 78.31 354 ASP A O 1
ATOM 2831 N N . GLU A 1 355 ? 50.526 -3.123 -75.706 1.00 81.31 355 GLU A N 1
ATOM 2832 C CA . GLU A 1 355 ? 50.533 -4.315 -76.565 1.00 81.31 355 GLU A CA 1
ATOM 2833 C C . GLU A 1 355 ? 49.864 -4.084 -77.925 1.00 81.31 355 GLU A C 1
ATOM 2835 O O . GLU A 1 355 ? 50.291 -4.653 -78.926 1.00 81.31 355 GLU A O 1
ATOM 2840 N N . PHE A 1 356 ? 48.841 -3.225 -77.996 1.00 82.81 356 PHE A N 1
ATOM 2841 C CA . PHE A 1 356 ? 48.197 -2.868 -79.265 1.00 82.81 356 PHE A CA 1
ATOM 2842 C C . PHE A 1 356 ? 49.123 -2.052 -80.167 1.00 82.81 356 PHE A C 1
ATOM 2844 O O . PHE A 1 356 ? 49.067 -2.167 -81.390 1.00 82.81 356 PHE A O 1
ATOM 2851 N N . THR A 1 357 ? 49.984 -1.234 -79.565 1.00 81.00 357 THR A N 1
ATOM 2852 C CA . THR A 1 357 ? 50.994 -0.459 -80.285 1.00 81.00 357 THR A CA 1
ATOM 2853 C C . THR A 1 357 ? 52.073 -1.376 -80.853 1.00 81.00 357 THR A C 1
ATOM 2855 O O . THR A 1 357 ? 52.463 -1.217 -82.009 1.00 81.00 357 THR A O 1
ATOM 2858 N N . ASP A 1 358 ? 52.539 -2.338 -80.056 1.00 83.38 358 ASP A N 1
ATOM 2859 C CA . ASP A 1 358 ? 53.539 -3.309 -80.498 1.00 83.38 358 ASP A CA 1
ATOM 2860 C C . ASP A 1 358 ? 52.972 -4.193 -81.620 1.00 83.38 358 ASP A C 1
ATOM 2862 O O . ASP A 1 358 ? 53.598 -4.318 -82.672 1.00 83.38 358 ASP A O 1
ATOM 2866 N N . LEU A 1 359 ? 51.722 -4.653 -81.486 1.00 83.19 359 LEU A N 1
ATOM 2867 C CA . LEU A 1 359 ? 51.028 -5.409 -82.531 1.00 83.19 359 LEU A CA 1
ATOM 2868 C C . LEU A 1 359 ? 50.846 -4.600 -83.827 1.00 83.19 359 LEU A C 1
ATOM 2870 O O . LEU A 1 359 ? 51.040 -5.131 -84.917 1.00 83.19 359 LEU A O 1
ATOM 2874 N N . ALA A 1 360 ? 50.509 -3.309 -83.732 1.00 85.06 360 ALA A N 1
ATOM 2875 C CA . ALA A 1 360 ? 50.396 -2.437 -84.903 1.00 85.06 360 ALA A CA 1
ATOM 2876 C C . ALA A 1 360 ? 51.743 -2.255 -85.627 1.00 85.06 360 ALA A C 1
ATOM 2878 O O . ALA A 1 360 ? 51.773 -2.224 -86.860 1.00 85.06 360 ALA A O 1
ATOM 2879 N N . ARG A 1 361 ? 52.862 -2.154 -84.888 1.00 85.31 361 ARG A N 1
ATOM 2880 C CA . ARG A 1 361 ? 54.210 -2.082 -85.484 1.00 85.31 361 ARG A CA 1
ATOM 2881 C C . ARG A 1 361 ? 54.583 -3.380 -86.186 1.00 85.31 361 ARG A C 1
ATOM 2883 O O . ARG A 1 361 ? 55.044 -3.322 -87.324 1.00 85.31 361 ARG A O 1
ATOM 2890 N N . ASP A 1 362 ? 54.363 -4.517 -85.535 1.00 84.25 362 ASP A N 1
ATOM 2891 C CA . ASP A 1 362 ? 54.667 -5.829 -86.108 1.00 84.25 362 ASP A CA 1
ATOM 2892 C C . ASP A 1 362 ? 53.835 -6.088 -87.370 1.00 84.25 362 ASP A C 1
ATOM 2894 O O . ASP A 1 362 ? 54.364 -6.559 -88.378 1.00 84.25 362 ASP A O 1
ATOM 2898 N N . PHE A 1 363 ? 52.560 -5.687 -87.364 1.00 83.38 363 PHE A N 1
ATOM 2899 C CA . PHE A 1 363 ? 51.683 -5.804 -88.526 1.00 83.38 363 PHE A CA 1
ATOM 2900 C C . PHE A 1 363 ? 52.130 -4.913 -89.694 1.00 83.38 363 PHE A C 1
ATOM 2902 O O . PHE A 1 363 ? 52.260 -5.392 -90.817 1.00 83.38 363 PHE A O 1
ATOM 2909 N N . ASN A 1 364 ? 52.448 -3.638 -89.441 1.00 85.50 364 ASN A N 1
ATOM 2910 C CA . ASN A 1 364 ? 52.976 -2.742 -90.476 1.00 85.50 364 ASN A CA 1
ATOM 2911 C C . ASN A 1 364 ? 54.293 -3.261 -91.077 1.00 85.50 364 ASN A C 1
ATOM 2913 O O . ASN A 1 364 ? 54.497 -3.147 -92.284 1.00 85.50 364 ASN A O 1
ATOM 2917 N N . ARG A 1 365 ? 55.166 -3.853 -90.251 1.00 85.19 365 ARG A N 1
ATOM 2918 C CA . ARG A 1 365 ? 56.441 -4.433 -90.692 1.00 85.19 365 ARG A CA 1
ATOM 2919 C C . ARG A 1 365 ? 56.247 -5.669 -91.567 1.00 85.19 365 ARG A C 1
ATOM 2921 O O . ARG A 1 365 ? 56.978 -5.839 -92.533 1.00 85.19 365 ARG A O 1
ATOM 2928 N N . MET A 1 366 ? 55.271 -6.516 -91.241 1.00 83.25 366 MET A N 1
ATOM 2929 C CA . MET A 1 366 ? 54.921 -7.687 -92.050 1.00 83.25 366 MET A CA 1
ATOM 2930 C C . MET A 1 366 ? 54.453 -7.280 -93.451 1.00 83.25 366 MET A C 1
ATOM 2932 O O . MET A 1 366 ? 54.864 -7.888 -94.430 1.00 83.25 366 MET A O 1
ATOM 2936 N N . VAL A 1 367 ? 53.642 -6.223 -93.550 1.00 82.94 367 VAL A N 1
ATOM 2937 C CA . VAL A 1 367 ? 53.119 -5.712 -94.830 1.00 82.94 367 VAL A CA 1
ATOM 2938 C C . VAL A 1 367 ? 54.191 -5.022 -95.669 1.00 82.94 367 VAL A C 1
ATOM 2940 O O . VAL A 1 367 ? 54.126 -5.067 -96.886 1.00 82.94 367 VAL A O 1
ATOM 2943 N N . GLU A 1 368 ? 55.194 -4.409 -95.042 1.00 81.44 368 GLU A N 1
ATOM 2944 C CA . GLU A 1 368 ? 56.353 -3.835 -95.742 1.00 81.44 368 GLU A CA 1
ATOM 2945 C C . GLU A 1 368 ? 57.289 -4.906 -96.336 1.00 81.44 368 GLU A C 1
ATOM 2947 O O . GLU A 1 368 ? 58.101 -4.605 -97.207 1.00 81.44 368 GLU A O 1
ATOM 2952 N N . GLN A 1 369 ? 57.188 -6.149 -95.857 1.00 78.94 369 GLN A N 1
ATOM 2953 C CA . GLN A 1 369 ? 57.979 -7.294 -96.319 1.00 78.94 369 GLN A CA 1
ATOM 2954 C C . GLN A 1 369 ? 57.256 -8.168 -97.360 1.00 78.94 369 GLN A C 1
ATOM 2956 O O . GLN A 1 369 ? 57.847 -9.144 -97.828 1.00 78.94 369 GLN A O 1
ATOM 2961 N N . LEU A 1 370 ? 56.004 -7.838 -97.694 1.00 71.56 370 LEU A N 1
ATOM 2962 C CA . LEU A 1 370 ? 55.215 -8.431 -98.780 1.00 71.56 370 LEU A CA 1
ATOM 2963 C C . LEU A 1 370 ? 55.405 -7.617 -100.062 1.00 71.56 370 LEU A C 1
ATOM 2965 O O . LEU A 1 370 ? 55.467 -8.258 -101.135 1.00 71.56 370 LEU A O 1
#

Radius of gyration: 51.0 Å; Cα contacts (8 Å, |Δi|>4): 315; chains: 1; bounding box: 106×27×154 Å

pLDDT: mean 91.3, std 8.76, range [37.34, 98.75]

Secondary structure (DSSP, 8-state):
-------HHHHHHHHHHHHHHHHHHHHHHHHHHHHHHHHHHHHIIIIIHHHHHHHHHHHHHHHHHHHHHHHHHHH--HHHHHHHHHHHHHHHHHHHHHHHH--SHHHHHHHHHHHHHHHHHHHHHHHHHHHHHHHHHHHHHHHHHHHHHHHHIIIIIGGGS-TTSTTHHHHHHHHHHHHHHHHHHHHHHHHHHHS--HHHHHHHHHHHHHHHHHHHHHHTS---HHHHHHHHHHHHHHHHHHHHHHHHHHHHHHHHHHHHHHHHHHHHHHHIIIIIIIHHHHHHHHHHHHHHHHHHHHHHHHHHHHHHHHHHHHHHHHHHHIIIIIHHHHHHHHHHHHHHTT-TT------SSSHHHHHHHHHHHHHHT-